Protein AF-A0A0C3FE01-F1 (afdb_monomer_lite)

InterPro domains:
  IPR000722 RNA polymerase, alpha subunit [PF00623] (207-274)
  IPR000722 RNA polymerase, alpha subunit [PF00623] (306-350)
  IPR006592 RNA polymerase, N-terminal [SM00663] (96-384)
  IPR007075 RNA polymerase Rpb1, domain 6 [PF04992] (433-469)
  IPR007080 RNA polymerase Rpb1, domain 1 [PF04997] (27-205)
  IPR044893 RNA polymerase Rpb1, clamp domain superfamily [G3DSA:4.10.860.120] (122-170)
  IPR045867 DNA-directed RNA polymerase, subunit beta-prime [PTHR19376] (32-372)

Foldseek 3Di:
DWQDAQDDPDDDDDDDDDDPPRPPRPRGPRHQDFDWDDDDLWIWTFGDDDPPDPVCVPDDTDIDTDDLVNVLVVQVPDDCVVCVVVVHDPPPGRPSVVRPPDDDDDDCVVWPWDDDPPDPDIRTALLVVLVVQLVVLVVVLVVCVVVVHDPVVNVVSVVVNSLSVCLQAPQPDPPDHFDADPVRHGRCHNVNCQDDCCHCVNNPVVNDDDPQKDKDAEDEDQPDDQQDKQAAPVSLLVGWAWDWDDPVCPVVLVVQPVCESPDPPHFDFWDFPPPDDPDDGGTTGTGSDPPPDDDDPDPPVVVVVSHPDNHMYHHPQNCQVVVDDNPGDMDMDHDDRDPVVVCVCVVPVGRVNPQQPPVVRHGRGDQDDPSQVVCVVVVPPDDPDDDDDPDGPPPDDDPPPPVVVVVVVVVVVVVVVVVVVVCCVVPVDDDPPDDDPCCPPVVNVVVVVVVVVVVPDPDDDDDPVVVVD

Secondary structure (DSSP, 8-state):
-B-PBPPP--------S----------B--PBPPEEEEETTEEEEEPPPPTT-TTGGGSPP-EEEPPHHHHHHHHHT--HHHHHHTT--TTT--GGGGS-SS-PPPPGGGSPPEEPTT-S-EE--HHHHHHHHHHHHHHHHHHHHHTT--HHHHHHHHHHHHHHHHHHH-S--TTSPPPBPTTSPBP--HHHHHSSTTSHIIIIIIS---SSEEEEEEEE-TTS-TT-EE--HHHHTT--B-PPP-TTTHHHHHHHHHH-TTSSS---B-----S---S------BB------------HHHHHHHTS-SSEEE-GGGHHHHT--SSS-EEEEE---SHHHHHHHHHHS-GGGGSEETTTTEES----THHHHHHHHHHTSS-TT----SS---SS--TT-HHHHHHHHHHHHHHHHHHHHHHHHHSTT--TT---GGGG-HHHHHHHHHHHHHH-----S--THHHH-

pLDDT: mean 73.78, std 20.33, range [26.67, 96.56]

Organism: Piloderma croceum (strain F 1598) (NCBI:txid765440)

Radius of gyration: 37.65 Å; chains: 1; bounding box: 100×73×94 Å

Sequence (469 aa):
MVCEPDEPREEGNGAENKEPEAKKGHGGCGHIQPQIRKEGLKLFVQYKPKDDDDEVKSLQPVKRVIAPSEVHTVFKKMVDSDLFLLSLSDVYARPEWMILTVLPVPPPPVRPSIAVDGGAMRSKDDLTYKLGDIIKASINIRRCESEGAPAHVITEFEQLLQFHIATYVDNDIAGIPQAPQKSGRPVKAIRVRLKGKEGRLRGNLVGKRVDFSARTVITGDPNLELDEVGVPKSIAMNLTYPEQVTPYNIAYLQELVRNGPQSYPGARYVVRDTVTFKGWGLRTLQLTAVIAQDEYDEPPSKADAVFQTQAFRLDHSVTPPYNADFNGDEMNMHIPQREETRAELSQIAWVPRQIIFPQTNKPVMGIVQDTMWNPKVHSARHLPGLEPGPEYLIVGLDDSSLELQVKLDEEFGQLVDDRRLLREFVFPRTDPNRRKSSDLEPAYIIDAVGELTKRLIIMREDDRLSREA

Structure (mmCIF, N/CA/C/O backbone):
data_AF-A0A0C3FE01-F1
#
_entry.id   AF-A0A0C3FE01-F1
#
loop_
_atom_site.group_PDB
_atom_site.id
_atom_site.type_symbol
_atom_site.label_atom_id
_atom_site.label_alt_id
_atom_site.label_comp_id
_atom_site.label_asym_id
_atom_site.label_entity_id
_atom_site.label_seq_id
_atom_site.pdbx_PDB_ins_code
_atom_site.Cartn_x
_atom_site.Cartn_y
_atom_site.Cartn_z
_atom_site.occupancy
_atom_site.B_iso_or_equiv
_atom_site.auth_seq_id
_atom_site.auth_comp_id
_atom_site.auth_asym_id
_atom_site.auth_atom_id
_atom_site.pdbx_PDB_model_num
ATOM 1 N N . MET A 1 1 ? -28.831 24.974 27.098 1.00 52.41 1 MET A N 1
ATOM 2 C CA . MET A 1 1 ? -29.850 24.430 26.184 1.00 52.41 1 MET A CA 1
ATOM 3 C C . MET A 1 1 ? -30.761 23.573 27.040 1.00 52.41 1 MET A C 1
ATOM 5 O O . MET A 1 1 ? -30.303 22.566 27.570 1.00 52.41 1 MET A O 1
ATOM 9 N N . VAL A 1 2 ? -31.976 24.040 27.300 1.00 56.75 2 VAL A N 1
ATOM 10 C CA . VAL A 1 2 ? -33.011 23.257 27.987 1.00 56.75 2 VAL A CA 1
ATOM 11 C C . VAL A 1 2 ? -33.882 22.668 26.884 1.00 56.75 2 VAL A C 1
ATOM 13 O O . VAL A 1 2 ? -34.169 23.368 25.919 1.00 56.75 2 VAL A O 1
ATOM 16 N N . CYS A 1 3 ? -34.215 21.381 26.967 1.00 61.84 3 CYS A N 1
ATOM 17 C CA . CYS A 1 3 ? -35.222 20.801 26.085 1.00 61.84 3 CYS A CA 1
ATOM 18 C C . CYS A 1 3 ? -36.576 21.305 26.591 1.00 61.84 3 CYS A C 1
ATOM 20 O O . CYS A 1 3 ? -37.007 20.862 27.654 1.00 61.84 3 CYS A O 1
ATOM 22 N N . GLU A 1 4 ? -37.168 22.303 25.934 1.00 64.44 4 GLU A N 1
ATOM 23 C CA . GLU A 1 4 ? -38.405 22.923 26.414 1.00 64.44 4 GLU A CA 1
ATOM 24 C C . GLU A 1 4 ? -39.560 21.918 26.268 1.00 64.44 4 GLU A C 1
ATOM 26 O O . GLU A 1 4 ? -39.754 21.365 25.187 1.00 64.44 4 GLU A O 1
ATOM 31 N N . PRO A 1 5 ? -40.287 21.598 27.352 1.00 58.81 5 PRO A N 1
ATOM 32 C CA . PRO A 1 5 ? -41.440 20.721 27.251 1.00 58.81 5 PRO A CA 1
ATOM 33 C C . PRO A 1 5 ? -42.568 21.439 26.511 1.00 58.81 5 PRO A C 1
ATOM 35 O O . PRO A 1 5 ? -42.739 22.650 26.654 1.00 58.81 5 PRO A O 1
ATOM 38 N N . ASP A 1 6 ? -43.344 20.687 25.738 1.00 63.91 6 ASP A N 1
ATOM 39 C CA . ASP A 1 6 ? -44.505 21.249 25.055 1.00 63.91 6 ASP A CA 1
ATOM 40 C C . ASP A 1 6 ? -45.560 21.679 26.087 1.00 63.91 6 ASP A C 1
ATOM 42 O O . ASP A 1 6 ? -45.844 20.949 27.043 1.00 63.91 6 ASP A O 1
ATOM 46 N N . GLU A 1 7 ? -46.141 22.869 25.906 1.00 61.22 7 GLU A N 1
ATOM 47 C CA . GLU A 1 7 ? -47.225 23.346 26.767 1.00 61.22 7 GLU A CA 1
ATOM 48 C C . GLU A 1 7 ? -48.440 22.404 26.632 1.00 61.22 7 GLU A C 1
ATOM 50 O O . GLU A 1 7 ? -48.850 22.084 25.508 1.00 61.22 7 GLU A O 1
ATOM 55 N N . PRO A 1 8 ? -49.021 21.915 27.745 1.00 57.28 8 PRO A N 1
ATOM 56 C CA . PRO A 1 8 ? -50.184 21.041 27.679 1.00 57.28 8 PRO A CA 1
ATOM 57 C C . PRO A 1 8 ? -51.359 21.780 27.027 1.00 57.28 8 PRO A C 1
ATOM 59 O O . PRO A 1 8 ? -51.644 22.928 27.363 1.00 57.28 8 PRO A O 1
ATOM 62 N N . ARG A 1 9 ? -52.069 21.119 26.103 1.00 54.44 9 ARG A N 1
ATOM 63 C CA . ARG A 1 9 ? -53.335 21.645 25.573 1.00 54.44 9 ARG A CA 1
ATOM 64 C C . ARG A 1 9 ? -54.354 21.691 26.711 1.00 54.44 9 ARG A C 1
ATOM 66 O O . ARG A 1 9 ? -54.776 20.640 27.186 1.00 54.44 9 ARG A O 1
ATOM 73 N N . GLU A 1 10 ? -54.746 22.888 27.135 1.00 46.72 10 GLU A N 1
ATOM 74 C CA . GLU A 1 10 ? -55.872 23.067 28.051 1.00 46.72 10 GLU A CA 1
ATOM 75 C C . GLU A 1 10 ? -57.169 22.625 27.352 1.00 46.72 10 GLU A C 1
ATOM 77 O O . GLU A 1 10 ? -57.662 23.277 26.430 1.00 46.72 10 GLU A O 1
ATOM 82 N N . GLU A 1 11 ? -57.721 21.485 27.766 1.00 46.94 11 GLU A N 1
ATOM 83 C CA . GLU A 1 11 ? -59.068 21.074 27.375 1.00 46.94 11 GLU A CA 1
ATOM 84 C C . GLU A 1 11 ? -60.106 21.797 28.250 1.00 46.94 11 GLU A C 1
ATOM 86 O O . GLU A 1 11 ? -60.337 21.424 29.398 1.00 46.94 11 GLU A O 1
ATOM 91 N N . GLY A 1 12 ? -60.778 22.801 27.670 1.00 42.28 12 GLY A N 1
ATOM 92 C CA . GLY A 1 12 ? -62.168 23.139 28.010 1.00 42.28 12 GLY A CA 1
ATOM 93 C C . GLY A 1 12 ? -62.467 24.580 28.442 1.00 42.28 12 GLY A C 1
ATOM 94 O O . GLY A 1 12 ? -62.354 24.914 29.614 1.00 42.28 12 GLY A O 1
ATOM 95 N N . ASN A 1 13 ? -63.000 25.404 27.531 1.00 34.00 13 ASN A N 1
ATOM 96 C CA . ASN A 1 13 ? -64.415 25.827 27.474 1.00 34.00 13 ASN A CA 1
ATOM 97 C C . ASN A 1 13 ? -64.587 27.048 26.556 1.00 34.00 13 ASN A C 1
ATOM 99 O O . ASN A 1 13 ? -63.696 27.876 26.412 1.00 34.00 13 ASN A O 1
ATOM 103 N N . GLY A 1 14 ? -65.736 27.106 25.882 1.00 44.75 14 GLY A N 1
ATOM 104 C CA . GLY A 1 14 ? -65.933 27.889 24.666 1.00 44.75 14 GLY A CA 1
ATOM 105 C C . GLY A 1 14 ? -65.933 29.411 24.819 1.00 44.75 14 GLY A C 1
ATOM 106 O O . GLY A 1 14 ? -66.508 29.957 25.753 1.00 44.75 14 GLY A O 1
ATOM 107 N N . ALA A 1 15 ? -65.382 30.076 23.807 1.00 36.22 15 ALA A N 1
ATOM 108 C CA . ALA A 1 15 ? -65.947 31.259 23.162 1.00 36.22 15 ALA A CA 1
ATOM 109 C C . ALA A 1 15 ? -65.216 31.476 21.827 1.00 36.22 15 ALA A C 1
ATOM 111 O O . ALA A 1 15 ? -64.010 31.270 21.719 1.00 36.22 15 ALA A O 1
ATOM 112 N N . GLU A 1 16 ? -65.978 31.828 20.800 1.00 44.00 16 GLU A N 1
ATOM 113 C CA . GLU A 1 16 ? -65.552 31.964 19.410 1.00 44.00 16 GLU A CA 1
ATOM 114 C C . GLU A 1 16 ? -64.448 33.021 19.193 1.00 44.00 16 GLU A C 1
ATOM 116 O O . GLU A 1 16 ? -64.411 34.063 19.844 1.00 44.00 16 GLU A O 1
ATOM 121 N N . ASN A 1 17 ? -63.640 32.774 18.153 1.00 42.69 17 ASN A N 1
ATOM 122 C CA . ASN A 1 17 ? -62.799 33.725 17.413 1.00 42.69 17 ASN A CA 1
ATOM 123 C C . ASN A 1 17 ? -61.508 34.241 18.065 1.00 42.69 17 ASN A C 1
ATOM 125 O O . ASN A 1 17 ? -61.383 35.405 18.445 1.00 42.69 17 ASN A O 1
ATOM 129 N N . LYS A 1 18 ? -60.481 33.391 17.998 1.00 38.19 18 LYS A N 1
ATOM 130 C CA . LYS A 1 18 ? -59.217 33.595 17.255 1.00 38.19 18 LYS A CA 1
ATOM 131 C C . LYS A 1 18 ? -58.378 32.357 17.534 1.00 38.19 18 LYS A C 1
ATOM 133 O O . LYS A 1 18 ? -58.011 32.165 18.682 1.00 38.19 18 LYS A O 1
ATOM 138 N N . GLU A 1 19 ? -58.105 31.519 16.536 1.00 38.28 19 GLU A N 1
ATOM 139 C CA . GLU A 1 19 ? -57.095 30.464 16.680 1.00 38.28 19 GLU A CA 1
ATOM 140 C C . GLU A 1 19 ? -55.760 31.152 17.015 1.00 38.28 19 GLU A C 1
ATOM 142 O O . GLU A 1 19 ? -55.221 31.848 16.149 1.00 38.28 19 GLU A O 1
ATOM 147 N N . PRO A 1 20 ? -55.202 31.042 18.238 1.00 45.69 20 PRO A N 1
ATOM 148 C CA . PRO A 1 20 ? -53.777 31.255 18.352 1.00 45.69 20 PRO A CA 1
ATOM 149 C C . PRO A 1 20 ? -53.157 30.034 17.677 1.00 45.69 20 PRO A C 1
ATOM 151 O O . PRO A 1 20 ? -53.481 28.902 18.039 1.00 45.69 20 PRO A O 1
ATOM 154 N N . GLU A 1 21 ? -52.316 30.239 16.664 1.00 48.53 21 GLU A N 1
ATOM 155 C CA . GLU A 1 21 ? -51.463 29.171 16.148 1.00 48.53 21 GLU A CA 1
ATOM 156 C C . GLU A 1 21 ? -50.731 28.561 17.348 1.00 48.53 21 GLU A C 1
ATOM 158 O O . GLU A 1 21 ? -49.789 29.150 17.881 1.00 48.53 21 GLU A O 1
ATOM 163 N N . ALA A 1 22 ? -51.218 27.419 17.840 1.00 50.09 22 ALA A N 1
ATOM 164 C CA . ALA A 1 22 ? -50.572 26.696 18.915 1.00 50.09 22 ALA A CA 1
ATOM 165 C C . ALA A 1 22 ? -49.167 26.397 18.402 1.00 50.09 22 ALA A C 1
ATOM 167 O O . ALA A 1 22 ? -49.021 25.654 17.424 1.00 50.09 22 ALA A O 1
ATOM 168 N N . LYS A 1 23 ? -48.153 27.050 18.989 1.00 52.41 23 LYS A N 1
ATOM 169 C CA . LYS A 1 23 ? -46.753 26.863 18.604 1.00 52.41 23 LYS A CA 1
ATOM 170 C C . LYS A 1 23 ? -46.524 25.362 18.528 1.00 52.41 23 LYS A C 1
ATOM 172 O O . LYS A 1 23 ? -46.742 24.668 19.518 1.00 52.41 23 LYS A O 1
ATOM 177 N N . LYS A 1 24 ? -46.181 24.855 17.338 1.00 51.44 24 LYS A N 1
ATOM 178 C CA . LYS A 1 24 ? -45.927 23.426 17.153 1.00 51.44 24 LYS A CA 1
ATOM 179 C C . LYS A 1 24 ? -44.851 23.027 18.152 1.00 51.44 24 LYS A C 1
ATOM 181 O O . LYS A 1 24 ? -43.703 23.447 18.024 1.00 51.44 24 LYS A O 1
ATOM 186 N N . GLY A 1 25 ? -45.272 22.262 19.150 1.00 55.28 25 GLY A N 1
ATOM 187 C CA . GLY A 1 25 ? -44.385 21.632 20.100 1.00 55.28 25 GLY A CA 1
ATOM 188 C C . GLY A 1 25 ? -43.350 20.778 19.375 1.00 55.28 25 GLY A C 1
ATOM 189 O O . GLY A 1 25 ? -43.611 20.244 18.294 1.00 55.28 25 GLY A O 1
ATOM 190 N N . HIS A 1 26 ? -42.160 20.696 19.946 1.00 65.31 26 HIS A N 1
ATOM 191 C CA . HIS A 1 26 ? -41.031 19.941 19.407 1.00 65.31 26 HIS A CA 1
ATOM 192 C C . HIS A 1 26 ? -40.875 18.587 20.117 1.00 65.31 26 HIS A C 1
ATOM 194 O O . HIS A 1 26 ? -39.889 17.888 19.893 1.00 65.31 26 HIS A O 1
ATOM 200 N N . GLY A 1 27 ? -41.851 18.192 20.948 1.00 66.62 27 GLY A N 1
ATOM 201 C CA . GLY A 1 27 ? -41.866 16.914 21.658 1.00 66.62 27 GLY A CA 1
ATOM 202 C C . GLY A 1 27 ? -40.851 16.842 22.798 1.00 66.62 27 GLY A C 1
ATOM 203 O O . GLY A 1 27 ? -40.389 15.752 23.143 1.00 66.62 27 GLY A O 1
ATOM 204 N N . GLY A 1 28 ? -40.441 17.989 23.348 1.00 67.12 28 GLY A N 1
ATOM 205 C CA . GLY A 1 28 ? -39.348 18.064 24.311 1.00 67.12 28 GLY A CA 1
ATOM 206 C C . GLY A 1 28 ? -39.658 17.381 25.648 1.00 67.12 28 GLY A C 1
ATOM 207 O O . GLY A 1 28 ? -40.750 17.492 26.195 1.00 67.12 28 GLY A O 1
ATOM 208 N N . CYS A 1 29 ? -38.676 16.673 26.216 1.00 77.50 29 CYS A N 1
ATOM 209 C CA . CYS A 1 29 ? -38.828 15.926 27.473 1.00 77.50 29 CYS A CA 1
ATOM 210 C C . CYS A 1 29 ? -38.616 16.764 28.749 1.00 77.50 29 CYS A C 1
ATOM 212 O O . CYS A 1 29 ? -38.609 16.207 29.847 1.00 77.50 29 CYS A O 1
ATOM 214 N N . GLY A 1 30 ? -38.368 18.074 28.638 1.00 74.44 30 GLY A N 1
ATOM 215 C CA . GLY A 1 30 ? -38.140 18.953 29.792 1.00 74.44 30 GLY A CA 1
ATOM 216 C C . GLY A 1 30 ? -36.771 18.811 30.472 1.00 74.44 30 GLY A C 1
ATOM 217 O O . GLY A 1 30 ? -36.480 19.537 31.423 1.00 74.44 30 GLY A O 1
ATOM 218 N N . HIS A 1 31 ? -35.914 17.880 30.032 1.00 79.25 31 HIS A N 1
ATOM 219 C CA . HIS A 1 31 ? -34.645 17.601 30.709 1.00 79.25 31 HIS A CA 1
ATOM 220 C C . HIS A 1 31 ? -33.538 18.592 30.321 1.00 79.25 31 HIS A C 1
ATOM 222 O O . HIS A 1 31 ? -33.373 18.964 29.153 1.00 79.25 31 HIS A O 1
ATOM 228 N N . ILE A 1 32 ? -32.735 18.998 31.309 1.00 79.50 32 ILE A N 1
ATOM 229 C CA . ILE A 1 32 ? -31.588 19.887 31.098 1.00 79.50 32 ILE A CA 1
ATOM 230 C C . ILE A 1 32 ? -30.502 19.112 30.355 1.00 79.50 32 ILE A C 1
ATOM 232 O O . ILE A 1 32 ? -30.072 18.051 30.805 1.00 79.50 32 ILE A O 1
ATOM 236 N N . GLN A 1 33 ? -30.025 19.655 29.234 1.00 83.25 33 GLN A N 1
ATOM 237 C CA . GLN A 1 33 ? -28.930 19.032 28.500 1.00 83.25 33 GLN A CA 1
ATOM 238 C C . GLN A 1 33 ? -27.607 19.251 29.245 1.00 83.25 33 GLN A C 1
ATOM 240 O O . GLN A 1 33 ? -27.234 20.404 29.506 1.00 83.25 33 GLN A O 1
ATOM 245 N N . PRO A 1 34 ? -26.877 18.178 29.588 1.00 87.56 34 PRO A N 1
ATOM 246 C CA . PRO A 1 34 ? -25.591 18.309 30.246 1.00 87.56 34 PRO A CA 1
ATOM 247 C C . PRO A 1 34 ? -24.515 18.837 29.296 1.00 87.56 34 PRO A C 1
ATOM 249 O O . PRO A 1 34 ? -24.551 18.628 28.084 1.00 87.56 34 PRO A O 1
ATOM 252 N N . GLN A 1 35 ? -23.485 19.460 29.863 1.00 87.88 35 GLN A N 1
ATOM 253 C CA . GLN A 1 35 ? -22.243 19.715 29.145 1.00 87.88 35 GLN A CA 1
ATOM 254 C C . GLN A 1 35 ? -21.364 18.466 29.189 1.00 87.88 35 GLN A C 1
ATOM 256 O O . GLN A 1 35 ? -20.998 17.995 30.266 1.00 87.88 35 GLN A O 1
ATOM 261 N N . ILE A 1 36 ? -21.014 17.941 28.014 1.00 91.31 36 ILE A N 1
ATOM 262 C CA . ILE A 1 36 ? -20.165 16.754 27.881 1.00 91.31 36 ILE A CA 1
ATOM 263 C C . ILE A 1 36 ? -18.718 17.193 27.640 1.00 91.31 36 ILE A C 1
ATOM 265 O O . ILE A 1 36 ? -18.442 17.984 26.739 1.00 91.31 36 ILE A O 1
ATOM 269 N N . ARG A 1 37 ? -17.779 16.668 28.432 1.00 91.12 37 ARG A N 1
ATOM 270 C CA . ARG A 1 37 ? -16.331 16.875 28.268 1.00 91.12 37 ARG A CA 1
ATOM 271 C C . ARG A 1 37 ? -15.612 15.540 28.106 1.00 91.12 37 ARG A C 1
ATOM 273 O O . ARG A 1 37 ? -15.915 14.578 28.807 1.00 91.12 37 ARG A O 1
ATOM 280 N N . LYS A 1 38 ? -14.637 15.488 27.196 1.00 91.00 38 LYS A N 1
ATOM 281 C CA . LYS A 1 38 ? -13.784 14.315 26.969 1.00 91.00 38 LYS A CA 1
ATOM 282 C C . LYS A 1 38 ? -12.486 14.449 27.757 1.00 91.00 38 LYS A C 1
ATOM 284 O O . LYS A 1 38 ? -11.773 15.432 27.589 1.00 91.00 38 LYS A O 1
ATOM 289 N N . GLU A 1 39 ? -12.148 13.430 28.538 1.00 89.25 39 GLU A N 1
ATOM 290 C CA . GLU A 1 39 ? -10.848 13.316 29.206 1.00 89.25 39 GLU A CA 1
ATOM 291 C C . GLU A 1 39 ? -10.308 11.895 29.010 1.00 89.25 39 GLU A C 1
ATOM 293 O O . GLU A 1 39 ? -10.914 10.909 29.439 1.00 89.25 39 GLU A O 1
ATOM 298 N N . GLY A 1 40 ? -9.180 11.774 28.302 1.00 88.44 40 GLY A N 1
ATOM 299 C CA . GLY A 1 40 ? -8.636 10.480 27.884 1.00 88.44 40 GLY A CA 1
ATOM 300 C C . GLY A 1 40 ? -9.639 9.676 27.044 1.00 88.44 40 GLY A C 1
ATOM 301 O O . GLY A 1 40 ? -10.097 10.137 25.994 1.00 88.44 40 GLY A O 1
ATOM 302 N N . LEU A 1 41 ? -9.981 8.473 27.519 1.00 91.19 41 LEU A N 1
ATOM 303 C CA . LEU A 1 41 ? -10.967 7.569 26.903 1.00 91.19 41 LEU A CA 1
ATOM 304 C C . LEU A 1 41 ? -12.378 7.687 27.500 1.00 91.19 41 LEU A C 1
ATOM 306 O O . LEU A 1 41 ? -13.249 6.909 27.118 1.00 91.19 41 LEU A O 1
ATOM 310 N N . LYS A 1 42 ? -12.616 8.616 28.434 1.00 91.94 42 LYS A N 1
ATOM 311 C CA . LYS A 1 42 ? -13.903 8.761 29.129 1.00 91.94 42 LYS A CA 1
ATOM 312 C C . LYS A 1 42 ? -14.624 10.041 28.716 1.00 91.94 42 LYS A C 1
ATOM 314 O O . LYS A 1 42 ? -14.003 11.057 28.394 1.00 91.94 42 LYS A O 1
ATOM 319 N N . LEU A 1 43 ? -15.952 9.979 28.772 1.00 92.44 43 LEU A N 1
ATOM 320 C CA . LEU A 1 43 ? -16.836 11.129 28.629 1.00 92.44 43 LEU A CA 1
ATOM 321 C C . LEU A 1 43 ? -17.452 11.458 29.986 1.00 92.44 43 LEU A C 1
ATOM 323 O O . LEU A 1 43 ? -17.960 10.577 30.680 1.00 92.44 43 LEU A O 1
ATOM 327 N N . PHE A 1 44 ? -17.399 12.733 30.350 1.00 91.25 44 PHE A N 1
ATOM 328 C CA . PHE A 1 44 ? -17.923 13.257 31.600 1.00 91.25 44 PHE A CA 1
ATOM 329 C C . PHE A 1 44 ? -19.070 14.220 31.330 1.00 91.25 44 PHE A C 1
ATOM 331 O O . PHE A 1 44 ? -18.953 15.108 30.490 1.00 91.25 44 PHE A O 1
ATOM 338 N N . VAL A 1 45 ? -20.149 14.063 32.084 1.00 90.44 45 VAL A N 1
ATOM 339 C CA . VAL A 1 45 ? -21.313 14.944 32.112 1.00 90.44 45 VAL A CA 1
ATOM 340 C C . VAL A 1 45 ? -21.197 15.907 33.284 1.00 90.44 45 VAL A C 1
ATOM 342 O O . VAL A 1 45 ? -20.902 15.497 34.408 1.00 90.44 45 VAL A O 1
ATOM 345 N N . GLN A 1 46 ? -21.443 17.186 33.001 1.00 87.62 46 GLN A N 1
ATOM 346 C CA . GLN A 1 46 ? -21.555 18.266 33.976 1.00 87.62 46 GLN A CA 1
ATOM 347 C C . GLN A 1 46 ? -22.875 19.007 33.752 1.00 87.62 46 GLN A C 1
ATOM 349 O O . GLN A 1 46 ? -23.123 19.528 32.663 1.00 87.62 46 GLN A O 1
ATOM 354 N N . TYR A 1 47 ? -23.717 19.074 34.780 1.00 82.25 47 TYR A N 1
ATOM 355 C CA . TYR A 1 47 ? -24.915 19.911 34.759 1.00 82.25 47 TYR A CA 1
ATOM 356 C C . TYR A 1 47 ? -24.559 21.308 35.259 1.00 82.25 47 TYR A C 1
ATOM 358 O O . TYR A 1 47 ? -23.868 21.451 36.268 1.00 82.25 47 TYR A O 1
ATOM 366 N N . LYS A 1 48 ? -25.012 22.341 34.544 1.00 72.50 48 LYS A N 1
ATOM 367 C CA . LYS A 1 48 ? -24.942 23.708 35.062 1.00 72.50 48 LYS A CA 1
ATOM 368 C C . LYS A 1 48 ? -26.077 23.908 36.073 1.00 72.50 48 LYS A C 1
ATOM 370 O O . LYS A 1 48 ? -27.199 23.509 35.754 1.00 72.50 48 LYS A O 1
ATOM 375 N N . PRO A 1 49 ? -25.810 24.498 37.250 1.00 64.56 49 PRO A N 1
ATOM 376 C CA . PRO A 1 49 ? -26.876 24.892 38.162 1.00 64.56 49 PRO A CA 1
ATOM 377 C C . PRO A 1 49 ? -27.793 25.918 37.482 1.00 64.56 49 PRO A C 1
ATOM 379 O O . PRO A 1 49 ? -27.347 26.685 36.624 1.00 64.56 49 PRO A O 1
ATOM 382 N N . LYS A 1 50 ? -29.082 25.882 37.827 1.00 63.28 50 LYS A N 1
ATOM 383 C CA . LYS A 1 50 ? -30.074 26.876 37.399 1.00 63.28 50 LYS A CA 1
ATOM 384 C C . LYS A 1 50 ? -29.773 28.186 38.144 1.00 63.28 50 LYS A C 1
ATOM 386 O O . LYS A 1 50 ? -29.401 28.127 39.312 1.00 63.28 50 LYS A O 1
ATOM 391 N N . ASP A 1 51 ? -29.890 29.337 37.480 1.00 57.97 51 ASP A N 1
ATOM 392 C CA . ASP A 1 51 ? -29.440 30.636 38.023 1.00 57.97 51 ASP A CA 1
ATOM 393 C C . ASP A 1 51 ? -30.172 31.091 39.309 1.00 57.97 51 ASP A C 1
ATOM 395 O O . ASP A 1 51 ? -29.662 31.980 39.992 1.00 57.97 51 ASP A O 1
ATOM 399 N N . ASP A 1 52 ? -31.292 30.450 39.673 1.00 56.38 52 ASP A N 1
ATOM 400 C CA . ASP A 1 52 ? -32.184 30.848 40.777 1.00 56.38 52 ASP A CA 1
ATOM 401 C C . ASP A 1 52 ? -31.849 30.263 42.167 1.00 56.38 52 ASP A C 1
ATOM 403 O O . ASP A 1 52 ? -32.450 30.688 43.150 1.00 56.38 52 ASP A O 1
ATOM 407 N N . ASP A 1 53 ? -30.891 29.335 42.294 1.00 54.78 53 ASP A N 1
ATOM 408 C CA . ASP A 1 53 ? -30.524 28.744 43.596 1.00 54.78 53 ASP A CA 1
ATOM 409 C C . ASP A 1 53 ? -29.136 29.221 44.065 1.00 54.78 53 ASP A C 1
ATOM 411 O O . ASP A 1 53 ? -28.103 28.594 43.800 1.00 54.78 53 ASP A O 1
ATOM 415 N N . ASP A 1 54 ? -29.099 30.339 44.799 1.00 55.72 54 ASP A N 1
ATOM 416 C CA . ASP A 1 54 ? -27.862 30.920 45.347 1.00 55.72 54 ASP A CA 1
ATOM 417 C C . ASP A 1 54 ? -27.143 30.007 46.366 1.00 55.72 54 ASP A C 1
ATOM 419 O O . ASP A 1 54 ? -25.922 30.100 46.510 1.00 55.72 54 ASP A O 1
ATOM 423 N N . GLU A 1 55 ? -27.839 29.055 47.004 1.00 54.56 55 GLU A N 1
ATOM 424 C CA . GLU A 1 55 ? -27.212 28.034 47.866 1.00 54.56 55 GLU A CA 1
ATOM 425 C C . GLU A 1 55 ? -26.409 26.986 47.068 1.00 54.56 55 GLU A C 1
ATOM 427 O O . GLU A 1 55 ? -25.382 26.487 47.538 1.00 54.56 55 GLU A O 1
ATOM 432 N N . VAL A 1 56 ? -26.809 26.686 45.826 1.00 53.47 56 VAL A N 1
ATOM 433 C CA . VAL A 1 56 ? -26.228 25.598 45.013 1.00 53.47 56 VAL A CA 1
ATOM 434 C C . VAL A 1 56 ? -24.969 26.043 44.252 1.00 53.47 56 VAL A C 1
ATOM 436 O O . VAL A 1 56 ? -24.169 25.205 43.831 1.00 53.47 56 VAL A O 1
ATOM 439 N N . LYS A 1 57 ? -24.703 27.355 44.149 1.00 51.00 57 LYS A N 1
ATOM 440 C CA . LYS A 1 57 ? -23.489 27.915 43.511 1.00 51.00 57 LYS A CA 1
ATOM 441 C C . LYS A 1 57 ? -22.175 27.515 44.203 1.00 51.00 57 LYS A C 1
ATOM 443 O O . LYS A 1 57 ? -21.112 27.623 43.594 1.00 51.00 57 LYS A O 1
ATOM 448 N N . SER A 1 58 ? -22.235 27.043 45.450 1.00 48.56 58 SER A N 1
ATOM 449 C CA . SER A 1 58 ? -21.072 26.644 46.259 1.00 48.56 58 SER A CA 1
ATOM 450 C C . SER A 1 58 ? -20.703 25.153 46.162 1.00 48.56 58 SER A C 1
ATOM 452 O O . SER A 1 58 ? -19.627 24.751 46.611 1.00 48.56 58 SER A O 1
ATOM 454 N N . LEU A 1 59 ? -21.543 24.330 45.526 1.00 56.69 59 LEU A N 1
ATOM 455 C CA . LEU A 1 59 ? -21.269 22.915 45.282 1.00 56.69 59 LEU A CA 1
ATOM 456 C C . LEU A 1 59 ? -20.558 22.742 43.937 1.00 56.69 59 LEU A C 1
ATOM 458 O O . LEU A 1 59 ? -21.032 23.202 42.897 1.00 56.69 59 LEU A O 1
ATOM 462 N N . GLN A 1 60 ? -19.409 22.057 43.942 1.00 59.91 60 GLN A N 1
ATOM 463 C CA . GLN A 1 60 ? -18.730 21.694 42.697 1.00 59.91 60 GLN A CA 1
ATOM 464 C C . GLN A 1 60 ? -19.702 20.926 41.785 1.00 59.91 60 GLN A C 1
ATOM 466 O O . GLN A 1 60 ? -20.380 20.010 42.260 1.00 59.91 60 GLN A O 1
ATOM 471 N N . PRO A 1 61 ? -19.770 21.254 40.480 1.00 64.62 61 PRO A N 1
ATOM 472 C CA . PRO A 1 61 ? -20.669 20.574 39.559 1.00 64.62 61 PRO A CA 1
ATOM 473 C C . PRO A 1 61 ? -20.356 19.076 39.553 1.00 64.62 61 PRO A C 1
ATOM 475 O O . PRO A 1 61 ? -19.223 18.670 39.277 1.00 64.62 61 PRO A O 1
ATOM 478 N N . VAL A 1 62 ? -21.363 18.255 39.867 1.00 67.88 62 VAL A N 1
ATOM 479 C CA . VAL A 1 62 ? -21.219 16.798 39.956 1.00 67.88 62 VAL A CA 1
ATOM 480 C C . VAL A 1 62 ? -20.767 16.264 38.602 1.00 67.88 62 VAL A C 1
ATOM 482 O O . VAL A 1 62 ? -21.504 16.290 37.616 1.00 67.88 62 VAL A O 1
ATOM 485 N N . LYS A 1 63 ? -19.521 15.793 38.558 1.00 81.12 63 LYS A N 1
ATOM 486 C CA . LYS A 1 63 ? -18.898 15.247 37.359 1.00 81.12 63 LYS A CA 1
ATOM 487 C C . LYS A 1 63 ? -19.168 13.745 37.309 1.00 81.12 63 LYS A C 1
ATOM 489 O O . LYS A 1 63 ? -18.532 12.975 38.024 1.00 81.12 63 LYS A O 1
ATOM 494 N N . ARG A 1 64 ? -20.111 13.320 36.466 1.00 88.25 64 ARG A N 1
ATOM 495 C CA . ARG A 1 64 ? -20.469 11.901 36.292 1.00 88.25 64 ARG A CA 1
ATOM 496 C C . ARG A 1 64 ? -19.869 11.353 35.000 1.00 88.25 64 ARG A C 1
ATOM 498 O O . ARG A 1 64 ? -19.937 12.008 33.967 1.00 88.25 64 ARG A O 1
ATOM 505 N N . VAL A 1 65 ? -19.299 10.150 35.042 1.00 89.00 65 VAL A N 1
ATOM 506 C CA . VAL A 1 65 ? -18.873 9.427 33.831 1.00 89.00 65 VAL A CA 1
ATOM 507 C C . VAL A 1 65 ? -20.106 8.849 33.137 1.00 89.00 65 VAL A C 1
ATOM 509 O O . VAL A 1 65 ? -20.940 8.241 33.805 1.00 89.00 65 VAL A O 1
ATOM 512 N N . ILE A 1 66 ? -20.212 9.023 31.819 1.00 90.81 66 ILE A N 1
ATOM 513 C CA . ILE A 1 66 ? -21.244 8.352 31.017 1.00 90.81 66 ILE A CA 1
ATOM 514 C C . ILE A 1 66 ? -20.738 6.965 30.626 1.00 90.81 66 ILE A C 1
ATOM 516 O O . ILE A 1 66 ? -19.653 6.844 30.048 1.00 90.81 66 ILE A O 1
ATOM 520 N N . ALA A 1 67 ? -21.525 5.928 30.907 1.00 91.19 67 ALA A N 1
ATOM 521 C CA . ALA A 1 67 ? -21.198 4.577 30.468 1.00 91.19 67 ALA A CA 1
ATOM 522 C C . ALA A 1 67 ? -21.514 4.396 28.966 1.00 91.19 67 ALA A C 1
ATOM 524 O O . ALA A 1 67 ? -22.533 4.901 28.488 1.00 91.19 67 ALA A O 1
ATOM 525 N N . PRO A 1 68 ? -20.707 3.637 28.198 1.00 92.69 68 PRO A N 1
ATOM 526 C CA . PRO A 1 68 ? -20.996 3.371 26.785 1.00 92.69 68 PRO A CA 1
ATOM 527 C C . PRO A 1 68 ? -22.368 2.718 26.544 1.00 92.69 68 PRO A C 1
ATOM 529 O O . PRO A 1 68 ? -23.011 2.989 25.533 1.00 92.69 68 PRO A O 1
ATOM 532 N N . 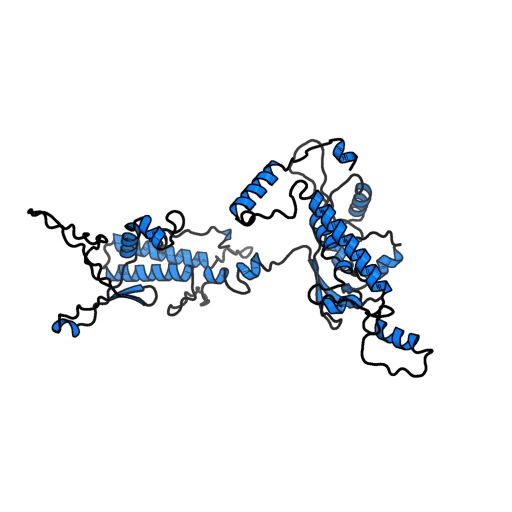SER A 1 69 ? -22.851 1.900 27.484 1.00 92.56 69 SER A N 1
ATOM 533 C CA . SER A 1 69 ? -24.175 1.261 27.433 1.00 92.56 69 SER A CA 1
ATOM 534 C C . SER A 1 69 ? -25.332 2.267 27.495 1.00 92.56 69 SER A C 1
ATOM 536 O O . SER A 1 69 ? -26.337 2.100 26.794 1.00 92.56 69 SER A O 1
ATOM 538 N N . GLU A 1 70 ? -25.181 3.337 28.282 1.00 92.38 70 GLU A N 1
ATOM 539 C CA . GLU A 1 70 ? -26.147 4.438 28.358 1.00 92.38 70 GLU A CA 1
ATOM 540 C C . GLU A 1 70 ? -26.232 5.153 27.003 1.00 92.38 70 GLU A C 1
ATOM 542 O O . GLU A 1 70 ? -27.324 5.315 26.459 1.00 92.38 70 GLU A O 1
ATOM 547 N N . VAL A 1 71 ? -25.080 5.491 26.406 1.00 94.00 71 VAL A N 1
ATOM 548 C CA . VAL A 1 71 ? -25.013 6.161 25.093 1.00 94.00 71 VAL A CA 1
ATOM 549 C C . VAL A 1 71 ? -25.602 5.278 23.992 1.00 94.00 71 VAL A C 1
ATOM 551 O O . VAL A 1 71 ? -26.395 5.754 23.185 1.00 94.00 71 VAL A O 1
ATOM 554 N N . HIS A 1 72 ? -25.287 3.980 23.987 1.00 95.00 72 HIS A N 1
ATOM 555 C CA . HIS A 1 72 ? -25.825 3.030 23.010 1.00 95.00 72 HIS A CA 1
ATOM 556 C C . HIS A 1 72 ? -27.355 2.950 23.070 1.00 95.00 72 HIS A C 1
ATOM 558 O O . HIS A 1 72 ? -28.026 2.919 22.040 1.00 95.00 72 HIS A O 1
ATOM 564 N N . THR A 1 73 ? -27.926 2.967 24.276 1.00 95.00 73 THR A N 1
ATOM 565 C CA . THR A 1 73 ? -29.384 2.944 24.463 1.00 95.00 73 THR A CA 1
ATOM 566 C C . THR A 1 73 ? -30.039 4.238 23.984 1.00 95.00 73 THR A C 1
ATOM 568 O O . THR A 1 73 ? -31.129 4.189 23.419 1.00 95.00 73 THR A O 1
ATOM 571 N N . VAL A 1 74 ? -29.387 5.386 24.188 1.00 92.69 74 VAL A N 1
ATOM 572 C CA . VAL A 1 74 ? -29.870 6.683 23.691 1.00 92.69 74 VAL A CA 1
ATOM 573 C C . VAL A 1 74 ? -29.827 6.730 22.163 1.00 92.69 74 VAL A C 1
ATOM 575 O O . VAL A 1 74 ? -30.839 7.051 21.550 1.00 92.69 74 VAL A O 1
ATOM 578 N N . PHE A 1 75 ? -28.712 6.340 21.541 1.00 94.38 75 PHE A N 1
ATOM 579 C CA . PHE A 1 75 ? -28.577 6.318 20.079 1.00 94.38 75 PHE A CA 1
ATOM 580 C C . PHE A 1 75 ? -29.568 5.371 19.406 1.00 94.38 75 PHE A C 1
ATOM 582 O O . PHE A 1 75 ? -30.176 5.736 18.407 1.00 94.38 75 PHE A O 1
ATOM 589 N N . LYS A 1 76 ? -29.843 4.212 20.013 1.00 93.31 76 LYS A N 1
ATOM 590 C CA . LYS A 1 76 ? -30.844 3.268 19.502 1.00 93.31 76 LYS A CA 1
ATOM 591 C C . LYS A 1 76 ? -32.282 3.815 19.518 1.00 93.31 76 LYS A C 1
ATOM 593 O O . LYS A 1 76 ? -33.133 3.293 18.806 1.00 93.31 76 LYS A O 1
ATOM 598 N N . LYS A 1 77 ? -32.579 4.820 20.350 1.00 91.81 77 LYS A N 1
ATOM 599 C CA . LYS A 1 77 ? -33.910 5.452 20.431 1.00 91.81 77 LYS A CA 1
ATOM 600 C C . LYS A 1 77 ? -34.112 6.577 19.413 1.00 91.81 77 LYS A C 1
ATOM 602 O O . LYS A 1 77 ? -35.220 7.097 19.337 1.00 91.81 77 LYS A O 1
ATOM 607 N N . MET A 1 78 ? -33.072 6.976 18.682 1.00 90.25 78 MET A N 1
ATOM 608 C CA . MET A 1 78 ? -33.193 8.025 17.672 1.00 90.25 78 MET A CA 1
ATOM 609 C C . MET A 1 78 ? -34.070 7.562 16.507 1.00 90.25 78 MET A C 1
ATOM 611 O O . MET A 1 78 ? -33.959 6.422 16.054 1.00 90.25 78 MET A O 1
ATOM 615 N N . VAL A 1 79 ? -34.932 8.458 16.027 1.00 90.38 79 VAL A N 1
ATOM 616 C CA . VAL A 1 79 ? -35.817 8.193 14.888 1.00 90.38 79 VAL A CA 1
ATOM 617 C C . VAL A 1 79 ? -35.051 8.419 13.585 1.00 90.38 79 VAL A C 1
ATOM 619 O O . VAL A 1 79 ? -34.193 9.296 13.498 1.00 90.38 79 VAL A O 1
ATOM 622 N N . ASP A 1 80 ? -35.382 7.657 12.546 1.00 90.75 80 ASP A N 1
ATOM 623 C CA . ASP A 1 80 ? -34.699 7.730 11.249 1.00 90.75 80 ASP A CA 1
ATOM 624 C C . ASP A 1 80 ? -34.821 9.119 10.584 1.00 90.75 80 ASP A C 1
ATOM 626 O O . ASP A 1 80 ? -33.910 9.556 9.880 1.00 90.75 80 ASP A O 1
ATOM 630 N N . SER A 1 81 ? -35.892 9.869 10.874 1.00 89.94 81 SER A N 1
ATOM 631 C CA . SER A 1 81 ? -36.034 11.275 10.466 1.00 89.94 81 SER A CA 1
ATOM 632 C C . SER A 1 81 ? -34.946 12.176 11.056 1.00 89.94 81 SER A C 1
ATOM 634 O O . SER A 1 81 ? -34.432 13.057 10.366 1.00 89.94 81 SER A O 1
ATOM 636 N N . ASP A 1 82 ? -34.559 11.937 12.311 1.00 89.88 82 ASP A N 1
ATOM 637 C CA . ASP A 1 82 ? -33.537 12.723 13.007 1.00 89.88 82 ASP A CA 1
ATOM 638 C C . ASP A 1 82 ? -32.140 12.384 12.480 1.00 89.88 82 ASP A C 1
ATOM 640 O O . ASP A 1 82 ? -31.268 13.252 12.410 1.00 89.88 82 ASP A O 1
ATOM 644 N N . LEU A 1 83 ? -31.929 11.134 12.047 1.00 90.56 83 LEU A N 1
ATOM 645 C CA . LEU A 1 83 ? -30.692 10.716 11.385 1.00 90.56 83 LEU A CA 1
ATOM 646 C C . LEU A 1 83 ? -30.457 11.504 10.099 1.00 90.56 83 LEU A C 1
ATOM 648 O O . LEU A 1 83 ? -29.353 12.010 9.890 1.00 90.56 83 LEU A O 1
ATOM 652 N N . PHE A 1 84 ? -31.501 11.671 9.283 1.00 88.94 84 PHE A N 1
ATOM 653 C CA . PHE A 1 84 ? -31.415 12.454 8.054 1.00 88.94 84 PHE A CA 1
ATOM 654 C C . PHE A 1 84 ? -31.069 13.924 8.335 1.00 88.94 84 PHE A C 1
ATOM 656 O O . PHE A 1 84 ? -30.201 14.490 7.670 1.00 88.94 84 PHE A O 1
ATOM 663 N N . LEU A 1 85 ? -31.670 14.526 9.370 1.00 91.25 85 LEU A N 1
ATOM 664 C CA . LEU A 1 85 ? -31.351 15.897 9.794 1.00 91.25 85 LEU A CA 1
ATOM 665 C C . LEU A 1 85 ? -29.887 16.054 10.232 1.00 91.25 85 LEU A C 1
ATOM 667 O O . LEU A 1 85 ? -29.269 17.085 9.973 1.00 91.25 85 LEU A O 1
ATOM 671 N N . LEU A 1 86 ? -29.307 15.020 10.846 1.00 89.62 86 LEU A N 1
ATOM 672 C CA . LEU A 1 86 ? -27.893 14.974 11.234 1.00 89.62 86 LEU A CA 1
ATOM 673 C C . LEU A 1 86 ? -26.952 14.587 10.081 1.00 89.62 86 LEU A C 1
ATOM 675 O O . LEU A 1 86 ? -25.749 14.443 10.304 1.00 89.62 86 LEU A O 1
ATOM 679 N N . SER A 1 87 ? -27.471 14.435 8.857 1.00 91.06 87 SER A N 1
ATOM 680 C CA . SER A 1 87 ? -26.721 13.962 7.685 1.00 91.06 87 SER A CA 1
ATOM 681 C C . SER A 1 87 ? -26.095 12.572 7.884 1.00 91.06 87 SER A C 1
ATOM 683 O O . SER A 1 87 ? -25.015 12.283 7.366 1.00 91.06 87 SER A O 1
ATOM 685 N N . LEU A 1 88 ? -26.767 11.704 8.645 1.00 92.19 88 LEU A N 1
ATOM 686 C CA . LEU A 1 88 ? -26.388 10.307 8.853 1.00 92.19 88 LEU A CA 1
ATOM 687 C C . LEU A 1 88 ? -27.272 9.378 8.017 1.00 92.19 88 LEU A C 1
ATOM 689 O O . LEU A 1 88 ? -28.445 9.655 7.777 1.00 92.19 88 LEU A O 1
ATOM 693 N N . SER A 1 89 ? -26.699 8.253 7.581 1.00 90.25 89 SER A N 1
ATOM 694 C CA . SER A 1 89 ? -27.426 7.222 6.836 1.00 90.25 89 SER A CA 1
ATOM 695 C C . SER A 1 89 ? -27.948 6.143 7.781 1.00 90.25 89 SER A C 1
ATOM 697 O O . SER A 1 89 ? -27.179 5.528 8.519 1.00 90.25 89 SER A O 1
ATOM 699 N N . ASP A 1 90 ? -29.243 5.867 7.692 1.00 90.38 90 ASP A N 1
ATOM 700 C CA . ASP A 1 90 ? -29.947 4.777 8.369 1.00 90.38 90 ASP A CA 1
ATOM 701 C C . ASP A 1 90 ? -29.517 3.375 7.894 1.00 90.38 90 ASP A C 1
ATOM 703 O O . ASP A 1 90 ? -29.645 2.410 8.652 1.00 90.38 90 ASP A O 1
ATOM 707 N N . VAL A 1 91 ? -28.984 3.271 6.670 1.00 91.62 91 VAL A N 1
ATOM 708 C CA . VAL A 1 91 ? -28.498 2.023 6.054 1.00 91.62 91 VAL A CA 1
ATOM 709 C C . VAL A 1 91 ? -27.012 1.778 6.321 1.00 91.62 91 VAL A C 1
ATOM 711 O O . VAL A 1 91 ? -26.613 0.642 6.573 1.00 91.62 91 VAL A O 1
ATOM 714 N N . TYR A 1 92 ? -26.175 2.817 6.251 1.00 92.50 92 TYR A N 1
ATOM 715 C CA . TYR A 1 92 ? -24.714 2.648 6.259 1.00 92.50 92 TYR A CA 1
ATOM 716 C C . TYR A 1 92 ? -24.017 3.141 7.530 1.00 92.50 92 TYR A C 1
ATOM 718 O O . TYR A 1 92 ? -22.903 2.699 7.810 1.00 92.50 92 TYR A O 1
ATOM 726 N N . ALA A 1 93 ? -24.621 4.060 8.288 1.00 92.88 93 ALA A N 1
ATOM 727 C CA . ALA A 1 93 ? -23.916 4.798 9.335 1.00 92.88 93 ALA A CA 1
ATOM 728 C C . ALA A 1 93 ? -24.824 5.174 10.514 1.00 92.88 93 ALA A C 1
ATOM 730 O O . ALA A 1 93 ? -24.891 6.342 10.909 1.00 92.88 93 ALA A O 1
ATOM 731 N N . ARG A 1 94 ? -25.506 4.184 11.102 1.00 93.31 94 ARG A N 1
ATOM 732 C CA . ARG A 1 94 ? -26.301 4.437 12.305 1.00 93.31 94 ARG A CA 1
ATOM 733 C C . ARG A 1 94 ? -25.412 4.793 13.515 1.00 93.31 94 ARG A C 1
ATOM 735 O O . ARG A 1 94 ? -24.375 4.151 13.713 1.00 93.31 94 ARG A O 1
ATOM 742 N N . PRO A 1 95 ? -25.787 5.788 14.344 1.00 94.44 95 PRO A N 1
ATOM 743 C CA . PRO A 1 95 ? -24.971 6.260 15.465 1.00 94.44 95 PRO A CA 1
ATOM 744 C C . PRO A 1 95 ? -24.625 5.173 16.483 1.00 94.44 95 PRO A C 1
ATOM 746 O O . PRO A 1 95 ? -23.515 5.154 17.015 1.00 94.44 95 PRO A O 1
ATOM 749 N N . GLU A 1 96 ? -25.538 4.239 16.752 1.00 94.12 96 GLU A N 1
ATOM 750 C CA . GLU A 1 96 ? -25.300 3.153 17.701 1.00 94.12 96 GLU A CA 1
ATOM 751 C C . GLU A 1 96 ? -24.159 2.222 17.261 1.00 94.12 96 GLU A C 1
ATOM 753 O O . GLU A 1 96 ? -23.497 1.634 18.115 1.00 94.12 96 GLU A O 1
ATOM 758 N N . TRP A 1 97 ? -23.849 2.150 15.958 1.00 93.94 97 TRP A N 1
ATOM 759 C CA . TRP A 1 97 ? -22.731 1.357 15.427 1.00 93.94 97 TRP A CA 1
ATOM 760 C C . TRP A 1 97 ? -21.360 1.974 15.717 1.00 93.94 97 TRP A C 1
ATOM 762 O O . TRP A 1 97 ? -20.340 1.299 15.578 1.00 93.94 97 TRP A O 1
ATOM 772 N N . MET A 1 98 ? -21.309 3.232 16.165 1.00 93.38 98 MET A N 1
ATOM 773 C CA . MET A 1 98 ? -20.067 3.838 16.655 1.00 93.38 98 MET A CA 1
ATOM 774 C C . MET A 1 98 ? -19.600 3.206 17.976 1.00 93.38 98 MET A C 1
ATOM 776 O O . MET A 1 98 ? -18.427 3.324 18.334 1.00 93.38 98 MET A O 1
ATOM 780 N N . ILE A 1 99 ? -20.499 2.528 18.701 1.00 95.12 99 ILE A N 1
ATOM 781 C CA . ILE A 1 99 ? -20.195 1.828 19.950 1.00 95.12 99 ILE A CA 1
ATOM 782 C C . ILE A 1 99 ? -19.995 0.345 19.643 1.00 95.12 99 ILE A C 1
ATOM 784 O O . ILE A 1 99 ? -20.914 -0.372 19.256 1.00 95.12 99 ILE A O 1
ATOM 788 N N . LEU A 1 100 ? -18.763 -0.126 19.834 1.00 94.75 100 LEU A N 1
ATOM 789 C CA . LEU A 1 100 ? -18.377 -1.498 19.525 1.00 94.75 100 LEU A CA 1
ATOM 790 C C . LEU A 1 100 ? -18.971 -2.484 20.540 1.00 94.75 100 LEU A C 1
ATOM 792 O O . LEU A 1 100 ? -18.463 -2.626 21.649 1.00 94.75 100 LEU A O 1
ATOM 796 N N . THR A 1 101 ? -20.015 -3.205 20.133 1.00 93.69 101 THR A N 1
ATOM 797 C CA . THR A 1 101 ? -20.574 -4.351 20.876 1.00 93.69 101 THR A CA 1
ATOM 798 C C . THR A 1 101 ? -19.982 -5.682 20.408 1.00 93.69 101 THR A C 1
ATOM 800 O O . THR A 1 101 ? -19.798 -6.602 21.202 1.00 93.69 101 THR A O 1
ATOM 803 N N . VAL A 1 102 ? -19.629 -5.770 19.122 1.00 94.56 102 VAL A N 1
ATOM 804 C CA . VAL A 1 102 ? -18.985 -6.928 18.495 1.00 94.56 102 VAL A CA 1
ATOM 805 C C . VAL A 1 102 ? -17.725 -6.456 17.777 1.00 94.56 102 VAL A C 1
ATOM 807 O O . VAL A 1 102 ? -17.791 -5.623 16.875 1.00 94.56 102 VAL A O 1
ATOM 810 N N . LEU A 1 103 ? -16.565 -6.988 18.169 1.00 94.75 103 LEU A N 1
ATOM 811 C CA . LEU A 1 103 ? -15.283 -6.648 17.550 1.00 94.75 103 LEU A CA 1
ATOM 812 C C . LEU A 1 103 ? -14.922 -7.678 16.461 1.00 94.75 103 LEU A C 1
ATOM 814 O O . LEU A 1 103 ? -14.679 -8.842 16.794 1.00 94.75 103 LEU A O 1
ATOM 818 N N . PRO A 1 104 ? -14.833 -7.289 15.175 1.00 94.94 104 PRO A N 1
ATOM 819 C CA . PRO A 1 104 ? -14.424 -8.204 14.117 1.00 94.94 104 PRO A CA 1
ATOM 820 C C . PRO A 1 104 ? -12.937 -8.560 14.237 1.00 94.94 104 PRO A C 1
ATOM 822 O O . PRO A 1 104 ? -12.069 -7.692 14.360 1.00 94.94 104 PRO A O 1
ATOM 825 N N . VAL A 1 105 ? -12.630 -9.856 14.157 1.00 95.62 105 VAL A N 1
ATOM 826 C CA . VAL A 1 105 ? -11.253 -10.359 14.188 1.00 95.62 105 VAL A CA 1
ATOM 827 C C . VAL A 1 105 ? -10.746 -10.544 12.756 1.00 95.62 105 VAL A C 1
ATOM 829 O O . VAL A 1 105 ? -11.297 -11.368 12.025 1.00 95.62 105 VAL A O 1
ATOM 832 N N . PRO A 1 106 ? -9.682 -9.836 12.332 1.00 95.00 106 PRO A N 1
ATOM 833 C CA . PRO A 1 106 ? -9.173 -9.968 10.975 1.00 95.00 106 PRO A CA 1
ATOM 834 C C . PRO A 1 106 ? -8.566 -11.364 10.732 1.00 95.00 106 PRO A C 1
ATOM 836 O O . PRO A 1 106 ? -8.001 -11.971 11.654 1.00 95.00 106 PRO A O 1
ATOM 839 N N . PRO A 1 107 ? -8.643 -11.889 9.496 1.00 95.50 107 PRO A N 1
ATOM 840 C CA . PRO A 1 107 ? -8.111 -13.206 9.162 1.00 95.50 107 PRO A CA 1
ATOM 841 C C . PRO A 1 107 ? -6.567 -13.208 9.113 1.00 95.50 107 PRO A C 1
ATOM 843 O O . PRO A 1 107 ? -5.948 -12.142 9.023 1.00 95.50 107 PRO A O 1
ATOM 846 N N . PRO A 1 108 ? -5.913 -14.389 9.133 1.00 93.19 108 PRO A N 1
ATOM 847 C CA . PRO A 1 108 ? -4.450 -14.512 9.124 1.00 93.19 108 PRO A CA 1
ATOM 848 C C . PRO A 1 108 ? -3.692 -13.709 8.047 1.00 93.19 108 PRO A C 1
ATOM 850 O O . PRO A 1 108 ? -2.641 -13.176 8.391 1.00 93.19 108 PRO A O 1
ATOM 853 N N . PRO A 1 109 ? -4.187 -13.520 6.803 1.00 93.25 109 PRO A N 1
ATOM 854 C CA . PRO A 1 109 ? -3.489 -12.703 5.801 1.00 93.25 109 PRO A CA 1
ATOM 855 C C . PRO A 1 109 ? -3.269 -11.237 6.210 1.00 93.25 109 PRO A C 1
ATOM 857 O O . PRO A 1 109 ? -2.304 -10.610 5.783 1.00 93.25 109 PRO A O 1
ATOM 860 N N . VAL A 1 110 ? -4.132 -10.683 7.068 1.00 93.12 110 VAL A N 1
ATOM 861 C CA . VAL A 1 110 ? -3.996 -9.310 7.594 1.00 93.12 110 VAL A CA 1
ATOM 862 C C . VAL A 1 110 ? -3.014 -9.251 8.776 1.00 93.12 110 VAL A C 1
ATOM 864 O O . VAL A 1 110 ? -2.423 -8.205 9.054 1.00 93.12 110 VAL A O 1
ATOM 867 N N . ARG A 1 111 ? -2.823 -10.382 9.464 1.00 93.44 111 ARG A N 1
ATOM 868 C CA . ARG A 1 111 ? -1.988 -10.549 10.665 1.00 93.44 111 ARG A CA 1
ATOM 869 C C . ARG A 1 111 ? -1.068 -11.778 10.526 1.00 93.44 111 ARG A C 1
ATOM 871 O O . ARG A 1 111 ? -1.250 -12.766 11.245 1.00 93.44 111 ARG A O 1
ATOM 878 N N . PRO A 1 112 ? -0.109 -11.742 9.586 1.00 91.31 112 PRO A N 1
ATOM 879 C CA . PRO A 1 112 ? 0.690 -12.906 9.218 1.00 91.31 112 PRO A CA 1
ATOM 880 C C . PRO A 1 112 ? 1.574 -13.385 10.374 1.00 91.31 112 PRO A C 1
ATOM 882 O O . PRO A 1 112 ? 2.097 -12.596 11.155 1.00 91.31 112 PRO A O 1
ATOM 885 N N . SER A 1 113 ? 1.776 -14.693 10.487 1.00 89.38 113 SER A N 1
ATOM 886 C CA . SER A 1 113 ? 2.765 -15.258 11.408 1.00 89.38 113 SER A CA 1
ATOM 887 C C . SER A 1 113 ? 4.052 -15.582 10.667 1.00 89.38 113 SER A C 1
ATOM 889 O O . SER A 1 113 ? 3.998 -16.193 9.602 1.00 89.38 113 SER A O 1
ATOM 891 N N . ILE A 1 114 ? 5.189 -15.243 11.264 1.00 86.94 114 ILE A N 1
ATOM 892 C CA . ILE A 1 114 ? 6.513 -15.577 10.749 1.00 86.94 114 ILE A CA 1
ATOM 893 C C . ILE A 1 114 ? 7.019 -16.787 11.537 1.00 86.94 114 ILE A C 1
ATOM 895 O O . ILE A 1 114 ? 7.127 -16.747 12.767 1.00 86.94 114 ILE A O 1
ATOM 899 N N . ALA A 1 115 ? 7.297 -17.878 10.833 1.00 82.81 115 ALA A N 1
ATOM 900 C CA . ALA A 1 115 ? 8.017 -19.020 11.379 1.00 82.81 115 ALA A CA 1
ATOM 901 C C . ALA A 1 115 ? 9.460 -18.958 10.871 1.00 82.81 115 ALA A C 1
ATOM 903 O O . ALA A 1 115 ? 9.678 -18.682 9.694 1.00 82.81 115 ALA A O 1
ATOM 904 N N . VAL A 1 116 ? 10.430 -19.179 11.757 1.00 81.19 116 VAL A N 1
ATOM 905 C CA . VAL A 1 116 ? 11.817 -19.421 11.342 1.00 81.19 116 VAL A CA 1
ATOM 906 C C . VAL A 1 116 ? 11.909 -20.897 10.967 1.00 81.19 116 VAL A C 1
ATOM 908 O O . VAL A 1 116 ? 11.482 -21.745 11.757 1.00 81.19 116 VAL A O 1
ATOM 911 N N . ASP A 1 117 ? 12.408 -21.198 9.767 1.00 65.75 117 ASP A N 1
ATOM 912 C CA . ASP A 1 117 ? 12.513 -22.572 9.268 1.00 65.75 117 ASP A CA 1
ATOM 913 C C . ASP A 1 117 ? 13.251 -23.473 10.269 1.00 65.75 117 ASP A C 1
ATOM 915 O O . ASP A 1 117 ? 14.323 -23.136 10.770 1.00 65.75 117 ASP A O 1
ATOM 919 N N . GLY A 1 118 ? 12.636 -24.613 10.599 1.00 69.75 118 GLY A N 1
ATOM 920 C CA . GLY A 1 118 ? 13.182 -25.608 11.531 1.00 69.75 118 GLY A CA 1
ATOM 921 C C . GLY A 1 118 ? 12.989 -25.320 13.028 1.00 69.75 118 GLY A C 1
ATOM 922 O O . GLY A 1 118 ? 13.382 -26.143 13.851 1.00 69.75 118 GLY A O 1
ATOM 923 N N . GLY A 1 119 ? 12.363 -24.201 13.414 1.00 63.06 119 GLY A N 1
ATOM 924 C CA . GLY A 1 119 ? 12.135 -23.841 14.819 1.00 63.06 119 GLY A CA 1
ATOM 925 C C . GLY A 1 119 ? 10.693 -24.037 15.306 1.00 63.06 119 GLY A C 1
ATOM 926 O O . GLY A 1 119 ? 9.732 -23.646 14.646 1.00 63.06 119 GLY A O 1
ATOM 927 N N . ALA A 1 120 ? 10.523 -24.531 16.540 1.00 65.44 120 ALA A N 1
ATOM 928 C CA . ALA A 1 120 ? 9.232 -24.533 17.250 1.00 65.44 120 ALA A CA 1
ATOM 929 C C . ALA A 1 120 ? 8.731 -23.113 17.616 1.00 65.44 120 ALA A C 1
ATOM 931 O O . ALA A 1 120 ? 7.585 -22.931 18.037 1.00 65.44 120 ALA A O 1
ATOM 932 N N . MET A 1 121 ? 9.582 -22.092 17.468 1.00 67.88 121 MET A N 1
ATOM 933 C CA . MET A 1 121 ? 9.307 -20.719 17.880 1.00 67.88 121 MET A CA 1
ATOM 934 C C . MET A 1 121 ? 8.672 -19.919 16.735 1.00 67.88 121 MET A C 1
ATOM 936 O O . MET A 1 121 ? 9.329 -19.518 15.778 1.00 67.88 121 MET A O 1
ATOM 940 N N . ARG A 1 122 ? 7.361 -19.680 16.844 1.00 77.69 122 ARG A N 1
ATOM 941 C CA . ARG A 1 122 ? 6.586 -18.859 15.900 1.00 77.69 122 ARG A CA 1
ATOM 942 C C . ARG A 1 122 ? 6.470 -17.428 16.416 1.00 77.69 122 ARG A C 1
ATOM 944 O O . ARG A 1 122 ? 5.935 -17.218 17.506 1.00 77.69 122 ARG A O 1
ATOM 951 N N . SER A 1 123 ? 6.888 -16.448 15.617 1.00 84.44 123 SER A N 1
ATOM 952 C CA . SER A 1 123 ? 6.643 -15.034 15.903 1.00 84.44 123 SER A CA 1
ATOM 953 C C . SER A 1 123 ? 5.325 -14.605 15.261 1.00 84.44 123 SER A C 1
ATOM 955 O O . SER A 1 123 ? 5.167 -14.612 14.040 1.00 84.44 123 SER A O 1
ATOM 957 N N . LYS A 1 124 ? 4.327 -14.293 16.089 1.00 89.19 124 LYS A N 1
ATOM 958 C CA . LYS A 1 124 ? 3.018 -13.820 15.621 1.00 89.19 124 LYS A CA 1
ATOM 959 C C . LYS A 1 124 ? 3.044 -12.309 15.381 1.00 89.19 124 LYS A C 1
ATOM 961 O O . LYS A 1 124 ? 3.821 -11.595 16.002 1.00 89.19 124 LYS A O 1
ATOM 966 N N . ASP A 1 125 ? 2.159 -11.829 14.514 1.00 92.75 125 ASP A N 1
ATOM 967 C CA . ASP A 1 125 ? 1.952 -10.397 14.294 1.00 92.75 125 ASP A CA 1
ATOM 968 C C . ASP A 1 125 ? 1.490 -9.666 15.570 1.00 92.75 125 ASP A C 1
ATOM 970 O O . ASP A 1 125 ? 0.740 -10.221 16.382 1.00 92.75 125 ASP A O 1
ATOM 974 N N . ASP A 1 126 ? 1.872 -8.394 15.700 1.00 93.06 126 ASP A N 1
ATOM 975 C CA . ASP A 1 126 ? 1.501 -7.508 16.809 1.00 93.06 126 ASP A CA 1
ATOM 976 C C . ASP A 1 126 ? -0.016 -7.440 17.068 1.00 93.06 126 ASP A C 1
ATOM 978 O O . ASP A 1 126 ? -0.446 -7.463 18.224 1.00 93.06 126 ASP A O 1
ATOM 982 N N . LEU A 1 127 ? -0.846 -7.428 16.013 1.00 94.62 127 LEU A N 1
ATOM 983 C CA . LEU A 1 127 ? -2.307 -7.445 16.148 1.00 94.62 127 LEU A CA 1
ATOM 984 C C . LEU A 1 127 ? -2.781 -8.731 16.824 1.00 94.62 127 LEU A C 1
ATOM 986 O O . LEU A 1 127 ? -3.723 -8.702 17.610 1.00 94.62 127 LEU A O 1
ATOM 990 N N . THR A 1 128 ? -2.117 -9.860 16.563 1.00 94.12 128 THR A N 1
ATOM 991 C CA . THR A 1 128 ? -2.475 -11.144 17.179 1.00 94.12 128 THR A CA 1
ATOM 992 C C . THR A 1 128 ? -2.177 -11.145 18.675 1.00 94.12 128 THR A C 1
ATOM 994 O O . THR A 1 128 ? -2.975 -11.671 19.450 1.00 94.12 128 THR A O 1
ATOM 997 N N . TYR A 1 129 ? -1.060 -10.545 19.100 1.00 92.62 129 TYR A N 1
ATOM 998 C CA . TYR A 1 129 ? -0.767 -10.390 20.526 1.00 92.62 129 TYR A CA 1
ATOM 999 C C . TYR A 1 129 ? -1.801 -9.495 21.207 1.00 92.62 129 TYR A C 1
ATOM 1001 O O . TYR A 1 129 ? -2.362 -9.885 22.229 1.00 92.62 129 TYR A O 1
ATOM 1009 N N . LYS A 1 130 ? -2.129 -8.354 20.590 1.00 94.69 130 LYS A N 1
ATOM 1010 C CA . LYS A 1 130 ? -3.100 -7.415 21.151 1.00 94.69 130 LYS A CA 1
ATOM 1011 C C . LYS A 1 130 ? -4.511 -8.002 21.243 1.00 94.69 130 LYS A C 1
ATOM 1013 O O . LYS A 1 130 ? -5.175 -7.812 22.256 1.00 94.69 130 LYS A O 1
ATOM 1018 N N . LEU A 1 131 ? -4.944 -8.768 20.239 1.00 95.75 131 LEU A N 1
ATOM 1019 C CA . LEU A 1 131 ? -6.201 -9.527 20.282 1.00 95.75 131 LEU A CA 1
ATOM 1020 C C . LEU A 1 131 ? -6.215 -10.552 21.423 1.00 95.75 131 LEU A C 1
ATOM 1022 O O . LEU A 1 131 ? -7.236 -10.717 22.084 1.00 95.75 131 LEU A O 1
ATOM 1026 N N . GLY A 1 132 ? -5.083 -11.209 21.690 1.00 94.75 132 GLY A N 1
ATOM 1027 C CA . GLY A 1 132 ? -4.940 -12.097 22.842 1.00 94.75 132 GLY A CA 1
ATOM 1028 C C . GLY A 1 132 ? -5.168 -11.376 24.173 1.00 94.75 132 GLY A C 1
ATOM 1029 O O . GLY A 1 132 ? -5.841 -11.918 25.047 1.00 94.75 132 GLY A O 1
ATOM 1030 N N . ASP A 1 133 ? -4.662 -10.151 24.316 1.00 94.56 133 ASP A N 1
ATOM 1031 C CA . ASP A 1 133 ? -4.878 -9.342 25.520 1.00 94.56 133 ASP A CA 1
ATOM 1032 C C . ASP A 1 133 ? -6.326 -8.840 25.636 1.00 94.56 133 ASP A C 1
ATOM 1034 O O . ASP A 1 133 ? -6.888 -8.871 26.729 1.00 94.56 133 ASP A O 1
ATOM 1038 N N . ILE A 1 134 ? -6.967 -8.468 24.518 1.00 96.19 134 ILE A N 1
ATOM 1039 C CA . ILE A 1 134 ? -8.397 -8.101 24.476 1.00 96.19 134 ILE A CA 1
ATOM 1040 C C . ILE A 1 134 ? -9.268 -9.266 24.961 1.00 96.19 134 ILE A C 1
ATOM 1042 O O . ILE A 1 134 ? -10.138 -9.079 25.810 1.00 96.19 134 ILE A O 1
ATOM 1046 N N . ILE A 1 135 ? -9.015 -10.481 24.464 1.00 96.56 135 ILE A N 1
ATOM 1047 C CA . ILE A 1 135 ? -9.775 -11.675 24.859 1.00 96.56 135 ILE A CA 1
ATOM 1048 C C . ILE A 1 135 ? -9.580 -11.969 26.350 1.00 96.56 135 ILE A C 1
ATOM 1050 O O . ILE A 1 135 ? -10.555 -12.234 27.050 1.00 96.56 135 ILE A O 1
ATOM 1054 N N . LYS A 1 136 ? -8.346 -11.881 26.863 1.00 95.88 136 LYS A N 1
ATOM 1055 C CA . LYS A 1 136 ? -8.073 -12.071 28.298 1.00 95.88 136 LYS A CA 1
ATOM 1056 C C . LYS A 1 136 ? -8.807 -11.047 29.161 1.00 95.88 136 LYS A C 1
ATOM 1058 O O . LYS A 1 136 ? -9.419 -11.434 30.151 1.00 95.88 136 LYS A O 1
ATOM 1063 N N . ALA A 1 137 ? -8.774 -9.768 28.783 1.00 95.25 137 ALA A N 1
ATOM 1064 C CA . ALA A 1 137 ? -9.494 -8.715 29.496 1.00 95.25 137 ALA A CA 1
ATOM 1065 C C . ALA A 1 137 ? -11.013 -8.970 29.490 1.00 95.25 137 ALA A C 1
ATOM 1067 O O . ALA A 1 137 ? -11.649 -8.891 30.535 1.00 95.25 137 ALA A O 1
ATOM 1068 N N . SER A 1 138 ? -11.576 -9.374 28.346 1.00 95.25 138 SER A N 1
ATOM 1069 C CA . SER A 1 138 ? -13.001 -9.704 28.216 1.00 95.25 138 SER A CA 1
ATOM 1070 C C . SER A 1 138 ? -13.422 -10.913 29.066 1.00 95.25 138 SER A C 1
ATOM 1072 O O . SER A 1 138 ? -14.438 -10.850 29.757 1.00 95.25 138 SER A O 1
ATOM 1074 N N . ILE A 1 139 ? -12.630 -11.993 29.078 1.00 95.75 139 ILE A N 1
ATOM 1075 C CA . ILE A 1 139 ? -12.895 -13.174 29.919 1.00 95.75 139 ILE A CA 1
ATOM 1076 C C . ILE A 1 139 ? -12.844 -12.804 31.405 1.00 95.75 139 ILE A C 1
ATOM 1078 O O . ILE A 1 139 ? -13.690 -13.254 32.175 1.00 95.75 139 ILE A O 1
ATOM 1082 N N . ASN A 1 140 ? -11.880 -11.970 31.804 1.00 93.56 140 ASN A N 1
ATOM 1083 C CA . ASN A 1 140 ? -11.745 -11.536 33.191 1.00 93.56 140 ASN A CA 1
ATOM 1084 C C . ASN A 1 140 ? -12.951 -10.714 33.659 1.00 93.56 140 ASN A C 1
ATOM 1086 O O . ASN A 1 140 ? -13.442 -10.981 34.751 1.00 93.56 140 ASN A O 1
ATOM 1090 N N . ILE A 1 141 ? -13.464 -9.792 32.834 1.00 93.69 141 ILE A N 1
ATOM 1091 C CA . ILE A 1 141 ? -14.689 -9.032 33.148 1.00 93.69 141 ILE A CA 1
ATOM 1092 C C . ILE A 1 141 ? -15.859 -9.990 33.364 1.00 93.69 141 ILE A C 1
ATOM 1094 O O . ILE A 1 141 ? -16.485 -9.967 34.419 1.00 93.69 141 ILE A O 1
ATOM 1098 N N . ARG A 1 142 ? -16.090 -10.903 32.412 1.00 94.19 142 ARG A N 1
ATOM 1099 C CA . ARG A 1 142 ? -17.191 -11.872 32.490 1.00 94.19 142 ARG A CA 1
ATOM 1100 C C . ARG A 1 142 ? -17.099 -12.764 33.732 1.00 94.19 142 ARG A C 1
ATOM 1102 O O . ARG A 1 142 ? -18.118 -13.105 34.328 1.00 94.19 142 ARG A O 1
ATOM 1109 N N . ARG A 1 143 ? -15.881 -13.143 34.129 1.00 93.94 143 ARG A N 1
ATOM 1110 C CA . ARG A 1 143 ? -15.641 -13.901 35.361 1.00 93.94 143 ARG A CA 1
ATOM 1111 C C . ARG A 1 143 ? -15.982 -13.070 36.599 1.00 93.94 143 ARG A C 1
ATOM 1113 O O . ARG A 1 143 ? -16.736 -13.548 37.441 1.00 93.94 143 ARG A O 1
ATOM 1120 N N . CYS A 1 144 ? -15.485 -11.835 36.684 1.00 93.19 144 CYS A N 1
ATOM 1121 C CA . CYS A 1 144 ? -15.771 -10.926 37.795 1.00 93.19 144 CYS A CA 1
ATOM 1122 C C . CYS A 1 144 ? -17.275 -10.655 37.952 1.00 93.19 144 CYS A C 1
ATOM 1124 O O . CYS A 1 144 ? -17.768 -10.637 39.076 1.00 93.19 144 CYS A O 1
ATOM 1126 N N . GLU A 1 145 ? -18.013 -10.514 36.850 1.00 91.38 145 GLU A N 1
ATOM 1127 C CA . GLU A 1 145 ? -19.475 -10.396 36.879 1.00 91.38 145 GLU A CA 1
ATOM 1128 C C . GLU A 1 145 ? -20.143 -11.667 37.426 1.00 91.38 145 GLU A C 1
ATOM 1130 O O . GLU A 1 145 ? -21.028 -11.580 38.274 1.00 91.38 145 GLU A O 1
ATOM 1135 N N . SER A 1 146 ? -19.701 -12.853 36.990 1.00 93.56 146 SER A N 1
ATOM 1136 C CA . SER A 1 146 ? -20.280 -14.129 37.440 1.00 93.56 146 SER A CA 1
ATOM 1137 C C . SER A 1 146 ? -20.000 -14.459 38.910 1.00 93.56 146 SER A C 1
ATOM 1139 O O . SER A 1 146 ? -20.826 -15.084 39.568 1.00 93.56 146 SER A O 1
ATOM 1141 N N . GLU A 1 147 ? -18.851 -14.026 39.429 1.00 93.81 147 GLU A N 1
ATOM 1142 C CA . GLU A 1 147 ? -18.432 -14.237 40.820 1.00 93.81 147 GLU A CA 1
ATOM 1143 C C . GLU A 1 147 ? -19.007 -13.172 41.773 1.00 93.81 147 GLU A C 1
ATOM 1145 O O . GLU A 1 147 ? -18.809 -13.262 42.983 1.00 93.81 147 GLU A O 1
ATOM 1150 N N . GLY A 1 148 ? -19.725 -12.167 41.253 1.00 91.69 148 GLY A N 1
ATOM 1151 C CA . GLY A 1 148 ? -20.293 -11.083 42.058 1.00 91.69 148 GLY A CA 1
ATOM 1152 C C . GLY A 1 148 ? -19.235 -10.129 42.618 1.00 91.69 148 GLY A C 1
ATOM 1153 O O . GLY A 1 148 ? -19.362 -9.655 43.748 1.00 91.69 148 GLY A O 1
ATOM 1154 N N . ALA A 1 149 ? -18.172 -9.863 41.853 1.00 92.62 149 ALA A N 1
ATOM 1155 C CA . ALA A 1 149 ? -17.105 -8.961 42.267 1.00 92.62 149 ALA A CA 1
ATOM 1156 C C . ALA A 1 149 ? -17.622 -7.525 42.517 1.00 92.62 149 ALA A C 1
ATOM 1158 O O . ALA A 1 149 ? -18.604 -7.093 41.906 1.00 92.62 149 ALA A O 1
ATOM 1159 N N . PRO A 1 150 ? -16.947 -6.738 43.375 1.00 93.00 150 PRO A N 1
ATOM 1160 C CA . PRO A 1 150 ? -17.335 -5.356 43.632 1.00 93.00 150 PRO A CA 1
ATOM 1161 C C . PRO A 1 150 ? -17.356 -4.491 42.362 1.00 93.00 150 PRO A C 1
ATOM 1163 O O . PRO A 1 150 ? -16.462 -4.581 41.519 1.00 93.00 150 PRO A O 1
ATOM 1166 N N . ALA A 1 151 ? -18.321 -3.569 42.272 1.00 88.81 151 ALA A N 1
ATOM 1167 C CA . ALA A 1 151 ? -18.524 -2.718 41.093 1.00 88.81 151 ALA A CA 1
ATOM 1168 C C . ALA A 1 151 ? -17.282 -1.896 40.687 1.00 88.81 151 ALA A C 1
ATOM 1170 O O . ALA A 1 151 ? -17.032 -1.694 39.498 1.00 88.81 151 ALA A O 1
ATOM 1171 N N . HIS A 1 152 ? -16.468 -1.454 41.655 1.00 90.25 152 HIS A N 1
ATOM 1172 C CA . HIS A 1 152 ? -15.237 -0.709 41.368 1.00 90.25 152 HIS A CA 1
ATOM 1173 C C . HIS A 1 152 ? -14.204 -1.560 40.611 1.00 90.25 152 HIS A C 1
ATOM 1175 O O . HIS A 1 152 ? -13.575 -1.060 39.684 1.00 90.25 152 HIS A O 1
ATOM 1181 N N . VAL A 1 153 ? -14.095 -2.854 40.935 1.00 90.81 153 VAL A N 1
ATOM 1182 C CA . VAL A 1 153 ? -13.175 -3.793 40.272 1.00 90.81 153 VAL A CA 1
ATOM 1183 C C . VAL A 1 153 ? -13.608 -4.041 38.828 1.00 90.81 153 VAL A C 1
ATOM 1185 O O . VAL A 1 153 ? -12.784 -4.013 37.916 1.00 90.81 153 VAL A O 1
ATOM 1188 N N . ILE A 1 154 ? -14.911 -4.229 38.597 1.00 90.94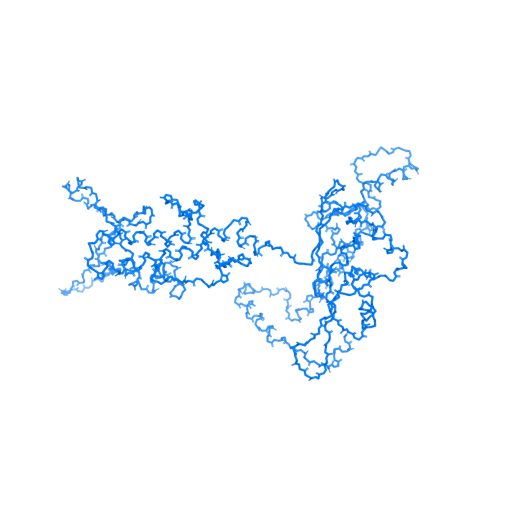 154 ILE A N 1
ATOM 1189 C CA . ILE A 1 154 ? -15.469 -4.380 37.243 1.00 90.94 154 ILE A CA 1
ATOM 1190 C C . ILE A 1 154 ? -15.157 -3.129 36.415 1.00 90.94 154 ILE A C 1
ATOM 1192 O O . ILE A 1 154 ? -14.630 -3.233 35.310 1.00 90.94 154 ILE A O 1
ATOM 1196 N N . THR A 1 155 ? -15.362 -1.946 36.998 1.00 90.62 155 THR A N 1
ATOM 1197 C CA . THR A 1 155 ? -15.097 -0.654 36.346 1.00 90.62 155 THR A CA 1
ATOM 1198 C C . THR A 1 155 ? -13.615 -0.468 35.978 1.00 90.62 155 THR A C 1
ATOM 1200 O O . THR A 1 155 ? -13.296 0.190 34.984 1.00 90.62 155 THR A O 1
ATOM 1203 N N . GLU A 1 156 ? -12.678 -1.023 36.751 1.00 91.44 156 GLU A N 1
ATOM 1204 C CA . GLU A 1 156 ? -11.247 -1.025 36.413 1.00 91.44 156 GLU A CA 1
ATOM 1205 C C . GLU A 1 156 ? -10.934 -1.964 35.241 1.00 91.44 156 GLU A C 1
ATOM 1207 O O . GLU A 1 156 ? -10.232 -1.573 34.302 1.00 91.44 156 GLU A O 1
ATOM 1212 N N . PHE A 1 157 ? -11.490 -3.179 35.240 1.00 92.44 157 PHE A N 1
ATOM 1213 C CA . PHE A 1 157 ? -11.304 -4.114 34.129 1.00 92.44 157 PHE A CA 1
ATOM 1214 C C . PHE A 1 157 ? -11.967 -3.629 32.833 1.00 92.44 157 PHE A C 1
ATOM 1216 O O . PHE A 1 157 ? -11.389 -3.799 31.758 1.00 92.44 157 PHE A O 1
ATOM 1223 N N . GLU A 1 158 ? -13.120 -2.962 32.912 1.00 92.62 158 GLU A N 1
ATOM 1224 C CA . GLU A 1 158 ? -13.758 -2.291 31.773 1.00 92.62 158 GLU A CA 1
ATOM 1225 C C . GLU A 1 158 ? -12.851 -1.214 31.166 1.00 92.62 158 GLU A C 1
ATOM 1227 O O . GLU A 1 158 ? -12.684 -1.146 29.947 1.00 92.62 158 GLU A O 1
ATOM 1232 N N . GLN A 1 159 ? -12.203 -0.400 32.006 1.00 92.56 159 GLN A N 1
ATOM 1233 C CA . GLN A 1 159 ? -11.242 0.605 31.542 1.00 92.56 159 GLN A CA 1
ATOM 1234 C C . GLN A 1 159 ? -10.032 -0.031 30.864 1.00 92.56 159 GLN A C 1
ATOM 1236 O O . GLN A 1 159 ? -9.550 0.485 29.852 1.00 92.56 159 GLN A O 1
ATOM 1241 N N . LEU A 1 160 ? -9.559 -1.163 31.388 1.00 94.31 160 LEU A N 1
ATOM 1242 C CA . LEU A 1 160 ? -8.474 -1.917 30.778 1.00 94.31 160 LEU A CA 1
ATOM 1243 C C . LEU A 1 160 ? -8.884 -2.471 29.405 1.00 94.31 160 LEU A C 1
ATOM 1245 O O . LEU A 1 160 ? -8.132 -2.328 28.438 1.00 94.31 160 LEU A O 1
ATOM 1249 N N . LEU A 1 161 ? -10.088 -3.039 29.276 1.00 94.94 161 LEU A N 1
ATOM 1250 C CA . LEU A 1 161 ? -10.616 -3.500 27.989 1.00 94.94 161 LEU A CA 1
ATOM 1251 C C . LEU A 1 161 ? -10.723 -2.342 26.985 1.00 94.94 161 LEU A C 1
ATOM 1253 O O . LEU A 1 161 ? -10.240 -2.466 25.856 1.00 94.94 161 LEU A O 1
ATOM 1257 N N . GLN A 1 162 ? -11.271 -1.200 27.412 1.00 94.56 162 GLN A N 1
ATOM 1258 C CA . GLN A 1 162 ? -11.373 0.010 26.593 1.00 94.56 162 GLN A CA 1
ATOM 1259 C C . GLN A 1 162 ? -9.993 0.483 26.113 1.00 94.56 162 GLN A C 1
ATOM 1261 O O . GLN A 1 162 ? -9.824 0.821 24.941 1.00 94.56 162 GLN A O 1
ATOM 1266 N N . PHE A 1 163 ? -8.983 0.452 26.986 1.00 95.12 163 PHE A N 1
ATOM 1267 C CA . PHE A 1 163 ? -7.603 0.764 26.625 1.00 95.12 163 PHE A CA 1
ATOM 1268 C C . PHE A 1 163 ? -7.047 -0.204 25.573 1.00 95.12 163 PHE A C 1
ATOM 1270 O O . PHE A 1 163 ? -6.451 0.239 24.587 1.00 95.12 163 PHE A O 1
ATOM 1277 N N . HIS A 1 164 ? -7.252 -1.518 25.731 1.00 95.62 164 HIS A N 1
ATOM 1278 C CA . HIS A 1 164 ? -6.767 -2.505 24.764 1.00 95.62 164 HIS A CA 1
ATOM 1279 C C . HIS A 1 164 ? -7.440 -2.375 23.393 1.00 95.62 164 HIS A C 1
ATOM 1281 O O . HIS A 1 164 ? -6.745 -2.486 22.383 1.00 95.62 164 HIS A O 1
ATOM 1287 N N . ILE A 1 165 ? -8.747 -2.107 23.343 1.00 95.56 165 ILE A N 1
ATOM 1288 C CA . ILE A 1 165 ? -9.479 -1.900 22.085 1.00 95.56 165 ILE A CA 1
ATOM 1289 C C . ILE A 1 165 ? -9.041 -0.593 21.413 1.00 95.56 165 ILE A C 1
ATOM 1291 O O . ILE A 1 165 ? -8.753 -0.590 20.216 1.00 95.56 165 ILE A O 1
ATOM 1295 N N . ALA A 1 166 ? -8.911 0.500 22.173 1.00 95.19 166 ALA A N 1
ATOM 1296 C CA . ALA A 1 166 ? -8.457 1.781 21.635 1.00 95.19 166 ALA A CA 1
ATOM 1297 C C . ALA A 1 166 ? -7.050 1.663 21.024 1.00 95.19 166 ALA A C 1
ATOM 1299 O O . ALA A 1 166 ? -6.858 1.967 19.848 1.00 95.19 166 ALA A O 1
ATOM 1300 N N . THR A 1 167 ? -6.097 1.112 21.782 1.00 95.19 167 THR A N 1
ATOM 1301 C CA . THR A 1 167 ? -4.698 0.941 21.341 1.00 95.19 167 THR A CA 1
ATOM 1302 C C . THR A 1 167 ? -4.499 -0.131 20.265 1.00 95.19 167 THR A C 1
ATOM 1304 O O . THR A 1 167 ? -3.462 -0.155 19.605 1.00 95.19 167 THR A O 1
ATOM 1307 N N . TYR A 1 168 ? -5.477 -1.018 20.048 1.00 95.62 168 TYR A N 1
ATOM 1308 C CA . TYR A 1 168 ? -5.485 -1.958 18.920 1.00 95.62 168 TYR A CA 1
ATOM 1309 C C . TYR A 1 168 ? -5.721 -1.246 17.579 1.00 95.62 168 TYR A C 1
ATOM 1311 O O . TYR A 1 168 ? -5.069 -1.562 16.577 1.00 95.62 168 TYR A O 1
ATOM 1319 N N . VAL A 1 169 ? -6.619 -0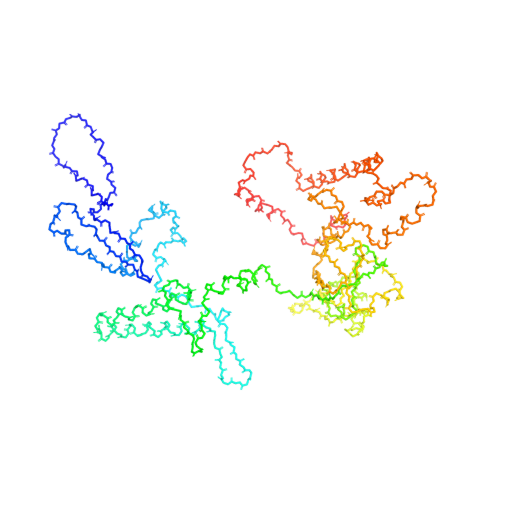.258 17.566 1.00 95.00 169 VAL A N 1
ATOM 1320 C CA . VAL A 1 169 ? -6.905 0.556 16.377 1.00 95.00 169 VAL A CA 1
ATOM 1321 C C . VAL A 1 169 ? -5.868 1.664 16.218 1.00 95.00 169 VAL A C 1
ATOM 1323 O O . VAL A 1 169 ? -5.298 1.822 15.135 1.00 95.00 169 VAL A O 1
ATOM 1326 N N . ASP A 1 170 ? -5.588 2.392 17.297 1.00 94.94 170 ASP A N 1
ATOM 1327 C CA . ASP A 1 170 ? -4.687 3.537 17.319 1.00 94.94 170 ASP A CA 1
ATOM 1328 C C . ASP A 1 170 ? -3.866 3.572 18.611 1.00 94.94 170 ASP A C 1
ATOM 1330 O O . ASP A 1 170 ? -4.394 3.812 19.692 1.00 94.94 170 ASP A O 1
ATOM 1334 N N . ASN A 1 171 ? -2.561 3.335 18.497 1.00 94.44 171 ASN A N 1
ATOM 1335 C CA . ASN A 1 171 ? -1.652 3.340 19.642 1.00 94.44 171 ASN A CA 1
ATOM 1336 C C . ASN A 1 171 ? -1.017 4.717 19.896 1.00 94.44 171 ASN A C 1
ATOM 1338 O O . ASN A 1 171 ? -0.329 4.879 20.894 1.00 94.44 171 ASN A O 1
ATOM 1342 N N . ASP A 1 172 ? -1.252 5.705 19.027 1.00 92.00 172 ASP A N 1
ATOM 1343 C CA . ASP A 1 172 ? -0.645 7.041 19.107 1.00 92.00 172 ASP A CA 1
ATOM 1344 C C . ASP A 1 172 ? -1.665 8.095 19.574 1.00 92.00 172 ASP A C 1
ATOM 1346 O O . ASP A 1 172 ? -1.681 9.240 19.111 1.00 92.00 172 ASP A O 1
ATOM 1350 N N . ILE A 1 173 ? -2.564 7.705 20.484 1.00 91.88 173 ILE A N 1
ATOM 1351 C CA . ILE A 1 173 ? -3.594 8.598 21.022 1.00 91.88 173 ILE A CA 1
ATOM 1352 C C . ILE A 1 173 ? -2.966 9.557 22.043 1.00 91.88 173 ILE A C 1
ATOM 1354 O O . ILE A 1 173 ? -2.336 9.138 23.012 1.00 91.88 173 ILE A O 1
ATOM 1358 N N . ALA A 1 174 ? -3.184 10.860 21.858 1.00 88.50 174 ALA A N 1
ATOM 1359 C CA . ALA A 1 174 ? -2.662 11.892 22.750 1.00 88.50 174 ALA A CA 1
ATOM 1360 C C . ALA A 1 174 ? -3.185 11.740 24.192 1.00 88.50 174 ALA A C 1
ATOM 1362 O O . ALA A 1 174 ? -4.386 11.578 24.417 1.00 88.50 174 ALA A O 1
ATOM 1363 N N . GLY A 1 175 ? -2.280 11.837 25.169 1.00 86.62 175 GLY A N 1
ATOM 1364 C C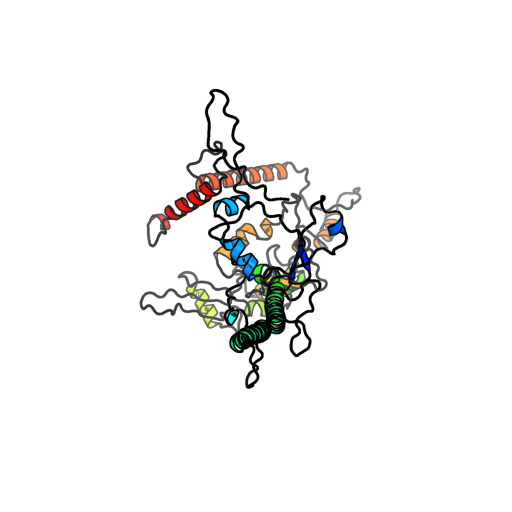A . GLY A 1 175 ? -2.606 11.751 26.598 1.00 86.62 175 GLY A CA 1
ATOM 1365 C C . GLY A 1 175 ? -2.841 10.331 27.124 1.00 86.62 175 GLY A C 1
ATOM 1366 O O . GLY A 1 175 ? -3.213 10.176 28.284 1.00 86.62 175 GLY A O 1
ATOM 1367 N N . ILE A 1 176 ? -2.626 9.301 26.302 1.00 90.31 176 ILE A N 1
ATOM 1368 C CA . ILE A 1 176 ? -2.763 7.891 26.679 1.00 90.31 176 ILE A CA 1
ATOM 1369 C C . ILE A 1 176 ? -1.394 7.211 26.544 1.00 90.31 176 ILE A C 1
ATOM 1371 O O . ILE A 1 176 ? -0.712 7.433 25.544 1.00 90.31 176 ILE A O 1
ATOM 1375 N N . PRO A 1 177 ? -0.966 6.385 27.518 1.00 90.19 177 PRO A N 1
ATOM 1376 C CA . PRO A 1 177 ? 0.291 5.655 27.403 1.00 90.19 177 PRO A CA 1
ATOM 1377 C C . PRO A 1 177 ? 0.241 4.655 26.241 1.00 90.19 177 PRO A C 1
ATOM 1379 O O . PRO A 1 177 ? -0.738 3.927 26.075 1.00 90.19 177 PRO A O 1
ATOM 1382 N N . GLN A 1 178 ? 1.314 4.586 25.453 1.00 91.31 178 GLN A N 1
ATOM 1383 C CA . GLN A 1 178 ? 1.414 3.626 24.354 1.00 91.31 178 GLN A CA 1
ATOM 1384 C C . GLN A 1 178 ? 1.486 2.198 24.901 1.00 91.31 178 GLN A C 1
ATOM 1386 O O . GLN A 1 178 ? 2.201 1.928 25.864 1.00 91.31 178 GLN A O 1
ATOM 1391 N N . ALA A 1 179 ? 0.789 1.264 24.257 1.00 91.56 179 ALA A N 1
ATOM 1392 C CA . ALA A 1 179 ? 0.883 -0.152 24.578 1.00 91.56 179 ALA A CA 1
ATOM 1393 C C . ALA A 1 179 ? 2.206 -0.736 24.037 1.00 91.56 179 ALA A C 1
ATOM 1395 O O . ALA A 1 179 ? 2.395 -0.762 22.810 1.00 91.56 179 ALA A O 1
ATOM 1396 N N . PRO A 1 180 ? 3.109 -1.225 24.908 1.00 92.38 180 PRO A N 1
ATOM 1397 C CA . PRO A 1 180 ? 4.350 -1.851 24.484 1.00 92.38 180 PRO A CA 1
ATOM 1398 C C . PRO A 1 180 ? 4.150 -3.343 24.188 1.00 92.38 180 PRO A C 1
ATOM 1400 O O . PRO A 1 180 ? 3.287 -4.018 24.752 1.00 92.38 180 PRO A O 1
ATOM 1403 N N . GLN A 1 181 ? 4.992 -3.881 23.315 1.00 88.94 181 GLN A N 1
ATOM 1404 C CA . GLN A 1 181 ? 5.235 -5.312 23.191 1.00 88.94 181 GLN A CA 1
ATOM 1405 C C . GLN A 1 181 ? 6.143 -5.778 24.342 1.00 88.94 181 GLN A C 1
ATOM 1407 O O . GLN A 1 181 ? 6.761 -4.970 25.032 1.00 88.94 181 GLN A O 1
ATOM 1412 N N . LYS A 1 182 ? 6.301 -7.096 24.523 1.00 84.31 182 LYS A N 1
ATOM 1413 C CA . LYS A 1 182 ? 7.237 -7.681 25.506 1.00 84.31 182 LYS A CA 1
ATOM 1414 C C . LYS A 1 182 ? 8.681 -7.165 25.384 1.00 84.31 182 LYS A C 1
ATOM 1416 O O . LYS A 1 182 ? 9.419 -7.210 26.355 1.00 84.31 182 LYS A O 1
ATOM 1421 N N . SER A 1 183 ? 9.074 -6.697 24.201 1.00 83.81 183 SER A N 1
ATOM 1422 C CA . SER A 1 183 ? 10.386 -6.107 23.909 1.00 83.81 183 SER A CA 1
ATOM 1423 C C . SER A 1 183 ? 10.505 -4.622 24.285 1.00 83.81 183 SER A C 1
ATOM 1425 O O . SER A 1 183 ? 11.555 -4.033 24.065 1.00 83.81 183 SER A O 1
ATOM 1427 N N . GLY A 1 184 ? 9.439 -3.986 24.782 1.00 86.25 184 GLY A N 1
ATOM 1428 C CA . GLY A 1 184 ? 9.384 -2.544 25.053 1.00 86.25 184 GLY A CA 1
ATOM 1429 C C . GLY A 1 184 ? 9.065 -1.680 23.827 1.00 86.25 184 GLY A C 1
ATOM 1430 O O . GLY A 1 184 ? 8.691 -0.520 23.975 1.00 86.25 184 GLY A O 1
ATOM 1431 N N . ARG A 1 185 ? 9.134 -2.237 22.611 1.00 92.19 185 ARG A N 1
ATOM 1432 C CA . ARG A 1 185 ? 8.731 -1.549 21.375 1.00 92.19 185 ARG A CA 1
ATOM 1433 C C . ARG A 1 185 ? 7.213 -1.292 21.365 1.00 92.19 185 ARG A C 1
ATOM 1435 O O . ARG A 1 185 ? 6.468 -2.217 21.687 1.00 92.19 185 ARG A O 1
ATOM 1442 N N . PRO A 1 186 ? 6.719 -0.118 20.926 1.00 92.12 186 PRO A N 1
ATOM 1443 C CA . PRO A 1 186 ? 5.284 0.123 20.789 1.00 92.12 186 PRO A CA 1
ATOM 1444 C C . PRO A 1 186 ? 4.645 -0.809 19.749 1.00 92.12 186 PRO A C 1
ATOM 1446 O O . PRO A 1 186 ? 5.190 -1.042 18.665 1.00 92.12 186 PRO A O 1
ATOM 1449 N N . VAL A 1 187 ? 3.461 -1.325 20.081 1.00 92.88 187 VAL A N 1
ATOM 1450 C CA . VAL A 1 187 ? 2.657 -2.191 19.207 1.00 92.88 187 VAL A CA 1
ATOM 1451 C C . VAL A 1 187 ? 2.233 -1.441 17.941 1.00 92.88 187 VAL A C 1
ATOM 1453 O O . VAL A 1 187 ? 1.685 -0.338 18.019 1.00 92.88 187 VAL A O 1
ATOM 1456 N N . LYS A 1 188 ? 2.438 -2.050 16.761 1.00 92.94 188 LYS A N 1
ATOM 1457 C CA . LYS A 1 188 ? 2.029 -1.455 15.477 1.00 92.94 188 LYS A CA 1
ATOM 1458 C C . LYS A 1 188 ? 0.530 -1.660 15.210 1.00 92.94 188 LYS A C 1
ATOM 1460 O O . LYS A 1 188 ? 0.130 -2.647 14.583 1.00 92.94 188 LYS A O 1
ATOM 1465 N N . ALA A 1 189 ? -0.271 -0.695 15.660 1.00 94.12 189 ALA A N 1
ATOM 1466 C CA . ALA A 1 189 ? -1.726 -0.642 15.489 1.00 94.12 189 ALA A CA 1
ATOM 1467 C C . ALA A 1 189 ? -2.181 -0.464 14.028 1.00 94.12 189 ALA A C 1
ATOM 1469 O O . ALA A 1 189 ? -1.388 -0.142 13.136 1.00 94.12 189 ALA A O 1
ATOM 1470 N N . ILE A 1 190 ? -3.481 -0.652 13.779 1.00 94.25 190 ILE A N 1
ATOM 1471 C CA . ILE A 1 190 ? -4.081 -0.599 12.433 1.00 94.25 190 ILE A CA 1
ATOM 1472 C C . ILE A 1 190 ? -3.865 0.768 11.769 1.00 94.25 190 ILE A C 1
ATOM 1474 O O . ILE A 1 190 ? -3.434 0.825 10.615 1.00 94.25 190 ILE A O 1
ATOM 1478 N N . ARG A 1 191 ? -4.082 1.874 12.492 1.00 93.75 191 ARG A N 1
ATOM 1479 C CA . ARG A 1 191 ? -3.912 3.240 11.965 1.00 93.75 191 ARG A CA 1
ATOM 1480 C C . ARG A 1 191 ? -2.504 3.481 11.411 1.00 93.75 191 ARG A C 1
ATOM 1482 O O . ARG A 1 191 ? -2.355 4.002 10.305 1.00 93.75 191 ARG A O 1
ATOM 1489 N N . VAL A 1 192 ? -1.480 3.049 12.148 1.00 92.19 192 VAL A N 1
ATOM 1490 C CA . VAL A 1 192 ? -0.061 3.192 11.768 1.00 92.19 192 VAL A CA 1
ATOM 1491 C C . VAL A 1 192 ? 0.283 2.339 10.545 1.00 92.19 192 VAL A C 1
ATOM 1493 O O . VAL A 1 192 ? 1.174 2.686 9.777 1.00 92.19 192 VAL A O 1
ATOM 1496 N N . ARG A 1 193 ? -0.424 1.224 10.316 1.00 92.62 193 ARG A N 1
ATOM 1497 C CA . ARG A 1 193 ? -0.249 0.420 9.095 1.00 92.62 193 ARG A CA 1
ATOM 1498 C C . ARG A 1 193 ? -0.798 1.130 7.860 1.00 92.62 193 ARG A C 1
ATOM 1500 O O . ARG A 1 193 ? -0.258 0.929 6.779 1.00 92.62 193 ARG A O 1
ATOM 1507 N N . LEU A 1 194 ? -1.851 1.933 7.996 1.00 92.94 194 LEU A N 1
ATOM 1508 C CA . LEU A 1 194 ? -2.492 2.620 6.871 1.00 92.94 194 LEU A CA 1
ATOM 1509 C C . LEU A 1 194 ? -1.811 3.951 6.526 1.00 92.94 194 LEU A C 1
ATOM 1511 O O . LEU A 1 194 ? -1.601 4.244 5.347 1.00 92.94 194 LEU A O 1
ATOM 1515 N N . LYS A 1 195 ? -1.457 4.743 7.546 1.00 90.75 195 LYS A N 1
ATOM 1516 C CA . LYS A 1 195 ? -0.872 6.083 7.397 1.00 90.75 195 LYS A CA 1
ATOM 1517 C C . LYS A 1 195 ? 0.649 6.030 7.196 1.00 90.75 195 LYS A C 1
ATOM 1519 O O . LYS A 1 195 ? 1.322 5.108 7.639 1.00 90.75 195 LYS A O 1
ATOM 1524 N N . GLY A 1 196 ? 1.196 7.084 6.590 1.00 87.00 196 GLY A N 1
ATOM 1525 C CA . GLY A 1 196 ? 2.636 7.343 6.519 1.00 87.00 196 GLY A CA 1
ATOM 1526 C C . GLY A 1 196 ? 3.232 7.065 5.142 1.00 87.00 196 GLY A C 1
ATOM 1527 O O . GLY A 1 196 ? 2.541 6.601 4.237 1.00 87.00 196 GLY A O 1
ATOM 1528 N N . LYS A 1 197 ? 4.527 7.368 4.979 1.00 86.44 197 LYS A N 1
ATOM 1529 C CA . LYS A 1 197 ? 5.258 7.141 3.719 1.00 86.44 197 LYS A CA 1
ATOM 1530 C C . LYS A 1 197 ? 5.342 5.650 3.377 1.00 86.44 197 LYS A C 1
ATOM 1532 O O . LYS A 1 197 ? 5.072 5.278 2.244 1.00 86.44 197 LYS A O 1
ATOM 1537 N N . GLU A 1 198 ? 5.626 4.823 4.381 1.00 85.50 198 GLU A N 1
ATOM 1538 C CA . GLU A 1 198 ? 5.651 3.353 4.289 1.00 85.50 198 GLU A CA 1
ATOM 1539 C C . GLU A 1 198 ? 4.305 2.697 4.656 1.00 85.50 198 GLU A C 1
ATOM 1541 O O . GLU A 1 198 ? 4.218 1.482 4.831 1.00 85.50 198 GLU A O 1
ATOM 1546 N N . GLY A 1 199 ? 3.248 3.495 4.834 1.00 88.25 199 GLY A N 1
ATOM 1547 C CA . GLY A 1 199 ? 1.906 2.986 5.107 1.00 88.25 199 GLY A CA 1
ATOM 1548 C C . GLY A 1 199 ? 1.287 2.344 3.869 1.00 88.25 199 GLY A C 1
ATOM 1549 O O . GLY A 1 199 ? 1.683 2.637 2.741 1.00 88.25 199 GLY A O 1
ATOM 1550 N N . ARG A 1 200 ? 0.262 1.508 4.058 1.00 90.75 200 ARG A N 1
ATOM 1551 C CA . ARG A 1 200 ? -0.382 0.769 2.960 1.00 90.75 200 ARG A CA 1
ATOM 1552 C C . ARG A 1 200 ? -0.920 1.673 1.852 1.00 90.75 200 ARG A C 1
ATOM 1554 O O . ARG A 1 200 ? -0.812 1.308 0.688 1.00 90.75 200 ARG A O 1
ATOM 1561 N N . LEU A 1 201 ? -1.465 2.845 2.179 1.00 89.81 201 LEU A N 1
ATOM 1562 C CA . LEU A 1 201 ? -2.019 3.742 1.161 1.00 89.81 201 LEU A CA 1
ATOM 1563 C C . LEU A 1 201 ? -0.920 4.273 0.230 1.00 89.81 201 LEU A C 1
ATOM 1565 O O . LEU A 1 201 ? -0.957 4.051 -0.976 1.00 89.81 201 LEU A O 1
ATOM 1569 N N . ARG A 1 202 ? 0.111 4.919 0.780 1.00 89.00 202 ARG A N 1
ATOM 1570 C CA . ARG A 1 202 ? 1.158 5.538 -0.042 1.00 89.00 202 ARG A CA 1
ATOM 1571 C C . ARG A 1 202 ? 2.201 4.534 -0.535 1.00 89.00 202 ARG A C 1
ATOM 1573 O O . ARG A 1 202 ? 2.555 4.564 -1.706 1.00 89.00 202 ARG A O 1
ATOM 1580 N N . GLY A 1 203 ? 2.673 3.652 0.340 1.00 88.00 203 GLY A N 1
ATOM 1581 C CA . GLY A 1 203 ? 3.770 2.722 0.064 1.00 88.00 203 GLY A CA 1
ATOM 1582 C C . GLY A 1 203 ? 3.350 1.365 -0.497 1.00 88.00 203 GLY A C 1
ATOM 1583 O O . GLY A 1 203 ? 4.217 0.560 -0.817 1.00 88.00 203 GLY A O 1
ATOM 1584 N N . ASN A 1 204 ? 2.048 1.067 -0.583 1.00 88.25 204 ASN A N 1
ATOM 1585 C CA . ASN A 1 204 ? 1.579 -0.159 -1.227 1.00 88.25 204 ASN A CA 1
ATOM 1586 C C . ASN A 1 204 ? 0.444 0.042 -2.220 1.00 88.25 204 ASN A C 1
ATOM 1588 O O . ASN A 1 204 ? 0.233 -0.893 -2.968 1.00 88.25 204 ASN A O 1
ATOM 1592 N N . LEU A 1 205 ? -0.322 1.136 -2.241 1.00 88.62 205 LEU A N 1
ATOM 1593 C CA . LEU A 1 205 ? -1.331 1.346 -3.291 1.00 88.62 205 LEU A CA 1
ATOM 1594 C C . LEU A 1 205 ? -0.819 2.297 -4.368 1.00 88.62 205 LEU A C 1
ATOM 1596 O O . LEU A 1 205 ? -0.929 1.961 -5.540 1.00 88.62 205 LEU A O 1
ATOM 1600 N N . VAL A 1 206 ? -0.228 3.427 -3.967 1.00 89.00 206 VAL A N 1
ATOM 1601 C CA . VAL A 1 206 ? 0.278 4.444 -4.904 1.00 89.00 206 VAL A CA 1
ATOM 1602 C C . VAL A 1 206 ? 1.669 4.092 -5.433 1.00 89.00 206 VAL A C 1
ATOM 1604 O O . VAL A 1 206 ? 1.880 4.084 -6.637 1.00 89.00 206 VAL A O 1
ATOM 1607 N N . GLY A 1 207 ? 2.621 3.781 -4.551 1.00 84.31 207 GLY A N 1
ATOM 1608 C CA . GLY A 1 207 ? 3.958 3.331 -4.937 1.00 84.31 207 GLY A CA 1
ATOM 1609 C C . GLY A 1 207 ? 4.134 1.863 -4.594 1.00 84.31 207 GLY A C 1
ATOM 1610 O O . GLY A 1 207 ? 4.207 1.525 -3.418 1.00 84.31 207 GLY A O 1
ATOM 1611 N N . LYS A 1 208 ? 4.196 0.984 -5.594 1.00 86.44 208 LYS A N 1
ATOM 1612 C CA . LYS A 1 208 ? 4.489 -0.443 -5.406 1.00 86.44 208 LYS A CA 1
ATOM 1613 C C . LYS A 1 208 ? 5.848 -0.771 -5.999 1.00 86.44 208 LYS A C 1
ATOM 1615 O O . LYS A 1 208 ? 6.285 -0.144 -6.957 1.00 86.44 208 LYS A O 1
ATOM 1620 N N . ARG A 1 209 ? 6.493 -1.795 -5.443 1.00 86.19 209 ARG A N 1
ATOM 1621 C CA . ARG A 1 209 ? 7.547 -2.495 -6.177 1.00 86.19 209 ARG A CA 1
ATOM 1622 C C . ARG A 1 209 ? 6.885 -3.280 -7.298 1.00 86.19 209 ARG A C 1
ATOM 1624 O O . ARG A 1 209 ? 5.826 -3.869 -7.078 1.00 86.19 209 ARG A O 1
ATOM 1631 N N . VAL A 1 210 ? 7.494 -3.226 -8.468 1.00 89.94 210 VAL A N 1
ATOM 1632 C CA . VAL A 1 210 ? 6.988 -3.854 -9.681 1.00 89.94 210 VAL A CA 1
ATOM 1633 C C . VAL A 1 210 ? 8.003 -4.873 -10.167 1.00 89.94 210 VAL A C 1
ATOM 1635 O O . VAL A 1 210 ? 9.205 -4.708 -9.956 1.00 89.94 210 VAL A O 1
ATOM 1638 N N . ASP A 1 211 ? 7.493 -5.930 -10.780 1.00 88.44 211 ASP A N 1
ATOM 1639 C CA . ASP A 1 211 ? 8.306 -6.893 -11.510 1.00 88.44 211 ASP A CA 1
ATOM 1640 C C . ASP A 1 211 ? 8.573 -6.372 -12.934 1.00 88.44 211 ASP A C 1
ATOM 1642 O O . ASP A 1 211 ? 8.007 -5.359 -13.349 1.00 88.44 211 ASP A O 1
ATOM 1646 N N . PHE A 1 212 ? 9.435 -7.065 -13.687 1.00 88.19 212 PHE A N 1
ATOM 1647 C CA . PHE A 1 212 ? 9.794 -6.715 -15.075 1.00 88.19 212 PHE A CA 1
ATOM 1648 C C . PHE A 1 212 ? 10.364 -5.296 -15.233 1.00 88.19 212 PHE A C 1
ATOM 1650 O O . PHE A 1 212 ? 10.090 -4.583 -16.200 1.00 88.19 212 PHE A O 1
ATOM 1657 N N . SER A 1 213 ? 11.188 -4.898 -14.266 1.00 90.56 213 SER A N 1
ATOM 1658 C CA . SER A 1 213 ? 11.928 -3.641 -14.288 1.00 90.56 213 SER A CA 1
ATOM 1659 C C . SER A 1 213 ? 13.405 -3.858 -13.996 1.00 90.56 213 SER A C 1
ATOM 1661 O O . SER A 1 213 ? 13.754 -4.766 -13.239 1.00 90.56 213 SER A O 1
ATOM 1663 N N . ALA A 1 214 ? 14.257 -2.990 -14.528 1.00 90.38 214 ALA A N 1
ATOM 1664 C CA . ALA A 1 214 ? 15.681 -2.952 -14.219 1.00 90.38 214 ALA A CA 1
ATOM 1665 C C . ALA A 1 214 ? 16.143 -1.532 -13.903 1.00 90.38 214 ALA A C 1
ATOM 1667 O O . ALA A 1 214 ? 15.490 -0.560 -14.268 1.00 90.38 214 ALA A O 1
ATOM 1668 N N . ARG A 1 215 ? 17.279 -1.431 -13.216 1.00 92.75 215 ARG A N 1
ATOM 1669 C CA . ARG A 1 215 ? 17.930 -0.173 -12.863 1.00 92.75 215 ARG A CA 1
ATOM 1670 C C . ARG A 1 215 ? 19.431 -0.337 -13.035 1.00 92.75 215 ARG A C 1
ATOM 1672 O O . ARG A 1 215 ? 19.985 -1.317 -12.541 1.00 92.75 215 ARG A O 1
ATOM 1679 N N . THR A 1 216 ? 20.062 0.601 -13.726 1.00 93.44 216 THR A N 1
ATOM 1680 C CA . THR A 1 216 ? 21.521 0.698 -13.835 1.00 93.44 216 THR A CA 1
ATOM 1681 C C . THR A 1 216 ? 21.922 2.154 -14.082 1.00 93.44 216 THR A C 1
ATOM 1683 O O . THR A 1 216 ? 21.061 3.012 -14.298 1.00 93.44 216 THR A O 1
ATOM 1686 N N . VAL A 1 217 ? 23.223 2.420 -14.018 1.00 94.38 217 VAL A N 1
ATOM 1687 C CA . VAL A 1 217 ? 23.830 3.720 -14.324 1.00 94.38 217 VAL A CA 1
ATOM 1688 C C . VAL A 1 217 ? 23.613 4.062 -15.799 1.00 94.38 217 VAL A C 1
ATOM 1690 O O . VAL A 1 217 ? 23.584 3.157 -16.639 1.00 94.38 217 VAL A O 1
ATOM 1693 N N . ILE A 1 218 ? 23.465 5.347 -16.117 1.00 91.00 218 ILE A N 1
ATOM 1694 C CA . ILE A 1 218 ? 23.340 5.839 -17.494 1.00 91.00 218 ILE A CA 1
ATOM 1695 C C . ILE A 1 218 ? 24.657 6.393 -18.043 1.00 91.00 218 ILE A C 1
ATOM 1697 O O . ILE A 1 218 ? 25.503 6.902 -17.311 1.00 91.00 218 ILE A O 1
ATOM 1701 N N . THR A 1 219 ? 24.820 6.305 -19.358 1.00 91.44 219 THR A N 1
ATOM 1702 C CA . THR A 1 219 ? 25.970 6.814 -20.114 1.00 91.44 219 THR A CA 1
ATOM 1703 C C . THR A 1 219 ? 25.492 7.402 -21.441 1.00 91.44 219 THR A C 1
ATOM 1705 O O . THR A 1 219 ? 24.501 6.932 -21.997 1.00 91.44 219 THR A O 1
ATOM 1708 N N . GLY A 1 220 ? 26.167 8.436 -21.941 1.00 87.88 220 GLY A N 1
ATOM 1709 C CA . GLY A 1 220 ? 25.828 9.053 -23.223 1.00 87.88 220 GLY A CA 1
ATOM 1710 C C . GLY A 1 220 ? 26.422 8.277 -24.394 1.00 87.88 220 GLY A C 1
ATOM 1711 O O . GLY A 1 220 ? 27.591 7.892 -24.344 1.00 87.88 220 GLY A O 1
ATOM 1712 N N . ASP A 1 221 ? 25.642 8.068 -25.452 1.00 86.19 221 ASP A N 1
ATOM 1713 C CA . ASP A 1 221 ? 26.118 7.488 -26.711 1.00 86.19 221 ASP A CA 1
ATOM 1714 C C . ASP A 1 221 ? 25.574 8.295 -27.897 1.00 86.19 221 ASP A C 1
ATOM 1716 O O . ASP A 1 221 ? 24.365 8.308 -28.108 1.00 86.19 221 ASP A O 1
ATOM 1720 N N . PRO A 1 222 ? 26.434 8.987 -28.666 1.00 82.50 222 PRO A N 1
ATOM 1721 C CA . PRO A 1 222 ? 25.997 9.813 -29.789 1.00 82.50 222 PRO A CA 1
ATOM 1722 C C . PRO A 1 222 ? 25.626 9.005 -31.043 1.00 82.50 222 PRO A C 1
ATOM 1724 O O . PRO A 1 222 ? 25.234 9.601 -32.040 1.00 82.50 222 PRO A O 1
ATOM 1727 N N . ASN A 1 223 ? 25.817 7.679 -31.045 1.00 83.31 223 ASN A N 1
ATOM 1728 C CA . ASN A 1 223 ? 25.480 6.828 -32.193 1.00 83.31 223 ASN A CA 1
ATOM 1729 C C . ASN A 1 223 ? 24.086 6.196 -32.089 1.00 83.31 223 ASN A C 1
ATOM 1731 O O . ASN A 1 223 ? 23.714 5.453 -32.992 1.00 83.31 223 ASN A O 1
ATOM 1735 N N . LEU A 1 224 ? 23.371 6.428 -30.986 1.00 80.81 224 LEU A N 1
ATOM 1736 C CA . LEU A 1 224 ? 21.995 5.973 -30.807 1.00 80.81 224 LEU A CA 1
ATOM 1737 C C . LEU A 1 224 ? 21.022 6.999 -31.381 1.00 80.81 224 LEU A C 1
ATOM 1739 O O . LEU A 1 224 ? 21.278 8.204 -31.318 1.00 80.81 224 LEU A O 1
ATOM 1743 N N . GLU A 1 225 ? 19.901 6.523 -31.916 1.00 82.38 225 GLU A N 1
ATOM 1744 C CA . GLU A 1 225 ? 18.809 7.412 -32.307 1.00 82.38 225 GLU A CA 1
ATOM 1745 C C . GLU A 1 225 ? 18.138 8.044 -31.073 1.00 82.38 225 GLU A C 1
ATOM 1747 O O . GLU A 1 225 ? 18.305 7.595 -29.935 1.00 82.38 225 GLU A O 1
ATOM 1752 N N . LEU A 1 226 ? 17.383 9.129 -31.284 1.00 80.50 226 LEU A N 1
ATOM 1753 C CA . LEU A 1 226 ? 16.797 9.926 -30.196 1.00 80.50 226 LEU A CA 1
ATOM 1754 C C . LEU A 1 226 ? 15.834 9.107 -29.320 1.00 80.50 226 LEU A C 1
ATOM 1756 O O . LEU A 1 226 ? 15.682 9.367 -28.129 1.00 80.50 226 LEU A O 1
ATOM 1760 N N . ASP A 1 227 ? 15.146 8.145 -29.915 1.00 83.81 227 ASP A N 1
ATOM 1761 C CA . ASP A 1 227 ? 14.161 7.284 -29.276 1.00 83.81 227 ASP A CA 1
ATOM 1762 C C . ASP A 1 227 ? 14.694 5.894 -28.914 1.00 83.81 227 ASP A C 1
ATOM 1764 O O . ASP A 1 227 ? 13.967 5.090 -28.324 1.00 83.81 227 ASP A O 1
ATOM 1768 N N . GLU A 1 228 ? 15.973 5.636 -29.181 1.00 84.50 228 GLU A N 1
ATOM 1769 C CA . GLU A 1 228 ? 16.641 4.396 -28.821 1.00 84.50 228 GLU A CA 1
ATOM 1770 C C . GLU A 1 228 ? 17.258 4.442 -27.419 1.00 84.50 228 GLU A C 1
ATOM 1772 O O . GLU A 1 228 ? 17.690 5.470 -26.891 1.00 84.50 228 GLU A O 1
ATOM 1777 N N . VAL A 1 229 ? 17.354 3.260 -26.810 1.00 87.50 229 VAL A N 1
ATOM 1778 C CA . VAL A 1 229 ? 18.080 3.054 -25.557 1.00 87.50 229 VAL A CA 1
ATOM 1779 C C . VAL A 1 229 ? 18.954 1.813 -25.659 1.00 87.50 229 VAL A C 1
ATOM 1781 O O . VAL A 1 229 ? 18.491 0.703 -25.921 1.00 87.50 229 VAL A O 1
ATOM 1784 N N . GLY A 1 230 ? 20.248 1.977 -25.397 1.00 87.56 230 GLY A N 1
ATOM 1785 C CA . GLY A 1 230 ? 21.177 0.861 -25.315 1.00 87.56 230 GLY A CA 1
ATOM 1786 C C . GLY A 1 230 ? 20.984 0.097 -24.007 1.00 87.56 230 GLY A C 1
ATOM 1787 O O . GLY A 1 230 ? 21.226 0.635 -22.925 1.00 87.56 230 GLY A O 1
ATOM 1788 N N . VAL A 1 231 ? 20.586 -1.172 -24.101 1.00 87.38 231 VAL A N 1
ATOM 1789 C CA . VAL A 1 231 ? 20.339 -2.048 -22.946 1.00 87.38 231 VAL A CA 1
ATOM 1790 C C . VAL A 1 231 ? 21.454 -3.093 -22.808 1.00 87.38 231 VAL A C 1
ATOM 1792 O O . VAL A 1 231 ? 21.706 -3.840 -23.751 1.00 87.38 231 VAL A O 1
ATOM 1795 N N . PRO A 1 232 ? 22.087 -3.238 -21.627 1.00 88.12 232 PRO A N 1
ATOM 1796 C CA . PRO A 1 232 ? 23.071 -4.287 -21.375 1.00 88.12 232 PRO A CA 1
ATOM 1797 C C . PRO A 1 232 ? 22.529 -5.701 -21.596 1.00 88.12 232 PRO A C 1
ATOM 1799 O O . PRO A 1 232 ? 21.428 -6.040 -21.150 1.00 88.12 232 PRO A O 1
ATOM 1802 N N . LYS A 1 233 ? 23.361 -6.589 -22.157 1.00 84.94 233 LYS A N 1
ATOM 1803 C CA . LYS A 1 233 ? 22.992 -7.995 -22.407 1.00 84.94 233 LYS A CA 1
ATOM 1804 C C . LYS A 1 233 ? 22.543 -8.718 -21.137 1.00 84.94 233 LYS A C 1
ATOM 1806 O O . LYS A 1 233 ? 21.605 -9.508 -21.165 1.00 84.94 233 LYS A O 1
ATOM 1811 N N . SER A 1 234 ? 23.190 -8.433 -20.006 1.00 86.25 234 SER A N 1
ATOM 1812 C CA . SER A 1 234 ? 22.852 -9.013 -18.698 1.00 86.25 234 SER A CA 1
ATOM 1813 C C . SER A 1 234 ? 21.430 -8.671 -18.244 1.00 86.25 234 SER A C 1
ATOM 1815 O O . SER A 1 234 ? 20.776 -9.491 -17.599 1.00 86.25 234 SER A O 1
ATOM 1817 N N . ILE A 1 235 ? 20.940 -7.479 -18.588 1.00 87.75 235 ILE A N 1
ATOM 1818 C CA . ILE A 1 235 ? 19.580 -7.030 -18.289 1.00 87.75 235 ILE A CA 1
ATOM 1819 C C . ILE A 1 235 ? 18.605 -7.648 -19.297 1.00 87.75 235 ILE A C 1
ATOM 1821 O O . ILE A 1 235 ? 17.609 -8.245 -18.888 1.00 87.75 235 ILE A O 1
ATOM 1825 N N . ALA A 1 236 ? 18.930 -7.593 -20.592 1.00 85.38 236 ALA A N 1
ATOM 1826 C CA . ALA A 1 236 ? 18.102 -8.146 -21.665 1.00 85.38 236 ALA A CA 1
ATOM 1827 C C . ALA A 1 236 ? 17.864 -9.663 -21.530 1.00 85.38 236 ALA A C 1
ATOM 1829 O O . ALA A 1 236 ? 16.759 -10.135 -21.772 1.00 85.38 236 ALA A O 1
ATOM 1830 N N . MET A 1 237 ? 18.863 -10.431 -21.078 1.00 83.12 237 MET A N 1
ATOM 1831 C CA . MET A 1 237 ? 18.726 -11.878 -20.836 1.00 83.12 237 MET A CA 1
ATOM 1832 C C . MET A 1 237 ? 17.879 -12.215 -19.596 1.00 83.12 237 MET A C 1
ATOM 1834 O O . MET A 1 237 ? 17.387 -13.336 -19.463 1.00 83.12 237 MET A O 1
ATOM 1838 N N . ASN A 1 238 ? 17.712 -11.272 -18.663 1.00 85.25 238 ASN A N 1
ATOM 1839 C CA . ASN A 1 238 ? 16.918 -11.484 -17.453 1.00 85.25 238 ASN A CA 1
ATOM 1840 C C . ASN A 1 238 ? 15.455 -11.073 -17.629 1.00 85.25 238 ASN A C 1
ATOM 1842 O O . ASN A 1 238 ? 14.566 -11.736 -17.085 1.00 85.25 238 ASN A O 1
ATOM 1846 N N . LEU A 1 239 ? 15.214 -9.982 -18.352 1.00 84.88 239 LEU A N 1
ATOM 1847 C CA . LEU A 1 239 ? 13.883 -9.434 -18.555 1.00 84.88 239 LEU A CA 1
ATOM 1848 C C . LEU A 1 239 ? 13.129 -10.178 -19.665 1.00 84.88 239 LEU A C 1
ATOM 1850 O O . LEU A 1 239 ? 13.696 -10.591 -20.671 1.00 84.88 239 LEU A O 1
ATOM 1854 N N . THR A 1 240 ? 11.828 -10.369 -19.454 1.00 80.81 240 THR A N 1
ATOM 1855 C CA . THR A 1 240 ? 10.953 -11.188 -20.307 1.00 80.81 240 THR A CA 1
ATOM 1856 C C . THR A 1 240 ? 9.778 -10.380 -20.841 1.00 80.81 240 THR A C 1
ATOM 1858 O O . THR A 1 240 ? 9.335 -9.424 -20.200 1.00 80.81 240 THR A O 1
ATOM 1861 N N . TYR A 1 241 ? 9.281 -10.795 -22.005 1.00 83.44 241 TYR A N 1
ATOM 1862 C CA . TYR A 1 241 ? 8.077 -10.282 -22.642 1.00 83.44 241 TYR A CA 1
ATOM 1863 C C . TYR A 1 241 ? 7.196 -11.449 -23.108 1.00 83.44 241 TYR A C 1
ATOM 1865 O O . TYR A 1 241 ? 7.655 -12.307 -23.866 1.00 83.44 241 TYR A O 1
ATOM 1873 N N . PRO A 1 242 ? 5.937 -11.532 -22.665 1.00 81.88 242 PRO A N 1
ATOM 1874 C CA . PRO A 1 242 ? 5.070 -12.633 -23.025 1.00 81.88 242 PRO A CA 1
ATOM 1875 C C . PRO A 1 242 ? 4.385 -12.393 -24.375 1.00 81.88 242 PRO A C 1
ATOM 1877 O O . PRO A 1 242 ? 3.327 -11.776 -24.438 1.00 81.88 242 PRO A O 1
ATOM 1880 N N . GLU A 1 243 ? 4.953 -12.935 -25.449 1.00 81.00 243 GLU A N 1
ATOM 1881 C CA . GLU A 1 243 ? 4.346 -12.888 -26.783 1.00 81.00 243 GLU A CA 1
ATOM 1882 C C . GLU A 1 243 ? 3.577 -14.181 -27.123 1.00 81.00 243 GLU A C 1
ATOM 1884 O O . GLU A 1 243 ? 4.067 -15.308 -26.994 1.00 81.00 243 GLU A O 1
ATOM 1889 N N . GLN A 1 244 ? 2.333 -14.006 -27.577 1.00 81.06 244 GLN A N 1
ATOM 1890 C CA . GLN A 1 244 ? 1.444 -15.107 -27.946 1.00 81.06 244 GLN A CA 1
ATOM 1891 C C . GLN A 1 244 ? 1.893 -15.782 -29.244 1.00 81.06 244 GLN A C 1
ATOM 1893 O O . GLN A 1 244 ? 2.321 -15.121 -30.189 1.00 81.06 244 GLN A O 1
ATOM 1898 N N . VAL A 1 245 ? 1.742 -17.110 -29.326 1.00 79.12 245 VAL A N 1
ATOM 1899 C CA . VAL A 1 245 ? 2.066 -17.834 -30.561 1.00 79.12 245 VAL A CA 1
ATOM 1900 C C . VAL A 1 245 ? 0.980 -17.599 -31.588 1.00 79.12 245 VAL A C 1
ATOM 1902 O O . VAL A 1 245 ? -0.168 -18.000 -31.404 1.00 79.12 245 VAL A O 1
ATOM 1905 N N . THR A 1 246 ? 1.380 -17.021 -32.706 1.00 80.75 246 THR A N 1
ATOM 1906 C CA . THR A 1 246 ? 0.559 -16.825 -33.890 1.00 80.75 246 THR A CA 1
ATOM 1907 C C . THR A 1 246 ? 1.134 -17.635 -35.054 1.00 80.75 246 THR A C 1
ATOM 1909 O O . THR A 1 246 ? 2.297 -18.055 -35.021 1.00 80.75 246 THR A O 1
ATOM 1912 N N . PRO A 1 247 ? 0.353 -17.872 -36.121 1.00 84.19 247 PRO A N 1
ATOM 1913 C CA . PRO A 1 247 ? 0.879 -18.483 -37.340 1.00 84.19 247 PRO A CA 1
ATOM 1914 C C . PRO A 1 247 ? 2.053 -17.707 -37.960 1.00 84.19 247 PRO A C 1
ATOM 1916 O O . PRO A 1 247 ? 2.857 -18.306 -38.667 1.00 84.19 247 PRO A O 1
ATOM 1919 N N . TYR A 1 248 ? 2.164 -16.405 -37.678 1.00 87.25 248 TYR A N 1
ATOM 1920 C CA . TYR A 1 248 ? 3.186 -15.520 -38.238 1.00 87.25 248 TYR A CA 1
ATOM 1921 C C . TYR A 1 248 ? 4.530 -15.628 -37.508 1.00 87.25 248 TYR A C 1
ATOM 1923 O O . TYR A 1 248 ? 5.573 -15.686 -38.151 1.00 87.25 248 TYR A O 1
ATOM 1931 N N . ASN A 1 249 ? 4.521 -15.712 -36.174 1.00 82.75 249 ASN A N 1
ATOM 1932 C CA . ASN A 1 249 ? 5.749 -15.705 -35.370 1.00 82.75 249 ASN A CA 1
ATOM 1933 C C . ASN A 1 249 ? 6.259 -17.109 -34.998 1.00 82.75 249 ASN A C 1
ATOM 1935 O O . ASN A 1 249 ? 7.381 -17.248 -34.517 1.00 82.75 249 ASN A O 1
ATOM 1939 N N . ILE A 1 250 ? 5.491 -18.177 -35.247 1.00 81.44 250 ILE A N 1
ATOM 1940 C CA . ILE A 1 250 ? 5.817 -19.533 -34.776 1.00 81.44 250 ILE A CA 1
ATOM 1941 C C . ILE A 1 250 ? 7.228 -20.013 -35.151 1.00 81.44 250 ILE A C 1
ATOM 1943 O O . ILE A 1 250 ? 7.877 -20.666 -34.334 1.00 81.44 250 ILE A O 1
ATOM 1947 N N . ALA A 1 251 ? 7.711 -19.708 -36.358 1.00 86.69 251 ALA A N 1
ATOM 1948 C CA . ALA A 1 251 ? 9.043 -20.118 -36.801 1.00 86.69 251 ALA A CA 1
ATOM 1949 C C . ALA A 1 251 ? 10.143 -19.427 -35.978 1.00 86.69 251 ALA A C 1
ATOM 1951 O O . ALA A 1 251 ? 11.031 -20.099 -35.453 1.00 86.69 251 ALA A O 1
ATOM 1952 N N . TYR A 1 252 ? 10.010 -18.113 -35.792 1.00 83.94 252 TYR A N 1
ATOM 1953 C CA . TYR A 1 252 ? 10.911 -17.288 -34.991 1.00 83.94 252 TYR A CA 1
ATOM 1954 C C . TYR A 1 252 ? 10.904 -17.709 -33.514 1.00 83.94 252 TYR A C 1
ATOM 1956 O O . TYR A 1 252 ? 11.948 -17.999 -32.929 1.00 83.94 252 TYR A O 1
ATOM 1964 N N . LEU A 1 253 ? 9.718 -17.878 -32.920 1.00 78.94 253 LEU A N 1
ATOM 1965 C CA . LEU A 1 253 ? 9.594 -18.283 -31.516 1.00 78.94 253 LEU A CA 1
ATOM 1966 C C . LEU A 1 253 ? 10.169 -19.682 -31.256 1.00 78.94 253 LEU A C 1
ATOM 1968 O O . LEU A 1 253 ? 10.733 -19.943 -30.192 1.00 78.94 253 LEU A O 1
ATOM 1972 N N . GLN A 1 254 ? 10.055 -20.597 -32.222 1.00 81.50 254 GLN A N 1
ATOM 1973 C CA . GLN A 1 254 ? 10.676 -21.916 -32.122 1.00 81.50 254 GLN A CA 1
ATOM 1974 C C . GLN A 1 254 ? 12.203 -21.843 -32.106 1.00 81.50 254 GLN A C 1
ATOM 1976 O O . GLN A 1 254 ? 12.825 -22.635 -31.401 1.00 81.50 254 GLN A O 1
ATOM 1981 N N . GLU A 1 255 ? 12.809 -20.938 -32.871 1.00 85.50 255 GLU A N 1
ATOM 1982 C CA . GLU A 1 255 ? 14.259 -20.737 -32.880 1.00 85.50 255 GLU A CA 1
ATOM 1983 C C . GLU A 1 255 ? 14.756 -20.178 -31.543 1.00 85.50 255 GLU A C 1
ATOM 1985 O O . GLU A 1 255 ? 15.680 -20.735 -30.951 1.00 85.50 255 GLU A O 1
ATOM 1990 N N . LEU A 1 256 ? 14.062 -19.185 -30.981 1.00 79.81 256 LEU A N 1
ATOM 1991 C CA . LEU A 1 256 ? 14.385 -18.639 -29.658 1.00 79.81 256 LEU A CA 1
ATOM 1992 C C . LEU A 1 256 ? 14.324 -19.701 -28.552 1.00 79.81 256 LEU A C 1
ATOM 1994 O O . LEU A 1 256 ? 15.173 -19.740 -27.658 1.00 79.81 256 LEU A O 1
ATOM 1998 N N . VAL A 1 257 ? 13.340 -20.601 -28.617 1.00 80.50 257 VAL A N 1
ATOM 1999 C CA . VAL A 1 257 ? 13.238 -21.730 -27.681 1.00 80.50 257 VAL A CA 1
ATOM 2000 C C . VAL A 1 257 ? 14.374 -22.738 -27.883 1.00 80.50 257 VAL A C 1
ATOM 2002 O O . VAL A 1 257 ? 14.856 -23.292 -26.897 1.00 80.50 257 VAL A O 1
ATOM 2005 N N . ARG A 1 258 ? 14.837 -22.965 -29.122 1.00 84.50 258 ARG A N 1
ATOM 2006 C CA . ARG A 1 258 ? 16.003 -23.829 -29.396 1.00 84.50 258 ARG A CA 1
ATOM 2007 C C . ARG A 1 258 ? 17.300 -23.235 -28.847 1.00 84.50 258 ARG A C 1
ATOM 2009 O O . ARG A 1 258 ? 18.107 -23.989 -28.312 1.00 84.50 258 ARG A O 1
ATOM 2016 N N . ASN A 1 259 ? 17.475 -21.917 -28.943 1.00 83.12 259 ASN A N 1
ATOM 2017 C CA . ASN A 1 259 ? 18.647 -21.211 -28.412 1.00 83.12 259 ASN A CA 1
ATOM 2018 C C . ASN A 1 259 ? 18.710 -21.264 -26.875 1.00 83.12 259 ASN A C 1
ATOM 2020 O O . ASN A 1 259 ? 19.795 -21.324 -26.291 1.00 83.12 259 ASN A O 1
ATOM 2024 N N . GLY A 1 260 ? 17.547 -21.299 -26.218 1.00 78.25 260 GLY A N 1
ATOM 2025 C CA . GLY A 1 260 ? 17.425 -21.402 -24.766 1.00 78.25 260 GLY A CA 1
ATOM 2026 C C . GLY A 1 260 ? 17.813 -20.115 -24.018 1.00 78.25 260 GLY A C 1
ATOM 2027 O O . GLY A 1 260 ? 18.085 -19.090 -24.631 1.00 78.25 260 GLY A O 1
ATOM 2028 N N . PRO A 1 261 ? 17.848 -20.137 -22.672 1.00 80.69 261 PRO A N 1
ATOM 2029 C CA . PRO A 1 261 ? 17.977 -18.921 -21.860 1.00 80.69 261 PRO A CA 1
ATOM 2030 C C . PRO A 1 261 ? 19.412 -18.397 -21.687 1.00 80.69 261 PRO A C 1
ATOM 2032 O O . PRO A 1 261 ? 19.598 -17.328 -21.116 1.00 80.69 261 PRO A O 1
ATOM 2035 N N . GLN A 1 262 ? 20.431 -19.164 -22.087 1.00 82.44 262 GLN A N 1
ATOM 2036 C CA . GLN A 1 262 ? 21.848 -18.820 -21.862 1.00 82.44 262 GLN A CA 1
ATOM 2037 C C . GLN A 1 262 ? 22.487 -18.088 -23.046 1.00 82.44 262 GLN A C 1
ATOM 2039 O O . GLN A 1 262 ? 23.565 -17.515 -22.904 1.00 82.44 262 GLN A O 1
ATOM 2044 N N . SER A 1 263 ? 21.840 -18.118 -24.211 1.00 80.56 263 SER A N 1
ATOM 2045 C CA . SER A 1 263 ? 22.296 -17.428 -25.411 1.00 80.56 263 SER A CA 1
ATOM 2046 C C . SER A 1 263 ? 21.268 -16.382 -25.815 1.00 80.56 263 SER A C 1
ATOM 2048 O O . SER A 1 263 ? 20.067 -16.635 -25.776 1.00 80.56 263 SER A O 1
ATOM 2050 N N . TYR A 1 264 ? 21.747 -15.209 -26.211 1.00 81.19 264 TYR A N 1
ATOM 2051 C CA . TYR A 1 264 ? 20.909 -14.171 -26.800 1.00 81.19 264 TYR A CA 1
ATOM 2052 C C . TYR A 1 264 ? 21.036 -14.242 -28.327 1.00 81.19 264 TYR A C 1
ATOM 2054 O O . TYR A 1 264 ? 22.174 -14.314 -28.800 1.00 81.19 264 TYR A O 1
ATOM 2062 N N . PRO A 1 265 ? 19.931 -14.164 -29.087 1.00 85.88 265 PRO A N 1
ATOM 2063 C CA . PRO A 1 265 ? 18.536 -14.091 -28.636 1.00 85.88 265 PRO A CA 1
ATOM 2064 C C . PRO A 1 265 ? 17.974 -15.478 -28.249 1.00 85.88 265 PRO A C 1
ATOM 2066 O O . PRO A 1 265 ? 18.265 -16.475 -28.915 1.00 85.88 265 PRO A O 1
ATOM 2069 N N . GLY A 1 266 ? 17.159 -15.566 -27.188 1.00 78.75 266 GLY A N 1
ATOM 2070 C CA . GLY A 1 266 ? 16.654 -16.857 -26.696 1.00 78.75 266 GLY A CA 1
ATOM 2071 C C . GLY A 1 266 ? 15.524 -16.775 -25.664 1.00 78.75 266 GLY A C 1
ATOM 2072 O O . GLY A 1 266 ? 15.291 -15.729 -25.070 1.00 78.75 266 GLY A O 1
ATOM 2073 N N . ALA A 1 267 ? 14.802 -17.881 -25.440 1.00 75.62 267 ALA A N 1
ATOM 2074 C CA . ALA A 1 267 ? 13.605 -17.949 -24.586 1.00 75.62 267 ALA A CA 1
ATOM 2075 C C . ALA A 1 267 ? 13.843 -18.649 -23.224 1.00 75.62 267 ALA A C 1
ATOM 2077 O O . ALA A 1 267 ? 14.561 -19.647 -23.141 1.00 75.62 267 ALA A O 1
ATOM 2078 N N . ARG A 1 268 ? 13.179 -18.173 -22.157 1.00 77.75 268 ARG A N 1
ATOM 2079 C CA . ARG A 1 268 ? 13.314 -18.702 -20.786 1.00 77.75 268 ARG A CA 1
ATOM 2080 C C . ARG A 1 268 ? 12.154 -19.578 -20.338 1.00 77.75 268 ARG A C 1
ATOM 2082 O O . ARG A 1 268 ? 12.387 -20.575 -19.658 1.00 77.75 268 ARG A O 1
ATOM 2089 N N . TYR A 1 269 ? 10.925 -19.224 -20.703 1.00 77.88 269 TYR A N 1
ATOM 2090 C CA . TYR A 1 269 ? 9.736 -19.960 -20.289 1.00 77.88 269 TYR A CA 1
ATOM 2091 C C . TYR A 1 269 ? 8.856 -20.316 -21.488 1.00 77.88 269 TYR A C 1
ATOM 2093 O O . TYR A 1 269 ? 8.784 -19.619 -22.493 1.00 77.88 269 TYR A O 1
ATOM 2101 N N . VAL A 1 270 ? 8.174 -21.451 -21.379 1.00 78.06 270 VAL A N 1
ATOM 2102 C CA . VAL A 1 270 ? 7.143 -21.880 -22.323 1.00 78.06 270 VAL A CA 1
ATOM 2103 C C . VAL A 1 270 ? 5.918 -22.166 -21.484 1.00 78.06 270 VAL A C 1
ATOM 2105 O O . VAL A 1 270 ? 5.847 -23.200 -20.817 1.00 78.06 270 VAL A O 1
ATOM 2108 N N . VAL A 1 271 ? 4.975 -21.231 -21.477 1.00 75.81 271 VAL A N 1
ATOM 2109 C CA . VAL A 1 271 ? 3.686 -21.461 -20.836 1.00 75.81 271 VAL A CA 1
ATOM 2110 C C . VAL A 1 271 ? 2.823 -22.261 -21.810 1.00 75.81 271 VAL A C 1
ATOM 2112 O O . VAL A 1 271 ? 2.910 -22.143 -23.030 1.00 75.81 271 VAL A O 1
ATOM 2115 N N . ARG A 1 272 ? 2.067 -23.210 -21.275 1.00 75.50 272 ARG A N 1
ATOM 2116 C CA . ARG A 1 272 ? 1.073 -23.961 -22.036 1.00 75.50 272 ARG A CA 1
ATOM 2117 C C . ARG A 1 272 ? -0.257 -23.722 -21.358 1.00 75.50 272 ARG A C 1
ATOM 2119 O O . ARG A 1 272 ? -0.307 -23.663 -20.131 1.00 75.50 272 ARG A O 1
ATOM 2126 N N . ASP A 1 273 ? -1.319 -23.666 -22.147 1.00 63.75 273 ASP A N 1
ATOM 2127 C CA . ASP A 1 273 ? -2.682 -23.393 -21.685 1.00 63.75 273 ASP A CA 1
ATOM 2128 C C . ASP A 1 273 ? -3.290 -24.577 -20.904 1.00 63.75 273 ASP A C 1
ATOM 2130 O O . ASP A 1 273 ? -4.489 -24.826 -20.958 1.00 63.75 273 ASP A O 1
ATOM 2134 N N . THR A 1 274 ? -2.492 -25.362 -20.173 1.00 47.66 274 THR A N 1
ATOM 2135 C CA . THR A 1 274 ? -2.976 -26.502 -19.391 1.00 47.66 274 THR A CA 1
ATOM 2136 C C . THR A 1 274 ? -3.704 -26.047 -18.124 1.00 47.66 274 THR A C 1
ATOM 2138 O O . THR A 1 274 ? -3.258 -26.302 -17.009 1.00 47.66 274 THR A O 1
ATOM 2141 N N . VAL A 1 275 ? -4.874 -25.440 -18.310 1.00 38.66 275 VAL A N 1
ATOM 2142 C CA . VAL A 1 275 ? -6.100 -25.911 -17.669 1.00 38.66 275 VAL A CA 1
ATOM 2143 C C . VAL A 1 275 ? -6.759 -26.817 -18.709 1.00 38.66 275 VAL A C 1
ATOM 2145 O O . VAL A 1 275 ? -7.294 -26.359 -19.709 1.00 38.66 275 VAL A O 1
ATOM 2148 N N . THR A 1 276 ? -6.610 -28.128 -18.538 1.00 35.16 276 THR A N 1
ATOM 2149 C CA . THR A 1 276 ? -7.086 -29.169 -19.461 1.00 35.16 276 THR A CA 1
ATOM 2150 C C . THR A 1 276 ? -8.487 -28.914 -20.026 1.00 35.16 276 THR A C 1
ATOM 2152 O O . THR A 1 276 ? -9.467 -29.141 -19.326 1.00 35.16 276 THR A O 1
ATOM 2155 N N . PHE A 1 277 ? -8.574 -28.619 -21.325 1.00 27.95 277 PHE A N 1
ATOM 2156 C CA . PHE A 1 277 ? -9.635 -29.120 -22.197 1.00 27.95 277 PHE A CA 1
ATOM 2157 C C . PHE A 1 277 ? -9.003 -29.662 -23.481 1.00 27.95 277 PHE A C 1
ATOM 2159 O O . PHE A 1 277 ? -8.185 -29.019 -24.134 1.00 27.95 277 PHE A O 1
ATOM 2166 N N . LYS A 1 278 ? -9.326 -30.920 -23.790 1.00 30.19 278 LYS A N 1
ATOM 2167 C CA . LYS A 1 278 ? -8.952 -31.581 -25.040 1.00 30.19 278 LYS A CA 1
ATOM 2168 C C . LYS A 1 278 ? -9.623 -30.853 -26.207 1.00 30.19 278 LYS A C 1
ATOM 2170 O O . LYS A 1 278 ? -10.841 -30.724 -26.203 1.00 30.19 278 LYS A O 1
ATOM 2175 N N . GLY A 1 279 ? -8.834 -30.519 -27.225 1.00 32.50 279 GLY A N 1
ATOM 2176 C CA . GLY A 1 279 ? -9.313 -30.093 -28.541 1.00 32.50 279 GLY A CA 1
ATOM 2177 C C . GLY A 1 279 ? -8.995 -28.632 -28.836 1.00 32.50 279 GLY A C 1
ATOM 2178 O O . GLY A 1 279 ? -9.617 -27.751 -28.266 1.00 32.50 279 GLY A O 1
ATOM 2179 N N . TRP A 1 280 ? -8.055 -28.430 -29.767 1.00 32.50 280 TRP A N 1
ATOM 2180 C CA . TRP A 1 280 ? -7.627 -27.149 -30.355 1.00 32.50 280 TRP A CA 1
ATOM 2181 C C . TRP A 1 280 ? -6.844 -26.236 -29.399 1.00 32.50 280 TRP A C 1
ATOM 2183 O O . TRP A 1 280 ? -7.371 -25.353 -28.736 1.00 32.50 280 TRP A O 1
ATOM 2193 N N . GLY A 1 281 ? -5.537 -26.508 -29.320 1.00 32.72 281 GLY A N 1
ATOM 2194 C CA . GLY A 1 281 ? -4.602 -25.804 -28.449 1.00 32.72 281 GLY A CA 1
ATOM 2195 C C . GLY A 1 281 ? -4.183 -24.448 -29.004 1.00 32.72 281 GLY A C 1
ATOM 2196 O O . GLY A 1 281 ? -3.386 -24.386 -29.939 1.00 32.72 281 GLY A O 1
ATOM 2197 N N . LEU A 1 282 ? -4.650 -23.387 -28.355 1.00 35.62 282 LEU A N 1
ATOM 2198 C CA . LEU A 1 282 ? -3.921 -22.127 -28.294 1.00 35.62 282 LEU A CA 1
ATOM 2199 C C . LEU A 1 282 ? -2.679 -22.342 -27.404 1.00 35.62 282 LEU A C 1
ATOM 2201 O O . LEU A 1 282 ? -2.669 -23.175 -26.491 1.00 35.62 282 LEU A O 1
ATOM 2205 N N . ARG A 1 283 ? -1.560 -21.717 -27.775 1.00 40.41 283 ARG A N 1
ATOM 2206 C CA . ARG A 1 283 ? -0.275 -21.827 -27.073 1.00 40.41 283 ARG A CA 1
ATOM 2207 C C . ARG A 1 283 ? 0.165 -20.417 -26.717 1.00 40.41 283 ARG A C 1
ATOM 2209 O O . ARG A 1 283 ? 0.545 -19.659 -27.602 1.00 40.41 283 ARG A O 1
ATOM 2216 N N . THR A 1 284 ? 0.149 -20.073 -25.438 1.00 37.66 284 THR A N 1
ATOM 2217 C CA . THR A 1 284 ? 0.706 -18.799 -24.972 1.00 37.66 284 THR A CA 1
ATOM 2218 C C . THR A 1 284 ? 2.179 -18.991 -24.613 1.00 37.66 284 THR A C 1
ATOM 2220 O O . THR A 1 284 ? 2.481 -19.498 -23.537 1.00 37.66 284 THR A O 1
ATOM 2223 N N . LEU A 1 285 ? 3.119 -18.626 -25.492 1.00 38.09 285 LEU A N 1
ATOM 2224 C CA . LEU A 1 285 ? 4.539 -18.587 -25.121 1.00 38.09 285 LEU A CA 1
ATOM 2225 C C . LEU A 1 285 ? 4.800 -17.368 -24.218 1.00 38.09 285 LEU A C 1
ATOM 2227 O O . LEU A 1 285 ? 4.168 -16.330 -24.359 1.00 38.09 285 LEU A O 1
ATOM 2231 N N . GLN A 1 286 ? 5.692 -17.505 -23.234 1.00 37.72 286 GLN A N 1
ATOM 2232 C CA . GLN A 1 286 ? 6.179 -16.361 -22.459 1.00 37.72 286 GLN A CA 1
ATOM 2233 C C . GLN A 1 286 ? 7.665 -16.200 -22.739 1.00 37.72 286 GLN A C 1
ATOM 2235 O O . GLN A 1 286 ? 8.497 -16.896 -22.159 1.00 37.72 286 GLN A O 1
ATOM 2240 N N . LEU A 1 287 ? 7.996 -15.327 -23.681 1.00 35.75 287 LEU A N 1
ATOM 2241 C CA . LEU A 1 287 ? 9.354 -15.176 -24.175 1.00 35.75 287 LEU A CA 1
ATOM 2242 C C . LEU A 1 287 ? 10.246 -14.397 -23.206 1.00 35.75 287 LEU A C 1
ATOM 2244 O O . LEU A 1 287 ? 9.816 -13.509 -22.478 1.00 35.75 287 LEU A O 1
ATOM 2248 N N . THR A 1 288 ? 11.541 -14.711 -23.218 1.00 33.16 288 THR A N 1
ATOM 2249 C CA . THR A 1 288 ? 12.575 -13.694 -22.975 1.00 33.16 288 THR A CA 1
ATOM 2250 C C . THR A 1 288 ? 12.826 -13.045 -24.319 1.00 33.16 288 THR A C 1
ATOM 2252 O O . THR A 1 288 ? 13.659 -13.498 -25.088 1.00 33.16 288 THR A O 1
ATOM 2255 N N . ALA A 1 289 ? 12.067 -12.017 -24.643 1.00 28.84 289 ALA A N 1
ATOM 2256 C CA . ALA A 1 289 ? 12.472 -11.120 -25.699 1.00 28.84 289 ALA A CA 1
ATOM 2257 C C . ALA A 1 289 ? 12.010 -9.737 -25.284 1.00 28.84 289 ALA A C 1
ATOM 2259 O O . ALA A 1 289 ? 10.900 -9.323 -25.583 1.00 28.84 289 ALA A O 1
ATOM 2260 N N . VAL A 1 290 ? 12.868 -9.000 -24.583 1.00 29.09 290 VAL A N 1
ATOM 2261 C CA . VAL A 1 290 ? 12.832 -7.555 -24.788 1.00 29.09 290 VAL A CA 1
ATOM 2262 C C . VAL A 1 290 ? 13.312 -7.358 -26.216 1.00 29.09 290 VAL A C 1
ATOM 2264 O O . VAL A 1 290 ? 14.503 -7.195 -26.464 1.00 29.09 290 VAL A O 1
ATOM 2267 N N . ILE A 1 291 ? 12.386 -7.483 -27.161 1.00 31.45 291 ILE A N 1
ATOM 2268 C CA . ILE A 1 291 ? 12.503 -6.730 -28.389 1.00 31.45 291 ILE A CA 1
ATOM 2269 C C . ILE A 1 291 ? 12.046 -5.345 -27.950 1.00 31.45 291 ILE A C 1
ATOM 2271 O O . ILE A 1 291 ? 10.854 -5.082 -27.792 1.00 31.45 291 ILE A O 1
ATOM 2275 N N . ALA A 1 292 ? 13.015 -4.485 -27.646 1.00 26.67 292 ALA A N 1
ATOM 2276 C CA . ALA A 1 292 ? 12.842 -3.101 -28.033 1.00 26.67 292 ALA A CA 1
ATOM 2277 C C . ALA A 1 292 ? 12.668 -3.169 -29.559 1.00 26.67 292 ALA A C 1
ATOM 2279 O O . ALA A 1 292 ? 13.642 -3.329 -30.283 1.00 26.67 292 ALA A O 1
ATOM 2280 N N . GLN A 1 293 ? 11.423 -3.316 -30.018 1.00 33.03 293 GLN A N 1
ATOM 2281 C CA . GLN A 1 293 ? 11.080 -2.967 -31.390 1.00 33.03 293 GLN A CA 1
ATOM 2282 C C . GLN A 1 293 ? 11.115 -1.433 -31.424 1.00 33.03 293 GLN A C 1
ATOM 2284 O O . GLN A 1 293 ? 10.786 -0.798 -30.423 1.00 33.03 293 GLN A O 1
ATOM 2289 N N . ASP A 1 294 ? 11.616 -0.825 -32.485 1.00 27.08 294 ASP A N 1
ATOM 2290 C CA . ASP A 1 294 ? 11.274 -1.206 -33.853 1.00 27.08 294 ASP A CA 1
ATOM 2291 C C . ASP A 1 294 ? 12.450 -1.832 -34.622 1.00 27.08 294 ASP A C 1
ATOM 2293 O O . ASP A 1 294 ? 13.574 -1.357 -34.639 1.00 27.08 294 ASP A O 1
ATOM 2297 N N . GLU A 1 295 ? 12.295 -3.082 -35.054 1.00 33.31 295 GLU A N 1
ATOM 2298 C CA . GLU A 1 295 ? 12.077 -3.342 -36.481 1.00 33.31 295 GLU A CA 1
ATOM 2299 C C . GLU A 1 295 ? 13.250 -2.890 -37.362 1.00 33.31 295 GLU A C 1
ATOM 2301 O O . GLU A 1 295 ? 13.071 -2.096 -38.266 1.00 33.31 295 GLU A O 1
ATOM 2306 N N . TYR A 1 296 ? 14.438 -3.467 -37.175 1.00 29.19 296 TYR A N 1
ATOM 2307 C CA . TYR A 1 296 ? 15.356 -3.662 -38.294 1.00 29.19 296 TYR A CA 1
ATOM 2308 C C . TYR A 1 296 ? 16.078 -4.998 -38.146 1.00 29.19 296 TYR A C 1
ATOM 2310 O O . TYR A 1 296 ? 16.691 -5.296 -37.120 1.00 29.19 296 TYR A O 1
ATOM 2318 N N . ASP A 1 297 ? 16.017 -5.794 -39.213 1.00 31.23 297 ASP A N 1
ATOM 2319 C CA . ASP A 1 297 ? 17.030 -6.784 -39.570 1.00 31.23 297 ASP A CA 1
ATOM 2320 C C . ASP A 1 297 ? 18.393 -6.071 -39.710 1.00 31.23 297 ASP A C 1
ATOM 2322 O O . ASP A 1 297 ? 18.907 -5.875 -40.813 1.00 31.23 297 ASP A O 1
ATOM 2326 N N . GLU A 1 298 ? 18.987 -5.606 -38.609 1.00 35.38 298 GLU A N 1
ATOM 2327 C CA . GLU A 1 298 ? 20.349 -5.088 -38.641 1.00 35.38 298 GLU A CA 1
ATOM 2328 C C . GLU A 1 298 ? 21.350 -6.253 -38.590 1.00 35.38 298 GLU A C 1
ATOM 2330 O O . GLU A 1 298 ? 21.192 -7.199 -37.809 1.00 35.38 298 GLU A O 1
ATOM 2335 N N . PRO A 1 299 ? 22.411 -6.217 -39.419 1.00 27.88 299 PRO A N 1
ATOM 2336 C CA . PRO A 1 299 ? 23.408 -7.274 -39.454 1.00 27.88 299 PRO A CA 1
ATOM 2337 C C . PRO A 1 299 ? 24.069 -7.452 -38.073 1.00 27.88 299 PRO A C 1
ATOM 2339 O O . PRO A 1 299 ? 24.301 -6.467 -37.363 1.00 27.88 299 PRO A O 1
ATOM 2342 N N . PRO A 1 300 ? 24.459 -8.689 -37.709 1.00 38.56 300 PRO A N 1
ATOM 2343 C CA . PRO A 1 300 ? 24.920 -9.055 -36.362 1.00 38.56 300 PRO A CA 1
ATOM 2344 C C . PRO A 1 300 ? 26.064 -8.181 -35.813 1.00 38.56 300 PRO A C 1
ATOM 2346 O O . PRO A 1 300 ? 26.211 -8.041 -34.603 1.00 38.56 300 PRO A O 1
ATOM 2349 N N . SER A 1 301 ? 26.837 -7.525 -36.683 1.00 36.28 301 SER A N 1
ATOM 2350 C CA . SER A 1 301 ? 27.963 -6.666 -36.310 1.00 36.28 301 SER A CA 1
ATOM 2351 C C . SER A 1 301 ? 27.597 -5.376 -35.562 1.00 36.28 301 SER A C 1
ATOM 2353 O O . SER A 1 301 ? 28.439 -4.880 -34.817 1.00 36.28 301 SER A O 1
ATOM 2355 N N . LYS A 1 302 ? 26.399 -4.800 -35.755 1.00 35.00 302 LYS A N 1
ATOM 2356 C CA . LYS A 1 302 ? 25.986 -3.565 -35.051 1.00 35.00 302 LYS A CA 1
ATOM 2357 C C . LYS A 1 302 ? 25.344 -3.858 -33.695 1.00 35.00 302 LYS A C 1
ATOM 2359 O O . LYS A 1 302 ? 25.698 -3.216 -32.708 1.00 35.00 302 LYS A O 1
ATOM 2364 N N . ALA A 1 303 ? 24.505 -4.891 -33.614 1.00 39.62 303 ALA A N 1
ATOM 2365 C CA . ALA A 1 303 ? 23.928 -5.358 -32.353 1.00 39.62 303 ALA A CA 1
ATOM 2366 C C . ALA A 1 303 ? 25.019 -5.727 -31.326 1.00 39.62 303 ALA A C 1
ATOM 2368 O O . ALA A 1 303 ? 24.914 -5.377 -30.152 1.00 39.62 303 ALA A O 1
ATOM 2369 N N . ASP A 1 304 ? 26.125 -6.337 -31.761 1.00 38.09 304 ASP A N 1
ATOM 2370 C CA . ASP A 1 304 ? 27.252 -6.684 -30.883 1.00 38.09 304 ASP A CA 1
ATOM 2371 C C . ASP A 1 304 ? 27.989 -5.468 -30.286 1.00 38.09 304 ASP A C 1
ATOM 2373 O O . ASP A 1 304 ? 28.607 -5.592 -29.225 1.00 38.09 304 ASP A O 1
ATOM 2377 N N . ALA A 1 305 ? 27.911 -4.286 -30.909 1.00 39.84 305 ALA A N 1
ATOM 2378 C CA . ALA A 1 305 ? 28.405 -3.038 -30.321 1.00 39.84 305 ALA A CA 1
ATOM 2379 C C . ALA A 1 305 ? 27.427 -2.475 -29.273 1.00 39.84 305 ALA A C 1
ATOM 2381 O O . ALA A 1 305 ? 27.847 -1.796 -28.334 1.00 39.84 305 ALA A O 1
ATOM 2382 N N . VAL A 1 306 ? 26.133 -2.807 -29.378 1.00 49.38 306 VAL A N 1
ATOM 2383 C CA . VAL A 1 306 ? 25.085 -2.291 -28.487 1.00 49.38 306 VAL A CA 1
ATOM 2384 C C . VAL A 1 306 ? 25.132 -2.919 -27.078 1.00 49.38 306 VAL A C 1
ATOM 2386 O O . VAL A 1 306 ? 24.682 -2.329 -26.092 1.00 49.38 306 VAL A O 1
ATOM 2389 N N . PHE A 1 307 ? 25.740 -4.097 -26.948 1.00 56.62 307 PHE A N 1
ATOM 2390 C CA . PHE A 1 307 ? 25.660 -4.929 -25.744 1.00 56.62 307 PHE A CA 1
ATOM 2391 C C . PHE A 1 307 ? 26.922 -4.962 -24.863 1.00 56.62 307 PHE A C 1
ATOM 2393 O O . PHE A 1 307 ? 26.963 -5.731 -23.899 1.00 56.62 307 PHE A O 1
ATOM 2400 N N . GLN A 1 308 ? 27.958 -4.172 -25.169 1.00 59.72 308 GLN A N 1
ATOM 2401 C CA . GLN A 1 308 ? 29.277 -4.311 -24.524 1.00 59.72 308 GLN A CA 1
ATOM 2402 C C . GLN A 1 308 ? 29.373 -3.688 -23.124 1.00 59.72 308 GLN A C 1
ATOM 2404 O O . GLN A 1 308 ? 30.239 -4.075 -22.338 1.00 59.72 308 GLN A O 1
ATOM 2409 N N . THR A 1 309 ? 28.494 -2.745 -22.782 1.00 67.81 309 THR A N 1
ATOM 2410 C CA . THR A 1 309 ? 28.543 -2.009 -21.511 1.00 67.81 309 THR A CA 1
ATOM 2411 C C . THR A 1 309 ? 27.525 -2.542 -20.496 1.00 67.81 309 THR A C 1
ATOM 2413 O O . THR A 1 309 ? 26.529 -3.174 -20.845 1.00 67.81 309 THR A O 1
ATOM 2416 N N . GLN A 1 310 ? 27.778 -2.307 -19.201 1.00 82.44 310 GLN A N 1
ATOM 2417 C CA . GLN A 1 310 ? 26.849 -2.649 -18.106 1.00 82.44 310 GLN A CA 1
ATOM 2418 C C . GLN A 1 310 ? 25.875 -1.507 -17.747 1.00 82.44 310 GLN A C 1
ATOM 2420 O O . GLN A 1 310 ? 25.053 -1.653 -16.840 1.00 82.44 310 GLN A O 1
ATOM 2425 N N . ALA A 1 311 ? 25.964 -0.384 -18.459 1.00 88.19 311 ALA A N 1
ATOM 2426 C CA . ALA A 1 311 ? 25.179 0.827 -18.252 1.00 88.19 311 ALA A CA 1
ATOM 2427 C C . ALA A 1 311 ? 24.109 0.979 -19.341 1.00 88.19 311 ALA A C 1
ATOM 2429 O O . ALA A 1 311 ? 24.281 0.480 -20.454 1.00 88.19 311 ALA A O 1
ATOM 2430 N N . PHE A 1 312 ? 23.024 1.687 -19.031 1.00 90.88 312 PHE A N 1
ATOM 2431 C CA . PHE A 1 312 ? 22.106 2.148 -20.067 1.00 90.88 312 PHE A CA 1
ATOM 2432 C C . PHE A 1 312 ? 22.792 3.223 -20.905 1.00 90.88 312 PHE A C 1
ATOM 2434 O O . PHE A 1 312 ? 23.519 4.064 -20.370 1.00 90.88 312 PHE A O 1
ATOM 2441 N N . ARG A 1 313 ? 22.577 3.185 -22.217 1.00 88.12 313 ARG A N 1
ATOM 2442 C CA . ARG A 1 313 ? 23.087 4.198 -23.144 1.00 88.12 313 ARG A CA 1
ATOM 2443 C C . ARG A 1 313 ? 21.932 4.976 -23.743 1.00 88.12 313 ARG A C 1
ATOM 2445 O O . ARG A 1 313 ? 20.934 4.372 -24.117 1.00 88.12 313 ARG A O 1
ATOM 2452 N N . LEU A 1 314 ? 22.062 6.292 -23.781 1.00 86.62 314 LEU A N 1
ATOM 2453 C CA . LEU A 1 314 ? 21.034 7.209 -24.260 1.00 86.62 314 LEU A CA 1
ATOM 2454 C C . LEU A 1 314 ? 21.688 8.280 -25.125 1.00 86.62 314 LEU A C 1
ATOM 2456 O O . LEU A 1 314 ? 22.846 8.643 -24.889 1.00 86.62 314 LEU A O 1
ATOM 2460 N N . ASP A 1 315 ? 20.930 8.819 -26.072 1.00 87.94 315 ASP A N 1
ATOM 2461 C CA . ASP A 1 315 ? 21.360 10.001 -26.803 1.00 87.94 315 ASP A CA 1
ATOM 2462 C C . ASP A 1 315 ? 21.433 11.242 -25.885 1.00 87.94 315 ASP A C 1
ATOM 2464 O O . ASP A 1 315 ? 20.687 11.403 -24.910 1.00 87.94 315 ASP A O 1
ATOM 2468 N N . HIS A 1 316 ? 22.362 12.144 -26.201 1.00 86.25 316 HIS A N 1
ATOM 2469 C CA . HIS A 1 316 ? 22.639 13.326 -25.389 1.00 86.25 316 HIS A CA 1
ATOM 2470 C C . HIS A 1 316 ? 21.483 14.334 -25.423 1.00 86.25 316 HIS A C 1
ATOM 2472 O O . HIS A 1 316 ? 21.236 15.006 -24.417 1.00 86.25 316 HIS A O 1
ATOM 2478 N N . SER A 1 317 ? 20.740 14.431 -26.530 1.00 86.38 317 SER A N 1
ATOM 2479 C CA . SER A 1 317 ? 19.619 15.365 -26.688 1.00 86.38 317 SER A CA 1
ATOM 2480 C C . SER A 1 317 ? 18.397 15.017 -25.837 1.00 86.38 317 SER A C 1
ATOM 2482 O O . SER A 1 317 ? 17.541 15.881 -25.631 1.00 86.38 317 SER A O 1
ATOM 2484 N N . VAL A 1 318 ? 18.336 13.805 -25.276 1.00 85.88 318 VAL A N 1
ATOM 2485 C CA . VAL A 1 318 ? 17.261 13.355 -24.372 1.00 85.88 318 VAL A CA 1
ATOM 2486 C C . VAL A 1 318 ? 17.589 13.632 -22.895 1.00 85.88 318 VAL A C 1
ATOM 2488 O O . VAL A 1 318 ? 16.729 13.516 -22.026 1.00 85.88 318 VAL A O 1
ATOM 2491 N N . THR A 1 319 ? 18.814 14.054 -22.570 1.00 86.69 319 THR A N 1
ATOM 2492 C CA . THR A 1 319 ? 19.213 14.348 -21.179 1.00 86.69 319 THR A CA 1
ATOM 2493 C C . THR A 1 319 ? 18.447 15.508 -20.516 1.00 86.69 319 THR A C 1
ATOM 2495 O O . THR A 1 319 ? 18.087 15.358 -19.341 1.00 86.69 319 THR A O 1
ATOM 2498 N N . PRO A 1 320 ? 18.103 16.625 -21.202 1.00 86.94 320 PRO A N 1
ATOM 2499 C CA . PRO A 1 320 ? 17.405 17.742 -20.562 1.00 86.94 320 PRO A CA 1
ATOM 2500 C C . PRO A 1 320 ? 16.020 17.407 -19.976 1.00 86.94 320 PRO A C 1
ATOM 2502 O O . PRO A 1 320 ? 15.792 17.764 -18.818 1.00 86.94 320 PRO A O 1
ATOM 2505 N N . PRO A 1 321 ? 15.090 16.718 -20.679 1.00 87.81 321 PRO A N 1
ATOM 2506 C CA . PRO A 1 321 ? 13.779 16.392 -20.111 1.00 87.81 321 PRO A CA 1
ATOM 2507 C C . PRO A 1 321 ? 13.856 15.406 -18.940 1.00 87.81 321 PRO A C 1
ATOM 2509 O O . PRO A 1 321 ? 12.998 15.446 -18.058 1.00 87.81 321 PRO A O 1
ATOM 2512 N N . TYR A 1 322 ? 14.886 14.555 -18.888 1.00 87.75 322 TYR A N 1
ATOM 2513 C CA . TYR A 1 322 ? 15.136 13.690 -17.734 1.00 87.75 322 TYR A CA 1
ATOM 2514 C C . TYR A 1 322 ? 15.851 14.402 -16.584 1.00 87.75 322 TYR A C 1
ATOM 2516 O O . TYR A 1 322 ? 15.916 13.846 -15.487 1.00 87.75 322 TYR A O 1
ATOM 2524 N N . ASN A 1 323 ? 16.354 15.622 -16.815 1.00 87.56 323 ASN A N 1
ATOM 2525 C CA . ASN A 1 323 ? 17.217 16.352 -15.889 1.00 87.56 323 ASN A CA 1
ATOM 2526 C C . ASN A 1 323 ? 18.322 15.438 -15.328 1.00 87.56 323 ASN A C 1
ATOM 2528 O O . ASN A 1 323 ? 18.560 15.400 -14.120 1.00 87.56 323 ASN A O 1
ATOM 2532 N N . ALA A 1 324 ? 18.916 14.651 -16.222 1.00 88.44 324 ALA A N 1
ATOM 2533 C CA . ALA A 1 324 ? 19.908 13.643 -15.896 1.00 88.44 324 ALA A CA 1
ATOM 2534 C C . ALA A 1 324 ? 21.270 14.061 -16.449 1.00 88.44 324 ALA A C 1
ATOM 2536 O O . ALA A 1 324 ? 21.351 14.698 -17.503 1.00 88.44 324 ALA A O 1
ATOM 2537 N N . ASP A 1 325 ? 22.333 13.683 -15.752 1.00 88.69 325 ASP A N 1
ATOM 2538 C CA . ASP A 1 325 ? 23.699 13.809 -16.242 1.00 88.69 325 ASP A CA 1
ATOM 2539 C C . ASP A 1 325 ? 24.427 12.453 -16.195 1.00 88.69 325 ASP A C 1
ATOM 2541 O O . ASP A 1 325 ? 23.889 11.435 -15.765 1.00 88.69 325 ASP A O 1
ATOM 2545 N N . PHE A 1 326 ? 25.661 12.400 -16.696 1.00 89.94 326 PHE A N 1
ATOM 2546 C CA . PHE A 1 326 ? 26.435 11.155 -16.749 1.00 89.94 326 PHE A CA 1
ATOM 2547 C C . PHE A 1 326 ? 27.449 11.036 -15.599 1.00 89.94 326 PHE A C 1
ATOM 2549 O O . PHE A 1 326 ? 28.485 10.391 -15.755 1.00 89.94 326 PHE A O 1
ATOM 2556 N N . ASN A 1 327 ? 27.188 11.661 -14.442 1.00 89.81 327 ASN A N 1
ATOM 2557 C CA . ASN A 1 327 ? 28.115 11.665 -13.300 1.00 89.81 327 ASN A CA 1
ATOM 2558 C C . ASN A 1 327 ? 27.961 10.453 -12.350 1.00 89.81 327 ASN A C 1
ATOM 2560 O O . ASN A 1 327 ? 28.669 10.362 -11.344 1.00 89.81 327 ASN A O 1
ATOM 2564 N N . GLY A 1 328 ? 27.058 9.522 -12.675 1.00 89.31 328 GLY A N 1
ATOM 2565 C CA . GLY A 1 328 ? 26.674 8.396 -11.819 1.00 89.31 328 GLY A CA 1
ATOM 2566 C C . GLY A 1 328 ? 25.164 8.244 -11.620 1.00 89.31 328 GLY A C 1
ATOM 2567 O O . GLY A 1 328 ? 24.755 7.393 -10.829 1.00 89.31 328 GLY A O 1
ATOM 2568 N N . ASP A 1 329 ? 24.346 9.036 -12.322 1.00 91.19 329 ASP A N 1
ATOM 2569 C CA . ASP A 1 329 ? 22.892 8.902 -12.302 1.00 91.19 329 ASP A CA 1
ATOM 2570 C C . ASP A 1 329 ? 22.436 7.500 -12.732 1.00 91.19 329 ASP A C 1
ATOM 2572 O O . ASP A 1 329 ? 23.007 6.850 -13.611 1.00 91.19 329 ASP A O 1
ATOM 2576 N N . GLU A 1 330 ? 21.360 7.034 -12.102 1.00 92.69 330 GLU A N 1
ATOM 2577 C CA . GLU A 1 330 ? 20.739 5.743 -12.378 1.00 92.69 330 GLU A CA 1
ATOM 2578 C C . GLU A 1 330 ? 19.302 5.948 -12.847 1.00 92.69 330 GLU A C 1
ATOM 2580 O O . GLU A 1 330 ? 18.517 6.648 -12.201 1.00 92.69 330 GLU A O 1
ATOM 2585 N N . MET A 1 331 ? 18.925 5.260 -13.922 1.00 91.50 331 MET A N 1
ATOM 2586 C CA . MET A 1 331 ? 17.559 5.280 -14.442 1.00 91.50 331 MET A CA 1
ATOM 2587 C C . MET A 1 331 ? 16.906 3.907 -14.323 1.00 91.50 331 MET A C 1
ATOM 2589 O O . MET A 1 331 ? 17.571 2.868 -14.327 1.00 91.50 331 MET A O 1
ATOM 2593 N N . ASN A 1 332 ? 15.579 3.910 -14.194 1.00 92.88 332 ASN A N 1
ATOM 2594 C CA . ASN A 1 332 ? 14.775 2.694 -14.191 1.00 92.88 332 ASN A CA 1
ATOM 2595 C C . ASN A 1 332 ? 14.204 2.453 -15.589 1.00 92.88 332 ASN A C 1
ATOM 2597 O O . ASN A 1 332 ? 13.729 3.383 -16.234 1.00 92.88 332 ASN A O 1
ATOM 2601 N N . MET A 1 333 ? 14.166 1.193 -15.998 1.00 90.31 333 MET A N 1
ATOM 2602 C CA . MET A 1 333 ? 13.488 0.724 -17.199 1.00 90.31 333 MET A CA 1
ATOM 2603 C C . MET A 1 333 ? 12.359 -0.222 -16.794 1.00 90.31 333 MET A C 1
ATOM 2605 O O . MET A 1 333 ? 12.566 -1.112 -15.967 1.00 90.31 333 MET A O 1
ATOM 2609 N N . HIS A 1 334 ? 11.180 -0.043 -17.386 1.00 91.00 334 HIS A N 1
ATOM 2610 C CA . HIS A 1 334 ? 9.999 -0.879 -17.171 1.00 91.00 334 HIS A CA 1
ATOM 2611 C C . HIS A 1 334 ? 9.541 -1.455 -18.506 1.00 91.00 334 HIS A C 1
ATOM 2613 O O . HIS A 1 334 ? 9.434 -0.712 -19.477 1.00 91.00 334 HIS A O 1
ATOM 2619 N N . ILE A 1 335 ? 9.253 -2.757 -18.552 1.00 86.81 335 ILE A N 1
ATOM 2620 C CA . ILE A 1 335 ? 8.845 -3.413 -19.800 1.00 86.81 335 ILE A CA 1
ATOM 2621 C C . ILE A 1 335 ? 7.342 -3.680 -19.782 1.00 86.81 335 ILE A C 1
ATOM 2623 O O . ILE A 1 335 ? 6.876 -4.411 -18.895 1.00 86.81 335 ILE A O 1
ATOM 2627 N N . PRO A 1 336 ? 6.576 -3.143 -20.752 1.00 87.69 336 PRO A N 1
ATOM 2628 C CA . PRO A 1 336 ? 5.164 -3.471 -20.886 1.00 87.69 336 PRO A CA 1
ATOM 2629 C C . PRO A 1 336 ? 5.014 -4.975 -21.126 1.00 87.69 336 PRO A C 1
ATOM 2631 O O . PRO A 1 336 ? 5.761 -5.560 -21.895 1.00 87.69 336 PRO A O 1
ATOM 2634 N N . GLN A 1 337 ? 4.062 -5.616 -20.452 1.00 85.81 337 GLN A N 1
ATOM 2635 C CA . GLN A 1 337 ? 3.848 -7.071 -20.547 1.00 85.81 337 GLN A CA 1
ATOM 2636 C C . GLN A 1 337 ? 2.661 -7.438 -21.445 1.00 85.81 337 GLN A C 1
ATOM 2638 O O . GLN A 1 337 ? 2.281 -8.601 -21.523 1.00 85.81 337 GLN A O 1
ATOM 2643 N N . ARG A 1 338 ? 2.011 -6.446 -22.054 1.00 84.94 338 ARG A N 1
ATOM 2644 C CA . ARG A 1 338 ? 0.837 -6.632 -22.902 1.00 84.94 338 ARG A CA 1
ATOM 2645 C C . ARG A 1 338 ? 0.949 -5.775 -24.149 1.00 84.94 338 ARG A C 1
ATOM 2647 O O . ARG A 1 338 ? 1.463 -4.659 -24.073 1.00 84.94 338 ARG A O 1
ATOM 2654 N N . GLU A 1 339 ? 0.383 -6.274 -25.241 1.00 84.38 339 GLU A N 1
ATOM 2655 C CA . GLU A 1 339 ? 0.330 -5.564 -26.518 1.00 84.38 339 GLU A CA 1
ATOM 2656 C C . GLU A 1 339 ? -0.427 -4.240 -26.410 1.00 84.38 339 GLU A C 1
ATOM 2658 O O . GLU A 1 339 ? 0.027 -3.235 -26.950 1.00 84.38 339 GLU A O 1
ATOM 2663 N N . GLU A 1 340 ? -1.522 -4.184 -25.642 1.00 89.06 340 GLU A N 1
ATOM 2664 C CA . GLU A 1 340 ? -2.283 -2.939 -25.491 1.00 89.06 340 GLU A CA 1
ATOM 2665 C C . GLU A 1 340 ? -1.450 -1.850 -24.800 1.00 89.06 340 GLU A C 1
ATOM 2667 O O . GLU A 1 340 ? -1.465 -0.694 -25.213 1.00 89.06 340 GLU A O 1
ATOM 2672 N N . THR A 1 341 ? -0.672 -2.221 -23.777 1.00 85.44 341 THR A N 1
ATOM 2673 C CA . THR A 1 341 ? 0.221 -1.287 -23.074 1.00 85.44 341 THR A CA 1
ATOM 2674 C C . THR A 1 341 ? 1.422 -0.899 -23.936 1.00 85.44 341 THR A C 1
ATOM 2676 O O . THR A 1 341 ? 1.893 0.231 -23.854 1.00 85.44 341 THR A O 1
ATOM 2679 N N . ARG A 1 342 ? 1.920 -1.808 -24.782 1.00 86.19 342 ARG A N 1
ATOM 2680 C CA . ARG A 1 342 ? 2.981 -1.498 -25.748 1.00 86.19 342 ARG A CA 1
ATOM 2681 C C . ARG A 1 342 ? 2.507 -0.459 -26.764 1.00 86.19 342 ARG A C 1
ATOM 2683 O O . ARG A 1 342 ? 3.203 0.528 -26.982 1.00 86.19 342 ARG A O 1
ATOM 2690 N N . ALA A 1 343 ? 1.304 -0.643 -27.309 1.00 85.00 343 ALA A N 1
ATOM 2691 C CA . ALA A 1 343 ? 0.677 0.315 -28.213 1.00 85.00 343 ALA A CA 1
ATOM 2692 C C . ALA A 1 343 ? 0.403 1.667 -27.531 1.00 85.00 343 ALA A C 1
ATOM 2694 O O . ALA A 1 343 ? 0.629 2.715 -28.124 1.00 85.00 343 ALA A O 1
ATOM 2695 N N . GLU A 1 344 ? -0.041 1.669 -26.272 1.00 87.50 344 GLU A N 1
ATOM 2696 C CA . GLU A 1 344 ? -0.226 2.903 -25.500 1.00 87.50 344 GLU A CA 1
ATOM 2697 C C . GLU A 1 344 ? 1.088 3.690 -25.363 1.00 87.50 344 GLU A C 1
ATOM 2699 O O . GLU A 1 344 ? 1.123 4.897 -25.611 1.00 87.50 344 GLU A O 1
ATOM 2704 N N . LEU A 1 345 ? 2.184 3.004 -25.022 1.00 87.38 345 LEU A N 1
ATOM 2705 C CA . LEU A 1 345 ? 3.497 3.631 -24.884 1.00 87.38 345 LEU A CA 1
ATOM 2706 C C . LEU A 1 345 ? 4.021 4.168 -26.218 1.00 87.38 345 LEU A C 1
ATOM 2708 O O . LEU A 1 345 ? 4.484 5.307 -26.246 1.00 87.38 345 LEU A O 1
ATOM 2712 N N . SER A 1 346 ? 3.900 3.414 -27.315 1.00 84.25 346 SER A N 1
ATOM 2713 C CA . SER A 1 346 ? 4.370 3.878 -28.627 1.00 84.25 346 SER A CA 1
ATOM 2714 C C . SER A 1 346 ? 3.513 5.017 -29.189 1.00 84.25 346 SER A C 1
ATOM 2716 O O . SER A 1 346 ? 4.026 5.962 -29.774 1.00 84.25 346 SER A O 1
ATOM 2718 N N . GLN A 1 347 ? 2.199 5.013 -28.975 1.00 86.81 347 GLN A N 1
ATOM 2719 C CA . GLN A 1 347 ? 1.337 6.048 -29.557 1.00 86.81 347 GLN A CA 1
ATOM 2720 C C . GLN A 1 347 ? 1.283 7.336 -28.733 1.00 86.81 347 GLN A C 1
ATOM 2722 O O . GLN A 1 347 ? 1.052 8.410 -29.295 1.00 86.81 347 GLN A O 1
ATOM 2727 N N . ILE A 1 348 ? 1.485 7.254 -27.415 1.00 88.94 348 ILE A N 1
ATOM 2728 C CA . ILE A 1 348 ? 1.314 8.399 -26.511 1.00 88.94 348 ILE A CA 1
ATOM 2729 C C . ILE A 1 348 ? 2.651 8.864 -25.932 1.00 88.94 348 ILE A C 1
ATOM 2731 O O . ILE A 1 348 ? 2.963 10.052 -25.993 1.00 88.94 348 ILE A O 1
ATOM 2735 N N . ALA A 1 349 ? 3.437 7.950 -25.363 1.00 83.94 349 ALA A N 1
ATOM 2736 C CA . ALA A 1 349 ? 4.614 8.274 -24.553 1.00 83.94 349 ALA A CA 1
ATOM 2737 C C . ALA A 1 349 ? 5.953 8.164 -25.308 1.00 83.94 349 ALA A C 1
ATOM 2739 O O . ALA A 1 349 ? 7.009 8.319 -24.697 1.00 83.94 349 ALA A O 1
ATOM 2740 N N . TRP A 1 350 ? 5.925 7.904 -26.616 1.00 86.50 350 TRP A N 1
ATOM 2741 C CA . TRP A 1 350 ? 7.125 7.774 -27.441 1.00 86.50 350 TRP A CA 1
ATOM 2742 C C . TRP A 1 350 ? 7.888 9.100 -27.540 1.00 86.50 350 TRP A C 1
ATOM 2744 O O . TRP A 1 350 ? 7.294 10.155 -27.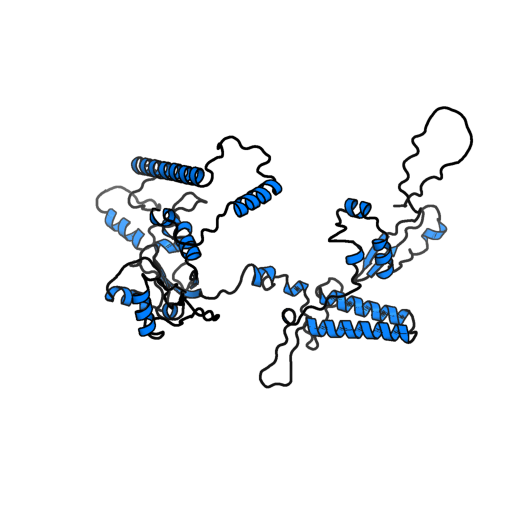765 1.00 86.50 350 TRP A O 1
ATOM 2754 N N . VAL A 1 351 ? 9.211 9.038 -27.379 1.00 84.75 351 VAL A N 1
ATOM 2755 C CA . VAL A 1 351 ? 10.132 10.186 -27.322 1.00 84.75 351 VAL A CA 1
ATOM 2756 C C . VAL A 1 351 ? 9.921 11.213 -28.449 1.00 84.75 351 VAL A C 1
ATOM 2758 O O . VAL A 1 351 ? 9.782 12.393 -28.118 1.00 84.75 351 VAL A O 1
ATOM 2761 N N . PRO A 1 352 ? 9.776 10.842 -29.740 1.00 85.50 352 PRO A N 1
ATOM 2762 C CA . PRO A 1 352 ? 9.570 11.811 -30.818 1.00 85.50 352 PRO A CA 1
ATOM 2763 C C . PRO A 1 352 ? 8.262 12.601 -30.676 1.00 85.50 352 PRO A C 1
ATOM 2765 O O . PRO A 1 352 ? 8.184 13.762 -31.071 1.00 85.50 352 PRO A O 1
ATOM 2768 N N . ARG A 1 353 ? 7.238 12.017 -30.039 1.00 85.81 353 ARG A N 1
ATOM 2769 C CA . ARG A 1 353 ? 5.959 12.691 -29.746 1.00 85.81 353 ARG A CA 1
ATOM 2770 C C . ARG A 1 353 ? 6.038 13.623 -28.533 1.00 85.81 353 ARG A C 1
ATOM 2772 O O . ARG A 1 353 ? 5.113 14.396 -28.305 1.00 85.81 353 ARG A O 1
ATOM 2779 N N . GLN A 1 354 ? 7.127 13.561 -27.765 1.00 86.62 354 GLN A N 1
ATOM 2780 C CA . GLN A 1 354 ? 7.360 14.345 -26.548 1.00 86.62 354 GLN A CA 1
ATOM 2781 C C . GLN A 1 354 ? 8.396 15.468 -26.741 1.00 86.62 354 GLN A C 1
ATOM 2783 O O . GLN A 1 354 ? 8.802 16.101 -25.767 1.00 86.62 354 GLN A O 1
ATOM 2788 N N . ILE A 1 355 ? 8.812 15.752 -27.984 1.00 87.62 355 ILE A N 1
ATOM 2789 C CA . ILE A 1 355 ? 9.775 16.825 -28.285 1.00 87.62 355 ILE A CA 1
ATOM 2790 C C . ILE A 1 355 ? 9.233 18.191 -27.848 1.00 87.62 355 ILE A C 1
ATOM 2792 O O . ILE A 1 355 ? 9.981 18.993 -27.290 1.00 87.62 355 ILE A O 1
ATOM 2796 N N . ILE A 1 356 ? 7.941 18.461 -28.071 1.00 86.31 356 ILE A N 1
ATOM 2797 C CA . ILE A 1 356 ? 7.286 19.723 -27.704 1.00 86.31 356 ILE A CA 1
ATOM 2798 C C . ILE A 1 356 ? 6.523 19.540 -26.397 1.00 86.31 356 ILE A C 1
ATOM 2800 O O . ILE A 1 356 ? 5.630 18.700 -26.295 1.00 86.31 356 ILE A O 1
ATOM 2804 N N . PHE A 1 357 ? 6.830 20.375 -25.405 1.00 83.44 357 PHE A N 1
ATOM 2805 C CA . PHE A 1 357 ? 6.187 20.281 -24.102 1.00 83.44 357 PHE A CA 1
ATOM 2806 C C . PHE A 1 357 ? 4.965 21.209 -24.000 1.00 83.44 357 PHE A C 1
ATOM 2808 O O . PHE A 1 357 ? 5.098 22.423 -24.191 1.00 83.44 357 PHE A O 1
ATOM 2815 N N . PRO A 1 358 ? 3.771 20.696 -23.642 1.00 85.69 358 PRO A N 1
ATOM 2816 C CA . PRO A 1 358 ? 2.524 21.468 -23.683 1.00 85.69 358 PRO A CA 1
ATOM 2817 C C . PRO A 1 358 ? 2.434 22.578 -22.625 1.00 85.69 358 PRO A C 1
ATOM 2819 O O . PRO A 1 358 ? 1.590 23.461 -22.735 1.00 85.69 358 PRO A O 1
ATOM 2822 N N . GLN A 1 359 ? 3.275 22.560 -21.583 1.00 85.69 359 GLN A N 1
ATOM 2823 C CA . GLN A 1 359 ? 3.275 23.623 -20.569 1.00 85.69 359 GLN A CA 1
ATOM 2824 C C . GLN A 1 359 ? 3.834 24.942 -21.117 1.00 85.69 359 GLN A C 1
ATOM 2826 O O . GLN A 1 359 ? 3.375 26.016 -20.730 1.00 85.69 359 GLN A O 1
ATOM 2831 N N . THR A 1 360 ? 4.854 24.864 -21.971 1.00 86.31 360 THR A N 1
ATOM 2832 C CA . THR A 1 360 ? 5.588 26.027 -22.489 1.00 86.31 360 THR A CA 1
ATOM 2833 C C . THR A 1 360 ? 5.390 26.232 -23.985 1.00 86.31 360 THR A C 1
ATOM 2835 O O . THR A 1 360 ? 5.778 27.287 -24.481 1.00 86.31 360 THR A O 1
ATOM 2838 N N . ASN A 1 361 ? 4.787 25.263 -24.687 1.00 88.25 361 ASN A N 1
ATOM 2839 C CA . ASN A 1 361 ? 4.667 25.214 -26.147 1.00 88.25 361 ASN A CA 1
ATOM 2840 C C . ASN A 1 361 ? 6.022 25.385 -26.849 1.00 88.25 361 ASN A C 1
ATOM 2842 O O . ASN A 1 361 ? 6.119 26.037 -27.885 1.00 88.25 361 ASN A O 1
ATOM 2846 N N . LYS A 1 362 ? 7.084 24.842 -26.247 1.00 84.62 362 LYS A N 1
ATOM 2847 C CA . LYS A 1 362 ? 8.460 24.932 -26.745 1.00 84.62 362 LYS A CA 1
ATOM 2848 C C . LYS A 1 362 ? 9.097 23.546 -26.802 1.00 84.62 362 LYS A C 1
ATOM 2850 O O . LYS A 1 362 ? 8.717 22.683 -26.000 1.00 84.62 362 LYS A O 1
ATOM 2855 N N . PRO A 1 363 ? 10.062 23.329 -27.712 1.00 85.75 363 PRO A N 1
ATOM 2856 C CA . PRO A 1 363 ? 10.838 22.102 -27.718 1.00 85.75 363 PRO A CA 1
ATOM 2857 C C . PRO A 1 363 ? 11.648 21.984 -26.421 1.00 85.75 363 PRO A C 1
ATOM 2859 O O . PRO A 1 363 ? 12.287 22.945 -25.989 1.00 85.75 363 PRO A O 1
ATOM 2862 N N . VAL A 1 364 ? 11.599 20.812 -25.789 1.00 85.56 364 VAL A N 1
ATOM 2863 C CA . VAL A 1 364 ? 12.397 20.477 -24.592 1.00 85.56 364 VAL A CA 1
ATOM 2864 C C . VAL A 1 364 ? 13.617 19.619 -24.916 1.00 85.56 364 VAL A C 1
ATOM 2866 O O . VAL A 1 364 ? 14.527 19.527 -24.095 1.00 85.56 364 VAL A O 1
ATOM 2869 N N . MET A 1 365 ? 13.655 19.026 -26.110 1.00 85.00 365 MET A N 1
ATOM 2870 C CA . MET A 1 365 ? 14.802 18.296 -26.651 1.00 85.00 365 MET A CA 1
ATOM 2871 C C . MET A 1 365 ? 15.453 19.124 -27.757 1.00 85.00 365 MET A C 1
ATOM 2873 O O . MET A 1 365 ? 14.768 19.770 -28.551 1.00 85.00 365 MET A O 1
ATOM 2877 N N . GLY A 1 366 ? 16.780 19.111 -27.809 1.00 82.12 366 GLY A N 1
ATOM 2878 C CA . GLY A 1 366 ? 17.551 19.871 -28.786 1.00 82.12 366 GLY A CA 1
ATOM 2879 C C . GLY A 1 366 ? 19.017 19.460 -28.790 1.00 82.12 366 GLY A C 1
ATOM 2880 O O . GLY A 1 366 ? 19.449 18.635 -27.986 1.00 82.12 366 GLY A O 1
ATOM 2881 N N . ILE A 1 367 ? 19.795 20.032 -29.704 1.00 81.88 367 ILE A N 1
ATOM 2882 C CA . ILE A 1 367 ? 21.227 19.744 -29.820 1.00 81.88 367 ILE A CA 1
ATOM 2883 C C . ILE A 1 367 ? 21.960 20.349 -28.615 1.00 81.88 367 ILE A C 1
ATOM 2885 O O . ILE A 1 367 ? 21.864 21.550 -28.363 1.00 81.88 367 ILE A O 1
ATOM 2889 N N . VAL A 1 368 ? 22.712 19.525 -27.884 1.00 77.06 368 VAL A N 1
ATOM 2890 C CA . VAL A 1 368 ? 23.415 19.920 -26.654 1.00 77.06 368 VAL A CA 1
ATOM 2891 C C . VAL A 1 368 ? 24.906 19.570 -26.706 1.00 77.06 368 VAL A C 1
ATOM 2893 O O . VAL A 1 368 ? 25.348 18.795 -27.551 1.00 77.06 368 VAL A O 1
ATOM 2896 N N . GLN A 1 369 ? 25.682 20.155 -25.787 1.00 77.38 369 GLN A N 1
ATOM 2897 C CA . GLN A 1 369 ? 27.100 19.844 -25.543 1.00 77.38 369 GLN A CA 1
ATOM 2898 C C . GLN A 1 369 ? 27.988 19.953 -26.802 1.00 77.38 369 GLN A C 1
ATOM 2900 O O . GLN A 1 369 ? 27.923 20.956 -27.518 1.00 77.38 369 GLN A O 1
ATOM 2905 N N . ASP A 1 370 ? 28.840 18.960 -27.060 1.00 70.69 370 ASP A N 1
ATOM 2906 C CA . ASP A 1 370 ? 29.828 18.969 -28.144 1.00 70.69 370 ASP A CA 1
ATOM 2907 C C . ASP A 1 370 ? 29.171 19.129 -29.521 1.00 70.69 370 ASP A C 1
ATOM 2909 O O . ASP A 1 370 ? 29.676 19.861 -30.382 1.00 70.69 370 ASP A O 1
ATOM 2913 N N . THR A 1 371 ? 27.985 18.540 -29.696 1.00 68.69 371 THR A N 1
ATOM 2914 C CA . THR A 1 371 ? 27.178 18.649 -30.916 1.00 68.69 371 THR A CA 1
ATOM 2915 C C . THR A 1 371 ? 26.647 20.069 -31.128 1.00 68.69 371 THR A C 1
ATOM 2917 O O . THR A 1 371 ? 26.395 20.455 -32.263 1.00 68.69 371 THR A O 1
ATOM 2920 N N . MET A 1 372 ? 26.530 20.893 -30.079 1.00 67.62 372 MET A N 1
ATOM 2921 C CA . MET A 1 372 ? 26.190 22.320 -30.195 1.00 67.62 372 MET A CA 1
ATOM 2922 C C . MET A 1 372 ? 27.429 23.192 -30.462 1.00 67.62 372 MET A C 1
ATOM 2924 O O . MET A 1 372 ? 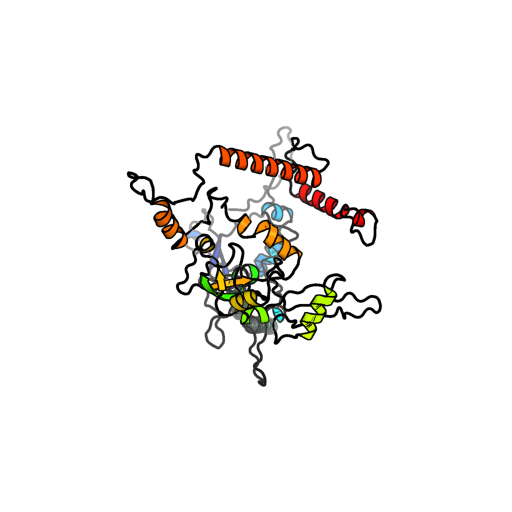27.340 24.213 -31.151 1.00 67.62 372 MET A O 1
ATOM 2928 N N . TRP A 1 373 ? 28.594 22.821 -29.923 1.00 57.50 373 TRP A N 1
ATOM 2929 C CA . TRP A 1 373 ? 29.834 23.585 -30.094 1.00 57.50 373 TRP A CA 1
ATOM 2930 C C . TRP A 1 373 ? 30.384 23.492 -31.523 1.00 57.50 373 TRP A C 1
ATOM 2932 O O . TRP A 1 373 ? 30.764 24.504 -32.115 1.00 57.50 373 TRP A O 1
ATOM 2942 N N . ASN A 1 374 ? 30.388 22.293 -32.107 1.00 53.50 374 ASN A N 1
ATOM 2943 C CA . ASN A 1 374 ? 31.017 22.047 -33.405 1.00 53.50 374 ASN A CA 1
ATOM 2944 C C . ASN A 1 374 ? 30.355 22.806 -34.585 1.00 53.50 374 ASN A C 1
ATOM 2946 O O . ASN A 1 374 ? 31.073 23.425 -35.374 1.00 53.50 374 ASN A O 1
ATOM 2950 N N . PRO A 1 375 ? 29.012 22.889 -34.694 1.00 52.97 375 PRO A N 1
ATOM 2951 C CA . PRO A 1 375 ? 28.351 23.701 -35.711 1.00 52.97 375 PRO A CA 1
ATOM 2952 C C . PRO A 1 375 ? 28.694 25.184 -35.608 1.00 52.97 375 PRO A C 1
ATOM 2954 O O . PRO A 1 375 ? 28.871 25.802 -36.648 1.00 52.97 375 PRO A O 1
ATOM 2957 N N . LYS A 1 376 ? 28.857 25.757 -34.402 1.00 51.91 376 LYS A N 1
ATOM 2958 C CA . LYS A 1 376 ? 29.294 27.159 -34.230 1.00 51.91 376 LYS A CA 1
ATOM 2959 C C . LYS A 1 376 ? 30.695 27.398 -34.794 1.00 51.91 376 LYS A C 1
ATOM 2961 O O . LYS A 1 376 ? 30.964 28.466 -35.329 1.00 51.91 376 LYS A O 1
ATOM 2966 N N . VAL A 1 377 ? 31.582 26.410 -34.699 1.00 49.81 377 VAL A N 1
ATOM 2967 C CA . VAL A 1 377 ? 32.948 26.485 -35.240 1.00 49.81 377 VAL A CA 1
ATOM 2968 C C . VAL A 1 377 ? 32.966 26.246 -36.756 1.00 49.81 377 VAL A C 1
ATOM 2970 O O . VAL A 1 377 ? 33.712 26.912 -37.476 1.00 49.81 377 VAL A O 1
ATOM 2973 N N . HIS A 1 378 ? 32.128 25.338 -37.261 1.00 50.91 378 HIS A N 1
ATOM 2974 C CA . HIS A 1 378 ? 32.036 25.028 -38.689 1.00 50.91 378 HIS A CA 1
ATOM 2975 C C . HIS A 1 378 ? 31.251 26.067 -39.502 1.00 50.91 378 HIS A C 1
ATOM 2977 O O . HIS A 1 378 ? 31.641 26.357 -40.633 1.00 50.91 378 HIS A O 1
ATOM 2983 N N . SER A 1 379 ? 30.204 26.674 -38.938 1.00 52.34 379 SER A N 1
ATOM 2984 C CA . SER A 1 379 ? 29.436 27.750 -39.580 1.00 52.34 379 SER A CA 1
ATOM 2985 C C . SER A 1 379 ? 30.150 29.107 -39.526 1.00 52.34 379 SER A C 1
ATOM 2987 O O . SER A 1 379 ? 29.889 29.970 -40.361 1.00 52.34 379 SER A O 1
ATOM 2989 N N . ALA A 1 380 ? 31.126 29.285 -38.625 1.00 51.94 380 ALA A N 1
ATOM 2990 C CA . ALA A 1 380 ? 31.904 30.520 -38.475 1.00 51.94 380 ALA A CA 1
ATOM 2991 C C . ALA A 1 380 ? 32.894 30.822 -39.622 1.00 51.94 380 ALA A C 1
ATOM 2993 O O . ALA A 1 380 ? 33.646 31.796 -39.556 1.00 51.94 380 ALA A O 1
ATOM 2994 N N . ARG A 1 381 ? 32.904 30.048 -40.713 1.00 48.78 381 ARG A N 1
ATOM 2995 C CA . ARG A 1 381 ? 33.624 30.416 -41.939 1.00 48.78 381 ARG A CA 1
ATOM 2996 C C . ARG A 1 381 ? 32.640 30.893 -43.001 1.00 48.78 381 ARG A C 1
ATOM 2998 O O . ARG A 1 381 ? 32.251 30.073 -43.820 1.00 48.78 381 ARG A O 1
ATOM 3005 N N . HIS A 1 382 ? 32.342 32.203 -43.019 1.00 46.72 382 HIS A N 1
ATOM 3006 C CA . HIS A 1 382 ? 32.246 33.079 -44.221 1.00 46.72 382 HIS A CA 1
ATOM 3007 C C . HIS A 1 382 ? 31.485 34.415 -44.026 1.00 46.72 382 HIS A C 1
ATOM 3009 O O . HIS A 1 382 ? 31.093 35.027 -45.014 1.00 46.72 382 HIS A O 1
ATOM 3015 N N . LEU A 1 383 ? 31.313 34.951 -42.811 1.00 42.69 383 LEU A N 1
ATOM 3016 C CA . LEU A 1 383 ? 30.760 36.310 -42.648 1.00 42.69 383 LEU A CA 1
ATOM 3017 C C . LEU A 1 383 ? 31.602 37.147 -41.669 1.00 42.69 383 LEU A C 1
ATOM 3019 O O . LEU A 1 383 ? 31.553 36.903 -40.464 1.00 42.69 383 LEU A O 1
ATOM 3023 N N . PRO A 1 384 ? 32.398 38.124 -42.150 1.00 37.59 384 PRO A N 1
ATOM 3024 C CA . PRO A 1 384 ? 33.089 39.055 -41.269 1.00 37.59 384 PRO A CA 1
ATOM 3025 C C . PRO A 1 384 ? 32.075 40.051 -40.680 1.00 37.59 384 PRO A C 1
ATOM 3027 O O . PRO A 1 384 ? 31.474 40.821 -41.424 1.00 37.59 384 PRO A O 1
ATOM 3030 N N . GLY A 1 385 ? 31.901 40.051 -39.351 1.00 44.38 385 GLY A N 1
ATOM 3031 C CA . GLY A 1 385 ? 31.219 41.141 -38.633 1.00 44.38 385 GLY A CA 1
ATOM 3032 C C . GLY A 1 385 ? 30.079 40.783 -37.673 1.00 44.38 385 GLY A C 1
ATOM 3033 O O . GLY A 1 385 ? 29.459 41.709 -37.161 1.00 44.38 385 GLY A O 1
ATOM 3034 N N . LEU A 1 386 ? 29.785 39.507 -37.397 1.00 40.78 386 LEU A N 1
ATOM 3035 C CA . LEU A 1 386 ? 28.755 39.145 -36.412 1.00 40.78 386 LEU A CA 1
ATOM 3036 C C . LEU A 1 386 ? 29.395 38.722 -35.080 1.00 40.78 386 LEU A C 1
ATOM 3038 O O . LEU A 1 386 ? 30.056 37.685 -35.011 1.00 40.78 386 LEU A O 1
ATOM 3042 N N . GLU A 1 387 ? 29.213 39.519 -34.025 1.00 38.47 387 GLU A N 1
ATOM 3043 C CA . GLU A 1 387 ? 29.549 39.090 -32.663 1.00 38.47 387 GLU A CA 1
ATOM 3044 C C . GLU A 1 387 ? 28.537 38.027 -32.186 1.00 38.47 387 GLU A C 1
ATOM 3046 O O . GLU A 1 387 ? 27.329 38.224 -32.341 1.00 38.47 387 GLU A O 1
ATOM 3051 N N . PRO A 1 388 ? 28.985 36.893 -31.617 1.00 42.81 388 PRO A N 1
ATOM 3052 C CA . PRO A 1 388 ? 28.085 35.830 -31.190 1.00 42.81 388 PRO A CA 1
ATOM 3053 C C . PRO A 1 388 ? 27.418 36.184 -29.851 1.00 42.81 388 PRO A C 1
ATOM 3055 O O . PRO A 1 388 ? 28.062 36.185 -28.803 1.00 42.81 388 PRO A O 1
ATOM 3058 N N . GLY A 1 389 ? 26.111 36.453 -29.883 1.00 42.34 389 GLY A N 1
ATOM 3059 C CA . GLY A 1 389 ? 25.271 36.543 -28.685 1.00 42.34 389 GLY A CA 1
ATOM 3060 C C . GLY A 1 389 ? 25.057 35.175 -28.010 1.00 42.34 389 GLY A C 1
ATOM 3061 O O . GLY A 1 389 ? 25.217 34.131 -28.653 1.00 42.34 389 GLY A O 1
ATOM 3062 N N . PRO A 1 390 ? 24.700 35.141 -26.712 1.00 39.78 390 PRO A N 1
ATOM 3063 C CA . PRO A 1 390 ? 24.571 33.916 -25.934 1.00 39.78 390 PRO A CA 1
ATOM 3064 C C . PRO A 1 390 ? 23.174 33.309 -26.097 1.00 39.78 390 PRO A C 1
ATOM 3066 O O . PRO A 1 390 ? 22.478 33.104 -25.113 1.00 39.78 390 PRO A O 1
ATOM 3069 N N . GLU A 1 391 ? 22.739 33.026 -27.320 1.00 38.00 391 GLU A N 1
ATOM 3070 C CA . GLU A 1 391 ? 21.489 32.298 -27.544 1.00 38.00 391 GLU A CA 1
ATOM 3071 C C . GLU A 1 391 ? 21.690 31.199 -28.592 1.00 38.00 391 GLU A C 1
ATOM 3073 O O . GLU A 1 391 ? 22.621 31.209 -29.400 1.00 38.00 391 GLU A O 1
ATOM 3078 N N . TYR A 1 392 ? 20.904 30.146 -28.423 1.00 38.31 392 TYR A N 1
ATOM 3079 C CA . TYR A 1 392 ? 21.021 28.831 -29.032 1.00 38.31 392 TYR A CA 1
ATOM 3080 C C . TYR A 1 392 ? 21.156 28.905 -30.559 1.00 38.31 392 TYR A C 1
ATOM 3082 O O . TYR A 1 392 ? 20.366 29.560 -31.229 1.00 38.31 392 TYR A O 1
ATOM 3090 N N . LEU A 1 393 ? 22.146 28.201 -31.120 1.00 37.28 393 LEU A N 1
ATOM 3091 C CA . LEU A 1 393 ? 22.247 28.017 -32.567 1.00 37.28 393 LEU A CA 1
ATOM 3092 C C . LEU A 1 393 ? 21.297 26.874 -32.949 1.00 37.28 393 LEU A C 1
ATOM 3094 O O . LEU A 1 393 ? 21.707 25.716 -33.010 1.00 37.28 393 LEU A O 1
ATOM 3098 N N . ILE A 1 394 ? 20.018 27.191 -33.145 1.00 39.75 394 ILE A N 1
ATOM 3099 C CA . ILE A 1 394 ? 19.106 26.306 -33.871 1.00 39.75 394 ILE A CA 1
ATOM 3100 C C . ILE A 1 394 ? 19.630 26.290 -35.303 1.00 39.75 394 ILE A C 1
ATOM 3102 O O . ILE A 1 394 ? 19.672 27.325 -35.967 1.00 39.75 394 ILE A O 1
ATOM 3106 N N . VAL A 1 395 ? 20.100 25.138 -35.779 1.00 38.50 395 VAL A N 1
ATOM 3107 C CA . VAL A 1 395 ? 20.435 24.985 -37.194 1.00 38.50 395 VAL A CA 1
ATOM 3108 C C . VAL A 1 395 ? 19.117 25.029 -37.971 1.00 38.50 395 VAL A C 1
ATOM 3110 O O . VAL A 1 395 ? 18.460 24.012 -38.153 1.00 38.50 395 VAL A O 1
ATOM 3113 N N . GLY A 1 396 ? 18.735 26.236 -38.391 1.00 40.50 396 GLY A N 1
ATOM 3114 C CA . GLY A 1 396 ? 17.845 26.474 -39.522 1.00 40.50 396 GLY A CA 1
ATOM 3115 C C . GLY A 1 396 ? 16.341 26.500 -39.266 1.00 40.50 396 GLY A C 1
ATOM 3116 O O . GLY A 1 396 ? 15.614 26.110 -40.169 1.00 40.50 396 GLY A O 1
ATOM 3117 N N . LEU A 1 397 ? 15.860 26.975 -38.114 1.00 42.25 397 LEU A N 1
ATOM 3118 C CA . LEU A 1 397 ? 14.455 27.371 -37.954 1.00 42.25 397 LEU A CA 1
ATOM 3119 C C . LEU A 1 397 ? 14.365 28.621 -37.086 1.00 42.25 397 LEU A C 1
ATOM 3121 O O . LEU A 1 397 ? 14.250 28.547 -35.866 1.00 42.25 397 LEU A O 1
ATOM 3125 N N . ASP A 1 398 ? 14.453 29.773 -37.738 1.00 46.19 398 ASP A N 1
ATOM 3126 C CA . ASP A 1 398 ? 14.150 31.047 -37.105 1.00 46.19 398 ASP A CA 1
ATOM 3127 C C . ASP A 1 398 ? 12.635 31.089 -36.831 1.00 46.19 398 ASP A C 1
ATOM 3129 O O . ASP A 1 398 ? 11.844 30.783 -37.726 1.00 46.19 398 ASP A O 1
ATOM 3133 N N . ASP A 1 399 ? 12.210 31.511 -35.634 1.00 49.72 399 ASP A N 1
ATOM 3134 C CA . ASP A 1 399 ? 10.789 31.717 -35.272 1.00 49.72 399 ASP A CA 1
ATOM 3135 C C . ASP A 1 399 ? 10.061 32.715 -36.211 1.00 49.72 399 ASP A C 1
ATOM 3137 O O . ASP A 1 399 ? 8.845 32.884 -36.151 1.00 49.72 399 ASP A O 1
ATOM 3141 N N . SER A 1 400 ? 10.805 33.397 -37.087 1.00 53.22 400 SER A N 1
ATOM 3142 C CA . SER A 1 400 ? 10.337 34.309 -38.133 1.00 53.22 400 SER A CA 1
ATOM 3143 C C . SER A 1 400 ? 10.191 33.658 -39.518 1.00 53.22 400 SER A C 1
ATOM 3145 O O . SER A 1 400 ? 9.834 34.349 -40.477 1.00 53.22 400 SER A O 1
ATOM 3147 N N . SER A 1 401 ? 10.477 32.359 -39.659 1.00 55.56 401 SER A N 1
ATOM 3148 C CA . SER A 1 401 ? 10.369 31.652 -40.935 1.00 55.56 401 SER A CA 1
ATOM 3149 C C . SER A 1 401 ? 8.906 31.421 -41.302 1.00 55.56 401 SER A C 1
ATOM 3151 O O . SER A 1 401 ? 8.243 30.506 -40.806 1.00 55.56 401 SER A O 1
ATOM 3153 N N . LEU A 1 402 ? 8.413 32.252 -42.223 1.00 60.16 402 LEU A N 1
ATOM 3154 C CA . LEU A 1 402 ? 7.057 32.166 -42.765 1.00 60.16 402 LEU A CA 1
ATOM 3155 C C . LEU A 1 402 ? 6.760 30.768 -43.339 1.00 60.16 402 LEU A C 1
ATOM 3157 O O . LEU A 1 402 ? 5.636 30.292 -43.251 1.00 60.16 402 LEU A O 1
ATOM 3161 N N . GLU A 1 403 ? 7.770 30.089 -43.892 1.00 59.81 403 GLU A N 1
ATOM 3162 C CA . GLU A 1 403 ? 7.633 28.745 -44.466 1.00 59.81 403 GLU A CA 1
ATOM 3163 C C . GLU A 1 403 ? 7.397 27.664 -43.404 1.00 59.81 403 GLU A C 1
ATOM 3165 O O . GLU A 1 403 ? 6.626 26.732 -43.639 1.00 59.81 403 GLU A O 1
ATOM 3170 N N . LEU A 1 404 ? 8.024 27.784 -42.227 1.00 54.78 404 LEU A N 1
ATOM 3171 C CA . LEU A 1 404 ? 7.771 26.860 -41.121 1.00 54.78 404 LEU A CA 1
ATOM 3172 C C . LEU A 1 404 ? 6.375 27.084 -40.544 1.00 54.78 404 LEU A C 1
ATOM 3174 O O . LEU A 1 404 ? 5.671 26.125 -40.242 1.00 54.78 404 LEU A O 1
ATOM 3178 N N . GLN A 1 405 ? 5.974 28.348 -40.418 1.00 60.56 405 GLN A N 1
ATOM 3179 C CA . GLN A 1 405 ? 4.663 28.711 -39.902 1.00 60.56 405 GLN A CA 1
ATOM 3180 C C . GLN A 1 405 ? 3.547 28.186 -40.812 1.00 60.56 405 GLN A C 1
ATOM 3182 O O . GLN A 1 405 ? 2.596 27.592 -40.320 1.00 60.56 405 GLN A O 1
ATOM 3187 N N . VAL A 1 406 ? 3.732 28.273 -42.134 1.00 71.12 406 VAL A N 1
ATOM 3188 C CA . VAL A 1 406 ? 2.816 27.676 -43.117 1.00 71.12 406 VAL A CA 1
ATOM 3189 C C . VAL A 1 406 ? 2.732 26.154 -42.964 1.00 71.12 406 VAL A C 1
ATOM 3191 O O . VAL A 1 406 ? 1.630 25.620 -42.935 1.00 71.12 406 VAL A O 1
ATOM 3194 N N . LYS A 1 407 ? 3.857 25.446 -42.795 1.00 68.38 407 LYS A N 1
ATOM 3195 C CA . LYS A 1 407 ? 3.837 23.985 -42.584 1.00 68.38 407 LYS A CA 1
ATOM 3196 C C . LYS A 1 407 ? 3.214 23.576 -41.250 1.00 68.38 407 LYS A C 1
ATOM 3198 O O . LYS A 1 407 ? 2.523 22.568 -41.184 1.00 68.38 407 LYS A O 1
ATOM 3203 N N . LEU A 1 408 ? 3.452 24.346 -40.189 1.00 63.88 408 LEU A N 1
ATOM 3204 C CA . LEU A 1 408 ? 2.824 24.132 -38.883 1.00 63.88 408 LEU A CA 1
ATOM 3205 C C . LEU A 1 408 ? 1.313 24.360 -38.948 1.00 63.88 408 LEU A C 1
ATOM 3207 O O . LEU A 1 408 ? 0.569 23.600 -38.337 1.00 63.88 408 LEU A O 1
ATOM 3211 N N . ASP A 1 409 ? 0.865 25.366 -39.699 1.00 72.62 409 ASP A N 1
ATOM 3212 C CA . ASP A 1 409 ? -0.556 25.630 -39.926 1.00 72.62 409 ASP A CA 1
ATOM 3213 C C . ASP A 1 409 ? -1.207 24.527 -40.782 1.00 72.62 409 ASP A C 1
ATOM 3215 O O . ASP A 1 409 ? -2.337 24.126 -40.498 1.00 72.62 409 ASP A O 1
ATOM 3219 N N . GLU A 1 410 ? -0.495 23.990 -41.782 1.00 81.19 410 GLU A N 1
ATOM 3220 C CA . GLU A 1 410 ? -0.929 22.831 -42.578 1.00 81.19 410 GLU A CA 1
ATOM 3221 C C . GLU A 1 410 ? -1.079 21.572 -41.710 1.00 81.19 410 GLU A C 1
ATOM 3223 O O . GLU A 1 410 ? -2.159 20.980 -41.677 1.00 81.19 410 GLU A O 1
ATOM 3228 N N . GLU A 1 411 ? -0.045 21.211 -40.944 1.00 69.19 411 GLU A N 1
ATOM 3229 C CA . GLU A 1 411 ? -0.066 20.071 -40.016 1.00 69.19 411 GLU A CA 1
ATOM 3230 C C . GLU A 1 411 ? -1.139 20.243 -38.935 1.00 69.19 411 GLU A C 1
ATOM 3232 O O . GLU A 1 411 ? -1.887 19.314 -38.634 1.00 69.19 411 GLU A O 1
ATOM 3237 N N . PHE A 1 412 ? -1.283 21.448 -38.373 1.00 68.75 412 PHE A N 1
ATOM 3238 C CA . PHE A 1 412 ? -2.330 21.746 -37.398 1.00 68.75 412 PHE A CA 1
ATOM 3239 C C . PHE A 1 412 ? -3.729 21.603 -38.007 1.00 68.75 412 PHE A C 1
ATOM 3241 O O . PHE A 1 412 ? -4.621 21.050 -37.360 1.00 68.75 412 PHE A O 1
ATOM 3248 N N . GLY A 1 413 ? -3.925 22.058 -39.248 1.00 83.00 413 GLY A N 1
ATOM 3249 C CA . GLY A 1 413 ? -5.165 21.858 -39.995 1.00 83.00 413 GLY A CA 1
ATOM 3250 C C . GLY A 1 413 ? -5.490 20.376 -40.166 1.00 83.00 413 GLY A C 1
ATOM 3251 O O . GLY A 1 413 ? -6.601 19.945 -39.851 1.00 83.00 413 GLY A O 1
ATOM 3252 N N . GLN A 1 414 ? -4.492 19.584 -40.553 1.00 77.50 414 GLN A N 1
ATOM 3253 C CA . GLN A 1 414 ? -4.618 18.139 -40.721 1.00 77.50 414 GLN A CA 1
ATOM 3254 C C . GLN A 1 414 ? -4.983 17.441 -39.404 1.00 77.50 414 GLN A C 1
ATOM 3256 O O . GLN A 1 414 ? -5.916 16.643 -39.351 1.00 77.50 414 GLN A O 1
ATOM 3261 N N . LEU A 1 415 ? -4.349 17.838 -38.299 1.00 63.78 415 LEU A N 1
ATOM 3262 C CA . LEU A 1 415 ? -4.625 17.320 -36.957 1.00 63.78 415 LEU A CA 1
ATOM 3263 C C . LEU A 1 415 ? -6.040 17.677 -36.464 1.00 63.78 415 LEU A C 1
ATOM 3265 O O . LEU A 1 415 ? -6.676 16.900 -35.744 1.00 63.78 415 LEU A O 1
ATOM 3269 N N . VAL A 1 416 ? -6.555 18.853 -36.835 1.00 74.69 416 VAL A N 1
ATOM 3270 C CA . VAL A 1 416 ? -7.934 19.270 -36.536 1.00 74.69 416 VAL A CA 1
ATOM 3271 C C . VAL A 1 416 ? -8.943 18.437 -37.326 1.00 74.69 416 VAL A C 1
ATOM 3273 O O . VAL A 1 416 ? -9.944 18.001 -36.742 1.00 74.69 416 VAL A O 1
ATOM 3276 N N . ASP A 1 417 ? -8.674 18.174 -38.603 1.00 77.00 417 ASP A N 1
ATOM 3277 C CA . ASP A 1 417 ? -9.525 17.351 -39.464 1.00 77.00 417 ASP A CA 1
ATOM 3278 C C . ASP A 1 417 ? -9.516 15.877 -39.043 1.00 77.00 417 ASP A C 1
ATOM 3280 O O . ASP A 1 417 ? -10.584 15.280 -38.893 1.00 77.00 417 ASP A O 1
ATOM 3284 N N . ASP A 1 418 ? -8.354 15.316 -38.711 1.00 74.31 418 ASP A N 1
ATOM 3285 C CA . ASP A 1 418 ? -8.229 13.958 -38.174 1.00 74.31 418 ASP A CA 1
ATOM 3286 C C . ASP A 1 418 ? -8.995 13.811 -36.860 1.00 74.31 418 ASP A C 1
ATOM 3288 O O . ASP A 1 418 ? -9.727 12.844 -36.641 1.00 74.31 418 ASP A O 1
ATOM 3292 N N . ARG A 1 419 ? -8.904 14.814 -35.980 1.00 66.62 419 ARG A N 1
ATOM 3293 C CA . ARG A 1 419 ? -9.643 14.829 -34.714 1.00 66.62 419 ARG A CA 1
ATOM 3294 C C . ARG A 1 419 ? -11.147 14.980 -34.926 1.00 66.62 419 ARG A C 1
ATOM 3296 O O . ARG A 1 419 ? -11.929 14.461 -34.122 1.00 66.62 419 ARG A O 1
ATOM 3303 N N . ARG A 1 420 ? -11.567 15.689 -35.975 1.00 71.31 420 ARG A N 1
ATOM 3304 C CA . ARG A 1 420 ? -12.970 15.789 -36.382 1.00 71.31 420 ARG A CA 1
ATOM 3305 C C . ARG A 1 420 ? -13.471 14.450 -36.916 1.00 71.31 420 ARG A C 1
ATOM 3307 O O . ARG A 1 420 ? -14.505 13.995 -36.438 1.00 71.31 420 ARG A O 1
ATOM 3314 N N . LEU A 1 421 ? -12.725 13.800 -37.806 1.00 70.88 421 LEU A N 1
ATOM 3315 C CA . LEU A 1 421 ? -13.023 12.464 -38.327 1.00 70.88 421 LEU A CA 1
ATOM 3316 C C . LEU A 1 421 ? -13.123 11.434 -37.200 1.00 70.88 421 LEU A C 1
ATOM 3318 O O . LEU A 1 421 ? -14.109 10.707 -37.119 1.00 70.88 421 LEU A O 1
ATOM 3322 N N . LEU A 1 422 ? -12.172 11.436 -36.262 1.00 60.25 422 LEU A N 1
ATOM 3323 C CA . LEU A 1 422 ? -12.214 10.597 -35.061 1.00 60.25 422 LEU A CA 1
ATOM 3324 C C . LEU A 1 422 ? -13.460 10.870 -34.215 1.00 60.25 422 LEU A C 1
ATOM 3326 O O . LEU A 1 422 ? -14.089 9.941 -33.716 1.00 60.25 422 LEU A O 1
ATOM 3330 N N . ARG A 1 423 ? -13.852 12.136 -34.048 1.00 59.81 423 ARG A N 1
ATOM 3331 C CA . ARG A 1 423 ? -15.058 12.494 -33.288 1.00 59.81 423 ARG A CA 1
ATOM 3332 C C . ARG A 1 423 ? -16.350 12.109 -34.000 1.00 59.81 423 ARG A C 1
ATOM 3334 O O . ARG A 1 423 ? -17.267 11.659 -33.322 1.00 59.81 423 ARG A O 1
ATOM 3341 N N . GLU A 1 424 ? -16.428 12.268 -35.316 1.00 65.06 424 GLU A N 1
ATOM 3342 C CA . GLU A 1 424 ? -17.575 11.839 -36.125 1.00 65.06 424 GLU A CA 1
ATOM 3343 C C . GLU A 1 424 ? -17.685 10.305 -36.151 1.00 65.06 424 GLU A C 1
ATOM 3345 O O . GLU A 1 424 ? -18.781 9.769 -36.008 1.00 65.06 424 GLU A O 1
ATOM 3350 N N . PHE A 1 425 ? -16.556 9.594 -36.224 1.00 66.31 425 PHE A N 1
ATOM 3351 C CA . PHE A 1 425 ? -16.505 8.133 -36.143 1.00 66.31 425 PHE A CA 1
ATOM 3352 C C . PHE A 1 425 ? -16.941 7.608 -34.767 1.00 66.31 425 PHE A C 1
ATOM 3354 O O . PHE A 1 425 ? -17.736 6.674 -34.677 1.00 66.31 425 PHE A O 1
ATOM 3361 N N . VAL A 1 426 ? -16.462 8.228 -33.682 1.00 53.19 426 VAL A N 1
ATOM 3362 C CA . VAL A 1 426 ? -16.789 7.819 -32.304 1.00 53.19 426 VAL A CA 1
ATOM 3363 C C . VAL A 1 426 ? -18.210 8.247 -31.897 1.00 53.19 426 VAL A C 1
ATOM 3365 O O . VAL A 1 426 ? -18.866 7.535 -31.135 1.00 53.19 426 VAL A O 1
ATOM 3368 N N . PHE A 1 427 ? -18.727 9.369 -32.417 1.00 57.38 427 PHE A N 1
ATOM 3369 C CA . PHE A 1 427 ? -20.054 9.912 -32.079 1.00 57.38 427 PHE A CA 1
ATOM 3370 C C . PHE A 1 427 ? -20.910 10.235 -33.326 1.00 57.38 427 PHE A C 1
ATOM 3372 O O . PHE A 1 427 ? -21.250 11.395 -33.570 1.00 57.38 427 PHE A O 1
ATOM 3379 N N . PRO A 1 428 ? -21.356 9.225 -34.093 1.00 53.62 428 PRO A N 1
ATOM 3380 C CA . PRO A 1 428 ? -21.922 9.408 -35.438 1.00 53.62 428 PRO A CA 1
ATOM 3381 C C . PRO A 1 428 ? -23.319 10.056 -35.510 1.00 53.62 428 PRO A C 1
ATOM 3383 O O . PRO A 1 428 ? -23.883 10.168 -36.597 1.00 53.62 428 PRO A O 1
ATOM 3386 N N . ARG A 1 429 ? -23.941 10.446 -34.384 1.00 49.66 429 ARG A N 1
ATOM 3387 C CA . ARG A 1 429 ? -25.337 10.943 -34.355 1.00 49.66 429 ARG A CA 1
ATOM 3388 C C . ARG A 1 429 ? -25.606 12.135 -33.431 1.00 49.66 429 ARG A C 1
ATOM 3390 O O . ARG A 1 429 ? -26.768 12.394 -33.118 1.00 49.66 429 ARG A O 1
ATOM 3397 N N . THR A 1 430 ? -24.587 12.881 -33.017 1.00 54.41 430 THR A N 1
ATOM 3398 C CA . THR A 1 430 ? -24.784 14.012 -32.097 1.00 54.41 430 THR A CA 1
ATOM 3399 C C . THR A 1 430 ? -24.352 15.322 -32.750 1.00 54.41 430 THR A C 1
ATOM 3401 O O . THR A 1 430 ? -23.186 15.498 -33.085 1.00 54.41 430 THR A O 1
ATOM 3404 N N . ASP A 1 431 ? -25.302 16.243 -32.933 1.00 52.94 431 ASP A N 1
ATOM 3405 C CA . ASP A 1 431 ? -25.062 17.596 -33.449 1.00 52.94 431 ASP A CA 1
ATOM 3406 C C . ASP A 1 431 ? -24.114 18.361 -32.492 1.00 52.94 431 ASP A C 1
ATOM 3408 O O . ASP A 1 431 ? -24.463 18.553 -31.318 1.00 52.94 431 ASP A O 1
ATOM 3412 N N . PRO A 1 432 ? -22.910 18.777 -32.934 1.00 49.56 432 PRO A N 1
ATOM 3413 C CA . PRO A 1 432 ? -21.847 19.263 -32.050 1.00 49.56 432 PRO A CA 1
ATOM 3414 C C . PRO A 1 432 ? -22.186 20.559 -31.296 1.00 49.56 432 PRO A C 1
ATOM 3416 O O . PRO A 1 432 ? -21.548 20.850 -30.281 1.00 49.56 432 PRO A O 1
ATOM 3419 N N . ASN A 1 433 ? -23.202 21.312 -31.735 1.00 51.16 433 ASN A N 1
ATOM 3420 C CA . ASN A 1 433 ? -23.602 22.584 -31.121 1.00 51.16 433 ASN A CA 1
ATOM 3421 C C . ASN A 1 433 ? -24.796 22.494 -30.162 1.00 51.16 433 ASN A C 1
ATOM 3423 O O . ASN A 1 433 ? -25.186 23.506 -29.577 1.00 51.16 433 ASN A O 1
ATOM 3427 N N . ARG A 1 434 ? -25.372 21.309 -29.937 1.00 49.84 434 ARG A N 1
ATOM 3428 C CA . ARG A 1 434 ? -26.533 21.159 -29.051 1.00 49.84 434 ARG A CA 1
ATOM 3429 C C . ARG A 1 434 ? -26.158 20.500 -27.727 1.00 49.84 434 ARG A C 1
ATOM 3431 O O . ARG A 1 434 ? -26.619 19.410 -27.420 1.00 49.84 434 ARG A O 1
ATOM 3438 N N . ARG A 1 435 ? -25.351 21.179 -26.909 1.00 45.34 435 ARG A N 1
ATOM 3439 C CA . ARG A 1 435 ? -25.149 20.772 -25.508 1.00 45.34 435 ARG A CA 1
ATOM 3440 C C . ARG A 1 435 ? -26.323 21.267 -24.664 1.00 45.34 435 ARG A C 1
ATOM 3442 O O . ARG A 1 435 ? -26.524 22.476 -24.556 1.00 45.34 435 ARG A O 1
ATOM 3449 N N . LYS A 1 436 ? -27.099 20.361 -24.063 1.00 47.59 436 LYS A N 1
ATOM 3450 C CA . LYS A 1 436 ? -28.012 20.717 -22.964 1.00 47.59 436 LYS A CA 1
ATOM 3451 C C . LYS A 1 436 ? -27.286 20.485 -21.641 1.00 47.59 436 LYS A C 1
ATOM 3453 O O . LYS A 1 436 ? -26.510 19.548 -21.507 1.00 47.59 436 LYS A O 1
ATOM 3458 N N . SER A 1 437 ? -27.543 21.339 -20.652 1.00 45.47 437 SER A N 1
ATOM 3459 C CA . SER A 1 437 ? -26.859 21.316 -19.349 1.00 45.47 437 SER A CA 1
ATOM 3460 C C . SER A 1 437 ? -27.050 20.022 -18.541 1.00 45.47 437 SER A C 1
ATOM 3462 O O . SER A 1 437 ? -26.386 19.852 -17.526 1.00 45.47 437 SER A O 1
ATOM 3464 N N . SER A 1 438 ? -27.933 19.119 -18.978 1.00 49.38 438 SER A N 1
ATOM 3465 C CA . SER A 1 438 ? -28.204 17.811 -18.371 1.00 49.38 438 SER A CA 1
ATOM 3466 C C . SER A 1 438 ? -27.132 16.749 -18.649 1.00 49.38 438 SER A C 1
ATOM 3468 O O . SER A 1 438 ? -27.065 15.762 -17.926 1.00 49.38 438 SER A O 1
ATOM 3470 N N . ASP A 1 439 ? -26.267 16.940 -19.653 1.00 46.88 439 ASP A N 1
ATOM 3471 C CA . ASP A 1 439 ? -25.293 15.916 -20.084 1.00 46.88 439 ASP A CA 1
ATOM 3472 C C . ASP A 1 439 ? -24.092 15.757 -19.121 1.00 46.88 439 ASP A C 1
ATOM 3474 O O . ASP A 1 439 ? -23.223 14.912 -19.330 1.00 46.88 439 ASP A O 1
ATOM 3478 N N . LEU A 1 440 ? -24.033 16.575 -18.063 1.00 52.03 440 LEU A N 1
ATOM 3479 C CA . LEU A 1 440 ? -23.023 16.518 -16.998 1.00 52.03 440 LEU A CA 1
ATOM 3480 C C . LEU A 1 440 ? -23.553 15.885 -15.704 1.00 52.03 440 LEU A C 1
ATOM 3482 O O . LEU A 1 440 ? -22.801 15.772 -14.734 1.00 52.03 440 LEU A O 1
ATOM 3486 N N . GLU A 1 441 ? -24.825 15.474 -15.659 1.00 55.03 441 GLU A N 1
ATOM 3487 C CA . GLU A 1 441 ? -25.337 14.759 -14.495 1.00 55.03 441 GLU A CA 1
ATOM 3488 C C . GLU A 1 441 ? -24.756 13.335 -14.453 1.00 55.03 441 GLU A C 1
ATOM 3490 O O . GLU A 1 441 ? -24.884 12.584 -15.427 1.00 55.03 441 GLU A O 1
ATOM 3495 N N . PRO A 1 442 ? -24.142 12.916 -13.328 1.00 54.09 442 PRO A N 1
ATOM 3496 C CA . PRO A 1 442 ? -23.508 11.603 -13.209 1.00 54.09 442 PRO A CA 1
ATOM 3497 C C . PRO A 1 442 ? -24.448 10.441 -13.548 1.00 54.09 442 PRO A C 1
ATOM 3499 O O . PRO A 1 442 ? -24.003 9.432 -14.086 1.00 54.09 442 PRO A O 1
ATOM 3502 N N . ALA A 1 443 ? -25.748 10.596 -13.279 1.00 57.34 443 ALA A N 1
ATOM 3503 C CA . ALA A 1 443 ? -26.766 9.597 -13.592 1.00 57.34 443 ALA A CA 1
ATOM 3504 C C . ALA A 1 443 ? -26.892 9.342 -15.104 1.00 57.34 443 ALA A C 1
ATOM 3506 O O . ALA A 1 443 ? -26.935 8.190 -15.525 1.00 57.34 443 ALA A O 1
ATOM 3507 N N . TYR A 1 444 ? -26.856 10.396 -15.926 1.00 55.75 444 TYR A N 1
ATOM 3508 C CA . TYR A 1 444 ? -26.965 10.271 -17.381 1.00 55.75 444 TYR A CA 1
ATOM 3509 C C . TYR A 1 444 ? -25.715 9.629 -17.993 1.00 55.75 444 TYR A C 1
ATOM 3511 O O . TYR A 1 444 ? -25.811 8.824 -18.915 1.00 55.75 444 TYR A O 1
ATOM 3519 N N . ILE A 1 445 ? -24.535 9.921 -17.436 1.00 58.31 445 ILE A N 1
ATOM 3520 C CA . ILE A 1 445 ? -23.272 9.293 -17.850 1.00 58.31 445 ILE A CA 1
ATOM 3521 C C . ILE A 1 445 ? -23.275 7.799 -17.499 1.00 58.31 445 ILE A C 1
ATOM 3523 O O . ILE A 1 445 ? -22.848 6.980 -18.309 1.00 58.31 445 ILE A O 1
ATOM 3527 N N . ILE A 1 446 ? -23.787 7.428 -16.323 1.00 64.31 446 ILE A N 1
ATOM 3528 C CA . ILE A 1 446 ? -23.881 6.025 -15.895 1.00 64.31 446 ILE A CA 1
ATOM 3529 C C . ILE A 1 446 ? -24.869 5.251 -16.775 1.00 64.31 446 ILE A C 1
ATOM 3531 O O . ILE A 1 446 ? -24.538 4.154 -17.226 1.00 64.31 446 ILE A O 1
ATOM 3535 N N . ASP A 1 447 ? -26.032 5.827 -17.083 1.00 63.19 447 ASP A N 1
ATOM 3536 C CA . ASP A 1 447 ? -27.015 5.196 -17.968 1.00 63.19 447 ASP A CA 1
ATOM 3537 C C . ASP A 1 447 ? -26.516 5.107 -19.419 1.00 63.19 447 ASP A C 1
ATOM 3539 O O . ASP A 1 447 ? -26.694 4.071 -20.061 1.00 63.19 447 ASP A O 1
ATOM 3543 N N . ALA A 1 448 ? -25.803 6.123 -19.918 1.00 59.03 448 ALA A N 1
ATOM 3544 C CA . ALA A 1 448 ? -25.190 6.102 -21.247 1.00 59.03 448 ALA A CA 1
ATOM 3545 C C . ALA A 1 448 ? -24.066 5.056 -21.357 1.00 59.03 448 ALA A C 1
ATOM 3547 O O . ALA A 1 448 ? -23.983 4.338 -22.355 1.00 59.03 448 ALA A O 1
ATOM 3548 N N . VAL A 1 449 ? -23.229 4.913 -20.322 1.00 61.59 449 VAL A N 1
ATOM 3549 C CA . VAL A 1 449 ? -22.218 3.844 -20.233 1.00 61.59 449 VAL A CA 1
ATOM 3550 C C . VAL A 1 449 ? -22.899 2.475 -20.125 1.00 61.59 449 VAL A C 1
ATOM 3552 O O . VAL A 1 449 ? -22.476 1.522 -20.781 1.00 61.59 449 VAL A O 1
ATOM 3555 N N . GLY A 1 450 ? -24.000 2.367 -19.379 1.00 64.50 450 GLY A N 1
ATOM 3556 C CA . GLY A 1 450 ? -24.821 1.158 -19.313 1.00 64.50 450 GLY A CA 1
ATOM 3557 C C . GLY A 1 450 ? -25.438 0.771 -20.664 1.00 64.50 450 GLY A C 1
ATOM 3558 O O . GLY A 1 450 ? -25.409 -0.403 -21.037 1.00 64.50 450 GLY A O 1
ATOM 3559 N N . GLU A 1 451 ? -25.949 1.731 -21.439 1.00 65.38 451 GLU A N 1
ATOM 3560 C CA . GLU A 1 451 ? -26.450 1.498 -22.801 1.00 65.38 451 GLU A CA 1
ATOM 3561 C C . GLU A 1 451 ? -25.337 1.153 -23.797 1.00 65.38 451 GLU A C 1
ATOM 3563 O O . GLU A 1 451 ? -25.520 0.255 -24.620 1.00 65.38 451 GLU A O 1
ATOM 3568 N N . LEU A 1 452 ? -24.170 1.798 -23.706 1.00 52.59 452 LEU A N 1
ATOM 3569 C CA . LEU A 1 452 ? -22.983 1.458 -24.503 1.00 52.59 452 LEU A CA 1
ATOM 3570 C C . LEU A 1 452 ? -22.516 0.024 -24.233 1.00 52.59 452 LEU A C 1
ATOM 3572 O O . LEU A 1 452 ? -22.180 -0.701 -25.166 1.00 52.59 452 LEU A O 1
ATOM 3576 N N . THR A 1 453 ? -22.593 -0.420 -22.978 1.00 50.75 453 THR A N 1
ATOM 3577 C CA . THR A 1 453 ? -22.253 -1.795 -22.583 1.00 50.75 453 THR A CA 1
ATOM 3578 C C . THR A 1 453 ? -23.259 -2.811 -23.146 1.00 50.75 453 THR A C 1
ATOM 3580 O O . THR A 1 453 ? -22.882 -3.929 -23.483 1.00 50.75 453 THR A O 1
ATOM 3583 N N . LYS A 1 454 ? -24.531 -2.419 -23.321 1.00 51.50 454 LYS A N 1
ATOM 3584 C CA . LYS A 1 454 ? -25.570 -3.226 -23.997 1.00 51.50 454 LYS A CA 1
ATOM 3585 C C . LYS A 1 454 ? -25.454 -3.220 -25.529 1.00 51.50 454 LYS A C 1
ATOM 3587 O O . LYS A 1 454 ? -25.962 -4.139 -26.165 1.00 51.50 454 LYS A O 1
ATOM 3592 N N . ARG A 1 455 ? -24.820 -2.200 -26.123 1.00 48.53 455 ARG A N 1
ATOM 3593 C CA . ARG A 1 455 ? -24.562 -2.077 -27.576 1.00 48.53 455 ARG A CA 1
ATOM 3594 C C . ARG A 1 455 ? -23.226 -2.670 -28.021 1.00 48.53 455 ARG A C 1
ATOM 3596 O O . ARG A 1 455 ? -22.995 -2.786 -29.222 1.00 48.53 455 ARG A O 1
ATOM 3603 N N . LEU A 1 456 ? -22.366 -3.054 -27.083 1.00 38.38 456 LEU A N 1
ATOM 3604 C CA . LEU A 1 456 ? -21.115 -3.742 -27.369 1.00 38.38 456 LEU A CA 1
ATOM 3605 C C . LEU A 1 456 ? -21.432 -5.186 -27.780 1.00 38.38 456 LEU A C 1
ATOM 3607 O O . LEU A 1 456 ? -21.564 -6.089 -26.955 1.00 38.38 456 LEU A O 1
ATOM 3611 N N . ILE A 1 457 ? -21.613 -5.390 -29.085 1.00 41.56 457 ILE A N 1
ATOM 3612 C CA . ILE A 1 457 ? -21.693 -6.718 -29.685 1.00 41.56 457 ILE A CA 1
ATOM 3613 C C . ILE A 1 457 ? -20.306 -7.340 -29.529 1.00 41.56 457 ILE A C 1
ATOM 3615 O O . ILE A 1 457 ? -19.358 -6.968 -30.217 1.00 41.56 457 ILE A O 1
ATOM 3619 N N . ILE A 1 458 ? -20.178 -8.277 -28.592 1.00 44.16 458 ILE A N 1
ATOM 3620 C CA . ILE A 1 458 ? -19.011 -9.153 -28.507 1.00 44.16 458 ILE A CA 1
ATOM 3621 C C . ILE A 1 458 ? -19.073 -10.063 -29.738 1.00 44.16 458 ILE A C 1
ATOM 3623 O O . ILE A 1 458 ? -19.800 -11.056 -29.752 1.00 44.16 458 ILE A O 1
ATOM 3627 N N . MET A 1 459 ? -18.353 -9.684 -30.793 1.00 35.25 459 MET A N 1
ATOM 3628 C CA . MET A 1 459 ? -18.225 -10.469 -32.019 1.00 35.25 459 MET A CA 1
ATOM 3629 C C . MET A 1 459 ? -17.323 -11.671 -31.727 1.00 35.25 459 MET A C 1
ATOM 3631 O O . MET A 1 459 ? -16.098 -11.563 -31.696 1.00 35.25 459 MET A O 1
ATOM 3635 N N . ARG A 1 460 ? -17.942 -12.822 -31.452 1.00 41.44 460 ARG A N 1
ATOM 3636 C CA . ARG A 1 460 ? -17.280 -14.123 -31.540 1.00 41.44 460 ARG A CA 1
ATOM 3637 C C . ARG A 1 460 ? -17.417 -14.636 -32.975 1.00 41.44 460 ARG A C 1
ATOM 3639 O O . ARG A 1 460 ? -18.531 -14.901 -33.404 1.00 41.44 460 ARG A O 1
ATOM 3646 N N . GLU A 1 461 ? -16.258 -14.826 -33.604 1.00 41.09 461 GLU A N 1
ATOM 3647 C CA . GLU A 1 461 ? -15.976 -15.672 -34.777 1.00 41.09 461 GLU A CA 1
ATOM 3648 C C . GLU A 1 461 ? -16.410 -15.185 -36.181 1.00 41.09 461 GLU A C 1
ATOM 3650 O O . GLU A 1 461 ? -17.563 -14.863 -36.436 1.00 41.09 461 GLU A O 1
ATOM 3655 N N . ASP A 1 462 ? -15.415 -15.194 -37.085 1.00 50.25 462 ASP A N 1
ATOM 3656 C CA . ASP A 1 462 ? -15.454 -15.434 -38.543 1.00 50.25 462 ASP A CA 1
ATOM 3657 C C . ASP A 1 462 ? -16.595 -14.810 -39.386 1.00 50.25 462 ASP A C 1
ATOM 3659 O O . ASP A 1 462 ? -17.157 -15.471 -40.261 1.00 50.25 462 ASP A O 1
ATOM 3663 N N . ASP A 1 463 ? -16.894 -13.517 -39.219 1.00 45.50 463 ASP A N 1
ATOM 3664 C CA . ASP A 1 463 ? -17.726 -12.787 -40.190 1.00 45.50 463 ASP A CA 1
ATOM 3665 C C . ASP A 1 463 ? -16.890 -12.013 -41.226 1.00 45.50 463 ASP A C 1
ATOM 3667 O O . ASP A 1 463 ? -15.788 -11.519 -40.975 1.00 45.50 463 ASP A O 1
ATOM 3671 N N . ARG A 1 464 ? -17.443 -11.915 -42.434 1.00 40.88 464 ARG A N 1
ATOM 3672 C CA . ARG A 1 464 ? -16.821 -11.418 -43.664 1.00 40.88 464 ARG A CA 1
ATOM 3673 C C . ARG A 1 464 ? -16.420 -9.940 -43.581 1.00 40.88 464 ARG A C 1
ATOM 3675 O O . ARG A 1 464 ? -15.420 -9.560 -44.179 1.00 40.88 464 ARG A O 1
ATOM 3682 N N . LEU A 1 465 ? -17.139 -9.148 -42.782 1.00 43.66 465 LEU A N 1
ATOM 3683 C CA . LEU A 1 465 ? -16.826 -7.740 -42.495 1.00 43.66 465 LEU A CA 1
ATOM 3684 C C . LEU A 1 465 ? -15.483 -7.558 -41.768 1.00 43.66 465 LEU A C 1
ATOM 3686 O O . LEU A 1 465 ? -14.836 -6.535 -41.949 1.00 43.66 465 LEU A O 1
ATOM 3690 N N . SER A 1 466 ? -15.029 -8.555 -41.000 1.00 48.84 466 SER A N 1
ATOM 3691 C CA . SER A 1 466 ? -13.729 -8.525 -40.312 1.00 48.84 466 SER A CA 1
ATOM 3692 C C . SER A 1 466 ? -12.542 -8.892 -41.208 1.00 48.84 466 SER A C 1
ATOM 3694 O O . SER A 1 466 ? -11.409 -8.808 -40.753 1.00 48.84 466 SER A O 1
ATOM 3696 N N . ARG A 1 467 ? -12.778 -9.338 -42.451 1.00 45.25 467 ARG A N 1
ATOM 3697 C CA . ARG A 1 467 ? -11.710 -9.640 -43.423 1.00 45.25 467 ARG A CA 1
ATOM 3698 C C . ARG A 1 467 ? -11.508 -8.543 -44.471 1.00 45.25 467 ARG A C 1
ATOM 3700 O O . ARG A 1 467 ? -10.509 -8.592 -45.178 1.00 45.25 467 ARG A O 1
ATOM 3707 N N . GLU A 1 468 ? -12.468 -7.631 -44.623 1.00 41.81 468 GLU A N 1
ATOM 3708 C CA . GLU A 1 468 ? -12.408 -6.526 -45.596 1.00 41.81 468 GLU A CA 1
ATOM 3709 C C . GLU A 1 468 ? -11.946 -5.190 -44.990 1.00 41.81 468 GLU A C 1
ATOM 3711 O O . GLU A 1 468 ? -11.495 -4.331 -45.745 1.00 41.81 468 GLU A O 1
ATOM 3716 N N . ALA A 1 469 ? -12.050 -5.017 -43.669 1.00 40.62 469 ALA A N 1
ATOM 3717 C CA . ALA A 1 469 ? -11.382 -3.941 -42.931 1.00 40.62 469 ALA A CA 1
ATOM 3718 C C . ALA A 1 469 ? -9.930 -4.331 -42.643 1.00 40.62 469 ALA A C 1
ATOM 3720 O O . ALA A 1 469 ? -9.063 -3.435 -42.742 1.00 40.62 469 ALA A O 1
#